Protein AF-A0A939W3R8-F1 (afdb_monomer_lite)

Radius of gyration: 39.59 Å; chains: 1; bounding box: 103×104×81 Å

Sequence (719 aa):
MDDFQKIEFQKSLQKIKDRTQLEYFKRELIKVLEAGEDKVSKAIEDYDKSVAKTFREEFGIEKSRGYGIGTIREWKGRKYKKIAPNKWRLVYESNSRGAKQSIAYLKKAVMDAKSTDELLEIVMQNINRFQDANGKTLDIVSELQQAVKESKAKLNAGKPSTQEQIDEMKKQNDKKYNPVKAAIGDYVFIHDKYKGFASHEFKDDEQKLKEAEKFMNEMVDLKQKINLLQNGYTYEGNPLGISDEEYDALTDTAGKLNSNIYSFETVIDGLKHKIQNGKTKELIDAVDIENLTEEDKEQINQFNKEISDFIESKIENYTWDLQKQIYDLLKNSKVDLEHGRMWLKQHGLFTPDDTVQYIRNKINEGLEARRKAKLEEKKKQVNEKIDAINSQVKTYSDEEIQKAFEGLDSVQKEIESLKAKVVTHNGITRQNEIAYNTRSAELMQQGFSRWSKEYDEDPMMVQIKKTKDKMWEESKEIRAKRDELEKQLDPLMDAIGYYYLNKFEYEKDSSIDSCKTQAEVMDLIKSKDWYDDNGKTRLDLKNVDVEAAKDMFRCMERIFAIFPEQKGSKVSMQTNYSNSRTWAFGGSGNGITFNSKYWKNYDDLKADYEKTEGGFHPKGTSAIDIIYHEYYHVMTTGGDLAATIKNKVTKNLKMKGKKGGPKQGELIRFGVSEYATKNADEFGAECFCQAMGSKNPTQFAIEVFKETLKAKKYMRGLI

pLDDT: mean 70.79, std 16.88, range [25.83, 97.19]

Structure (mmCIF, N/CA/C/O backbone):
data_AF-A0A939W3R8-F1
#
_entry.id   AF-A0A939W3R8-F1
#
loop_
_atom_site.group_PDB
_atom_site.id
_atom_site.type_symbol
_atom_site.label_atom_id
_atom_site.label_alt_id
_atom_site.label_comp_id
_atom_site.label_asym_id
_atom_site.label_entity_id
_atom_site.label_seq_id
_atom_site.pdbx_PDB_ins_code
_atom_site.Cartn_x
_atom_site.Cartn_y
_atom_site.Cartn_z
_atom_site.occupancy
_atom_site.B_iso_or_equiv
_atom_site.auth_seq_id
_atom_site.auth_comp_id
_atom_site.auth_asym_id
_atom_site.auth_atom_id
_atom_site.pdbx_PDB_model_num
ATOM 1 N N . MET A 1 1 ? -19.823 -72.659 -8.463 1.00 51.94 1 MET A N 1
ATOM 2 C CA . MET A 1 1 ? -20.338 -71.306 -8.729 1.00 51.94 1 MET A CA 1
ATOM 3 C C . MET A 1 1 ? -21.836 -71.448 -8.896 1.00 51.94 1 MET A C 1
ATOM 5 O O . MET A 1 1 ? -22.244 -72.121 -9.842 1.00 51.94 1 MET A O 1
ATOM 9 N N . ASP A 1 2 ? -22.612 -70.971 -7.922 1.00 54.88 2 ASP A N 1
ATOM 10 C CA . ASP A 1 2 ? -24.077 -70.984 -8.020 1.00 54.88 2 ASP A CA 1
ATOM 11 C C . ASP A 1 2 ? -24.551 -70.027 -9.133 1.00 54.88 2 ASP A C 1
ATOM 13 O O . ASP A 1 2 ? -23.766 -69.242 -9.681 1.00 54.88 2 ASP A O 1
ATOM 17 N N . ASP A 1 3 ? -25.817 -70.132 -9.529 1.00 50.16 3 ASP A N 1
ATOM 18 C CA . ASP A 1 3 ? -26.345 -69.372 -10.666 1.00 50.16 3 ASP A CA 1
ATOM 19 C C . ASP A 1 3 ? -26.335 -67.855 -10.423 1.00 50.16 3 ASP A C 1
ATOM 21 O O . ASP A 1 3 ? -26.204 -67.080 -11.371 1.00 50.16 3 ASP A O 1
ATOM 25 N N . PHE A 1 4 ? -26.355 -67.417 -9.162 1.00 49.34 4 PHE A N 1
ATOM 26 C CA . PHE A 1 4 ? -26.237 -66.008 -8.799 1.00 49.34 4 PHE A CA 1
ATOM 27 C C . PHE A 1 4 ? -24.817 -65.491 -9.057 1.00 49.34 4 PHE A C 1
ATOM 29 O O . PHE A 1 4 ? -24.635 -64.471 -9.724 1.00 49.34 4 PHE A O 1
ATOM 36 N N . GLN A 1 5 ? -23.804 -66.252 -8.642 1.00 49.56 5 GLN A N 1
ATOM 37 C CA . GLN A 1 5 ? -22.398 -65.944 -8.898 1.00 49.56 5 GLN A CA 1
ATOM 38 C C . GLN A 1 5 ? -22.065 -65.960 -10.399 1.00 49.56 5 GLN A C 1
ATOM 40 O O . GLN A 1 5 ? -21.295 -65.122 -10.867 1.00 49.56 5 GLN A O 1
ATOM 45 N N . LYS A 1 6 ? -22.665 -66.863 -11.190 1.00 50.28 6 LYS A N 1
ATOM 46 C CA . LYS A 1 6 ? -22.501 -66.863 -12.658 1.00 50.28 6 LYS A CA 1
ATOM 47 C C . LYS A 1 6 ? -23.109 -65.620 -13.311 1.00 50.28 6 LYS A C 1
ATOM 49 O O . LYS A 1 6 ? -22.490 -65.056 -14.212 1.00 50.28 6 LYS A O 1
ATOM 54 N N . ILE A 1 7 ? -24.281 -65.174 -12.858 1.00 56.03 7 ILE A N 1
ATOM 55 C CA . ILE A 1 7 ? -24.936 -63.958 -13.363 1.00 56.03 7 ILE A CA 1
ATOM 56 C C . ILE A 1 7 ? -24.126 -62.710 -12.988 1.00 56.03 7 ILE A C 1
ATOM 58 O O . ILE A 1 7 ? -23.934 -61.827 -13.825 1.00 56.03 7 ILE A O 1
ATOM 62 N N . GLU A 1 8 ? -23.600 -62.634 -11.765 1.00 53.16 8 GLU A N 1
ATOM 63 C CA . GLU A 1 8 ? -22.731 -61.533 -11.333 1.00 53.16 8 GLU A CA 1
ATOM 64 C C . GLU A 1 8 ? -21.410 -61.494 -12.116 1.00 53.16 8 GLU A C 1
ATOM 66 O O . GLU A 1 8 ? -20.955 -60.425 -12.540 1.00 53.16 8 GLU A O 1
ATOM 71 N N . PHE A 1 9 ? -20.831 -62.665 -12.392 1.00 50.66 9 PHE A N 1
ATOM 72 C CA . PHE A 1 9 ? -19.629 -62.808 -13.211 1.00 50.66 9 PHE A CA 1
ATOM 73 C C . PHE A 1 9 ? -19.871 -62.421 -14.681 1.00 50.66 9 PHE A C 1
ATOM 75 O O . PHE A 1 9 ? -19.066 -61.720 -15.290 1.00 50.66 9 PHE A O 1
ATOM 82 N N . GLN A 1 10 ? -21.018 -62.791 -15.258 1.00 52.47 10 GLN A N 1
ATOM 83 C CA . GLN A 1 10 ? -21.385 -62.375 -16.616 1.00 52.47 10 GLN A CA 1
ATOM 84 C C . GLN A 1 10 ? -21.664 -60.867 -16.714 1.00 52.47 10 GLN A C 1
ATOM 86 O O . GLN A 1 10 ? -21.229 -60.229 -17.674 1.00 52.47 10 GLN A O 1
ATOM 91 N N . LYS A 1 11 ? -22.314 -60.268 -15.707 1.00 54.94 11 LYS A N 1
ATOM 92 C CA . LYS A 1 11 ? -22.536 -58.811 -15.636 1.00 54.94 11 LYS A CA 1
ATOM 93 C C . LYS A 1 11 ? -21.225 -58.034 -15.518 1.00 54.94 11 LYS A C 1
ATOM 95 O O . LYS A 1 11 ? -21.061 -57.002 -16.166 1.00 54.94 11 LYS A O 1
ATOM 100 N N . SER A 1 12 ? -20.276 -58.529 -14.726 1.00 49.84 12 SER A N 1
ATOM 101 C CA . SER A 1 12 ? -18.951 -57.913 -14.591 1.00 49.84 12 SER A CA 1
ATOM 102 C C . SER A 1 12 ? -18.105 -58.072 -15.861 1.00 49.84 12 SER A C 1
ATOM 104 O O . SER A 1 12 ? -17.487 -57.097 -16.287 1.00 49.84 12 SER A O 1
ATOM 106 N N . LEU A 1 13 ? -18.160 -59.221 -16.546 1.00 50.91 13 LEU A N 1
ATOM 107 C CA . LEU A 1 13 ? -17.532 -59.408 -17.862 1.00 50.91 13 LEU A CA 1
ATOM 108 C C . LEU A 1 13 ? -18.110 -58.481 -18.940 1.00 50.91 13 LEU A C 1
ATOM 110 O O . LEU A 1 13 ? -17.350 -57.924 -19.734 1.00 50.91 13 LEU A O 1
ATOM 114 N N . GLN A 1 14 ? -19.429 -58.280 -18.963 1.00 57.66 14 GLN A N 1
ATOM 115 C CA . GLN A 1 14 ? -20.063 -57.352 -19.901 1.00 57.66 14 GLN A CA 1
ATOM 116 C C . GLN A 1 14 ? -19.649 -55.902 -19.610 1.00 57.66 14 GLN A C 1
ATOM 118 O O . GLN A 1 14 ? -19.220 -55.194 -20.515 1.00 57.66 14 GLN A O 1
ATOM 123 N N . LYS A 1 15 ? -19.622 -55.506 -18.331 1.00 57.91 15 LYS A N 1
ATOM 124 C CA . LYS A 1 15 ? -19.158 -54.179 -17.895 1.00 57.91 15 LYS A CA 1
ATOM 125 C C . LYS A 1 15 ? -17.694 -53.905 -18.270 1.00 57.91 15 LYS A C 1
ATOM 127 O O . LYS A 1 15 ? -17.336 -52.771 -18.582 1.00 57.91 15 LYS A O 1
ATOM 132 N N . ILE A 1 16 ? -16.842 -54.934 -18.263 1.00 53.44 16 ILE A N 1
ATOM 133 C CA . ILE A 1 16 ? -15.443 -54.838 -18.712 1.00 53.44 16 ILE A CA 1
ATOM 134 C C . ILE A 1 16 ? -15.364 -54.668 -20.238 1.00 53.44 16 ILE A C 1
ATOM 136 O O . ILE A 1 16 ? -14.583 -53.842 -20.716 1.00 53.44 16 ILE A O 1
ATOM 140 N N . LYS A 1 17 ? -16.187 -55.393 -21.010 1.00 62.41 17 LYS A N 1
ATOM 141 C CA . LYS A 1 17 ? -16.261 -55.241 -22.475 1.00 62.41 17 LYS A CA 1
ATOM 142 C C . LYS A 1 17 ? -16.727 -53.842 -22.879 1.00 62.41 17 LYS A C 1
ATOM 144 O O . LYS A 1 17 ? -16.066 -53.212 -23.702 1.00 62.41 17 LYS A O 1
ATOM 149 N N . ASP A 1 18 ? -17.771 -53.328 -22.236 1.00 63.44 18 ASP A N 1
ATOM 150 C CA . ASP A 1 18 ? -18.326 -52.000 -22.526 1.00 63.44 18 ASP A CA 1
ATOM 151 C C . ASP A 1 18 ? -17.316 -50.886 -22.192 1.00 63.44 18 ASP A C 1
ATOM 153 O O . ASP A 1 18 ? -17.135 -49.941 -22.962 1.00 63.44 18 ASP A O 1
ATOM 157 N N . ARG A 1 19 ? -16.563 -51.038 -21.090 1.00 68.25 19 ARG A N 1
ATOM 158 C CA . ARG A 1 19 ? -15.480 -50.111 -20.722 1.00 68.25 19 ARG A CA 1
ATOM 159 C C . ARG A 1 19 ? -14.325 -50.138 -21.725 1.00 68.25 19 ARG A C 1
ATOM 161 O O . ARG A 1 19 ? -13.752 -49.098 -22.026 1.00 68.25 19 ARG A O 1
ATOM 168 N N . THR A 1 20 ? -13.998 -51.308 -22.265 1.00 75.25 20 THR A N 1
ATOM 169 C CA . THR A 1 20 ? -12.920 -51.459 -23.257 1.00 75.25 20 THR A CA 1
ATOM 170 C C . THR A 1 20 ? -13.316 -50.851 -24.605 1.00 75.25 20 THR A C 1
ATOM 172 O O . THR A 1 20 ? -12.497 -50.211 -25.262 1.00 75.25 20 THR A O 1
ATOM 175 N N . GLN A 1 21 ? -14.586 -50.996 -24.993 1.00 79.88 21 GLN A N 1
ATOM 176 C CA . GLN A 1 21 ? -15.133 -50.409 -26.214 1.00 79.88 21 GLN A CA 1
ATOM 177 C C . GLN A 1 21 ? -15.205 -48.874 -26.139 1.00 79.88 21 GLN A C 1
ATOM 179 O O . GLN A 1 21 ? -14.860 -48.199 -27.106 1.00 79.88 21 GLN A O 1
ATOM 184 N N . LEU A 1 22 ? -15.581 -48.311 -24.986 1.00 82.81 22 LEU A N 1
ATOM 185 C CA . LEU A 1 22 ? -15.562 -46.863 -24.764 1.00 82.81 22 LEU A CA 1
ATOM 186 C C . LEU A 1 22 ? -14.153 -46.274 -24.921 1.00 82.81 22 LEU A C 1
ATOM 188 O O . LEU A 1 22 ? -13.966 -45.295 -25.642 1.00 82.81 22 LEU A O 1
ATOM 192 N N . GLU A 1 23 ? -13.155 -46.884 -24.281 1.00 84.50 23 GLU A N 1
ATOM 193 C CA . GLU A 1 23 ? -11.770 -46.402 -24.347 1.00 84.50 23 GLU A CA 1
ATOM 194 C C . GLU A 1 23 ? -11.167 -46.531 -25.758 1.00 84.50 23 GLU A C 1
ATOM 196 O O . GLU A 1 23 ? -10.376 -45.681 -26.172 1.00 84.50 23 GLU A O 1
ATOM 201 N N . TYR A 1 24 ? -11.590 -47.533 -26.540 1.00 87.81 24 TYR A N 1
ATOM 202 C CA . TYR A 1 24 ? -11.247 -47.628 -27.962 1.00 87.81 24 TYR A CA 1
ATOM 203 C C . TYR A 1 24 ? -11.737 -46.401 -28.746 1.00 87.81 24 TYR A C 1
ATOM 205 O O . TYR A 1 24 ? -10.931 -45.727 -29.392 1.00 87.81 24 TYR A O 1
ATOM 213 N N . PHE A 1 25 ? -13.025 -46.060 -28.639 1.00 87.12 25 PHE A N 1
ATOM 214 C CA . PHE A 1 25 ? -13.588 -44.927 -29.376 1.00 87.12 25 PHE A CA 1
ATOM 215 C C . PHE A 1 25 ? -13.000 -43.585 -28.933 1.00 87.12 25 PHE A C 1
ATOM 217 O O . PHE A 1 25 ? -12.702 -42.746 -29.783 1.00 87.12 25 PHE A O 1
ATOM 224 N N . LYS A 1 26 ? -12.750 -43.391 -27.630 1.00 89.38 26 LYS A N 1
ATOM 225 C CA . LYS A 1 26 ? -12.062 -42.189 -27.130 1.00 89.38 26 LYS A CA 1
ATOM 226 C C . LYS A 1 26 ? -10.704 -42.002 -27.792 1.00 89.38 26 LYS A C 1
ATOM 228 O O . LYS A 1 26 ? -10.402 -40.918 -28.288 1.00 89.38 26 LYS A O 1
ATOM 233 N N . ARG A 1 27 ? -9.897 -43.065 -27.834 1.00 88.00 27 ARG A N 1
ATOM 234 C CA . ARG A 1 27 ? -8.554 -43.019 -28.415 1.00 88.00 27 ARG A CA 1
ATOM 235 C C . ARG A 1 27 ? -8.589 -42.668 -29.900 1.00 88.00 27 ARG A C 1
ATOM 237 O O . ARG A 1 27 ? -7.829 -41.806 -30.332 1.00 88.00 27 ARG A O 1
ATOM 244 N N . GLU A 1 28 ? -9.450 -43.313 -30.683 1.00 85.94 28 GLU A N 1
ATOM 245 C CA . GLU A 1 28 ? -9.502 -43.065 -32.128 1.00 85.94 28 GLU A CA 1
ATOM 246 C C . GLU A 1 28 ? -10.073 -41.674 -32.464 1.00 85.94 28 GLU A C 1
ATOM 248 O O . GLU A 1 28 ? -9.566 -41.006 -33.365 1.00 85.94 28 GLU A O 1
ATOM 253 N N . LEU A 1 29 ? -11.043 -41.166 -31.695 1.00 86.75 29 LEU A N 1
ATOM 254 C CA . LEU A 1 29 ? -11.552 -39.799 -31.868 1.00 86.75 29 LEU A CA 1
ATOM 255 C C . LEU A 1 29 ? -10.510 -38.733 -31.495 1.00 86.75 29 LEU A C 1
ATOM 257 O O . LEU A 1 29 ? -10.411 -37.711 -32.176 1.00 86.75 29 LEU A O 1
ATOM 261 N N . ILE A 1 30 ? -9.692 -38.968 -30.463 1.00 87.75 30 ILE A N 1
ATOM 262 C CA . ILE A 1 30 ? -8.590 -38.062 -30.099 1.00 87.75 30 ILE A CA 1
ATOM 263 C C . ILE A 1 30 ? -7.558 -37.969 -31.228 1.00 87.75 30 ILE A C 1
ATOM 265 O O . ILE A 1 30 ? -7.142 -36.858 -31.556 1.00 87.75 30 ILE A O 1
ATOM 269 N N . LYS A 1 31 ? -7.220 -39.085 -31.891 1.00 85.81 31 LYS A N 1
ATOM 270 C CA . LYS A 1 31 ? -6.308 -39.074 -33.050 1.00 85.81 31 LYS A CA 1
ATOM 271 C C . LYS A 1 31 ? -6.830 -38.204 -34.195 1.00 85.81 31 LYS A C 1
ATOM 273 O O . LYS A 1 31 ? -6.061 -37.467 -34.811 1.00 85.81 31 LYS A O 1
ATOM 278 N N . VAL A 1 32 ? -8.137 -38.248 -34.470 1.00 84.31 32 VAL A N 1
ATOM 279 C CA . VAL A 1 32 ? -8.766 -37.380 -35.484 1.00 84.31 32 VAL A CA 1
ATOM 280 C C . VAL A 1 32 ? -8.601 -35.901 -35.111 1.00 84.31 32 VAL A C 1
ATOM 282 O O . VAL A 1 32 ? -8.257 -35.076 -35.960 1.00 84.31 32 VAL A O 1
ATOM 285 N N . LEU A 1 33 ? -8.793 -35.560 -33.834 1.00 83.94 33 LEU A N 1
ATOM 286 C CA . LEU A 1 33 ? -8.652 -34.190 -33.335 1.00 83.94 33 LEU A CA 1
ATOM 287 C C . LEU A 1 33 ? -7.194 -33.705 -33.321 1.00 83.94 33 LEU A C 1
ATOM 289 O O . LEU A 1 33 ? -6.946 -32.538 -33.617 1.00 83.94 33 LEU A O 1
ATOM 293 N N . GLU A 1 34 ? -6.235 -34.580 -33.016 1.00 81.88 34 GLU A N 1
ATOM 294 C CA . GLU A 1 34 ? -4.791 -34.309 -33.102 1.00 81.88 34 GLU A CA 1
ATOM 295 C C . GLU A 1 34 ? -4.358 -33.999 -34.534 1.00 81.88 34 GLU A C 1
ATOM 297 O O . GLU A 1 34 ? -3.766 -32.949 -34.781 1.00 81.88 34 GLU A O 1
ATOM 302 N N . ALA A 1 35 ? -4.774 -34.821 -35.499 1.00 78.31 35 ALA A N 1
ATOM 303 C CA . ALA A 1 35 ? -4.493 -34.568 -36.910 1.00 78.31 35 ALA A CA 1
ATOM 304 C C . ALA A 1 35 ? -5.103 -33.239 -37.408 1.00 78.31 35 ALA A C 1
ATOM 306 O O . ALA A 1 35 ? -4.549 -32.579 -38.293 1.00 78.31 35 ALA A O 1
ATOM 307 N N . GLY A 1 36 ? -6.244 -32.821 -36.846 1.00 70.06 36 GLY A N 1
ATOM 308 C CA . GLY A 1 36 ? -6.838 -31.506 -37.095 1.00 70.06 36 GLY A CA 1
ATOM 309 C C . GLY A 1 36 ? -6.041 -30.352 -36.475 1.00 70.06 36 GLY A C 1
ATOM 310 O O . GLY A 1 36 ? -5.884 -29.303 -37.102 1.00 70.06 36 GLY A O 1
ATOM 311 N N . GLU A 1 37 ? -5.506 -30.539 -35.268 1.00 69.94 37 GLU A N 1
ATOM 312 C CA . GLU A 1 37 ? -4.691 -29.544 -34.562 1.00 69.94 37 GLU A CA 1
ATOM 313 C C . GLU A 1 37 ? -3.356 -29.273 -35.265 1.00 69.94 37 GLU A C 1
ATOM 315 O O . GLU A 1 37 ? -2.938 -28.115 -35.368 1.00 69.94 37 GLU A O 1
ATOM 320 N N . ASP A 1 38 ? -2.727 -30.306 -35.823 1.00 69.38 38 ASP A N 1
ATOM 321 C CA . ASP A 1 38 ? -1.473 -30.180 -36.571 1.00 69.38 38 ASP A CA 1
ATOM 322 C C . ASP A 1 38 ? -1.651 -29.367 -37.859 1.00 69.38 38 ASP A C 1
ATOM 324 O O . ASP A 1 38 ? -0.829 -28.502 -38.181 1.00 69.38 38 ASP A O 1
ATOM 328 N N . LYS A 1 39 ? -2.780 -29.549 -38.559 1.00 67.25 39 LYS A N 1
ATOM 329 C CA . LYS A 1 39 ? -3.138 -28.732 -39.733 1.00 67.25 39 LYS A CA 1
ATOM 330 C C . LYS A 1 39 ? -3.330 -27.259 -39.364 1.00 67.25 39 LYS A C 1
ATOM 332 O O . LYS A 1 39 ? -2.851 -26.380 -40.080 1.00 67.25 39 LYS A O 1
ATOM 337 N N . VAL A 1 40 ? -3.984 -26.982 -38.232 1.00 59.22 40 VAL A N 1
ATOM 338 C CA . VAL A 1 40 ? -4.177 -25.612 -37.721 1.00 59.22 40 VAL A CA 1
ATOM 339 C C . VAL A 1 40 ? -2.847 -24.998 -37.273 1.00 59.22 40 VAL A C 1
ATOM 341 O O . VAL A 1 40 ? -2.605 -23.815 -37.501 1.00 59.22 40 VAL A O 1
ATOM 344 N N . SER A 1 41 ? -1.961 -25.784 -36.658 1.00 63.06 41 SER A N 1
ATOM 345 C CA . SER A 1 41 ? -0.629 -25.335 -36.239 1.00 63.06 41 SER A CA 1
ATOM 346 C C . SER A 1 41 ? 0.238 -24.912 -37.416 1.00 63.06 41 SER A C 1
ATOM 348 O O . SER A 1 41 ? 0.809 -23.824 -37.376 1.00 63.06 41 SER A O 1
ATOM 350 N N . LYS A 1 42 ? 0.264 -25.719 -38.479 1.00 62.59 42 LYS A N 1
ATOM 351 C CA . LYS A 1 42 ? 1.043 -25.436 -39.687 1.00 62.59 42 LYS A CA 1
ATOM 352 C C . LYS A 1 42 ? 0.553 -24.175 -40.412 1.00 62.59 42 LYS A C 1
ATOM 354 O O . LYS A 1 42 ? 1.356 -23.339 -40.809 1.00 62.59 42 LYS A O 1
ATOM 359 N N . ALA A 1 43 ? -0.766 -23.973 -40.477 1.00 56.78 43 ALA A N 1
ATOM 360 C CA . ALA A 1 43 ? -1.362 -22.767 -41.059 1.00 56.78 43 ALA A CA 1
ATOM 361 C C . ALA A 1 43 ? -1.040 -21.478 -40.270 1.00 56.78 43 ALA A C 1
ATOM 363 O O . ALA A 1 43 ? -0.906 -20.409 -40.865 1.00 56.78 43 ALA A O 1
ATOM 364 N N . ILE A 1 44 ? -0.904 -21.563 -38.940 1.00 56.66 44 ILE A N 1
ATOM 365 C CA . ILE A 1 44 ? -0.515 -20.422 -38.090 1.00 56.66 44 ILE A CA 1
ATOM 366 C C . ILE A 1 44 ? 0.9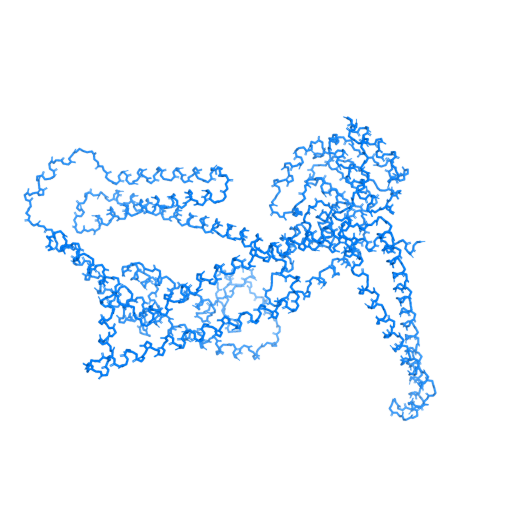66 -20.068 -38.285 1.00 56.66 44 ILE A C 1
ATOM 368 O O . ILE A 1 44 ? 1.304 -18.889 -38.355 1.00 56.66 44 ILE A O 1
ATOM 372 N N . GLU A 1 45 ? 1.843 -21.063 -38.420 1.00 56.12 45 GLU A N 1
ATOM 373 C CA . GLU A 1 45 ? 3.267 -20.831 -38.697 1.00 56.12 45 GLU A CA 1
ATOM 374 C C . GLU A 1 45 ? 3.500 -20.150 -40.053 1.00 56.12 45 GLU A C 1
ATOM 376 O O . GLU A 1 45 ? 4.321 -19.234 -40.161 1.00 56.12 45 GLU A O 1
ATOM 381 N N . ASP A 1 46 ? 2.749 -20.551 -41.080 1.00 56.34 46 ASP A N 1
ATOM 382 C CA . ASP A 1 46 ? 2.800 -19.916 -42.400 1.00 56.34 46 ASP A CA 1
ATOM 383 C C . ASP A 1 46 ? 2.239 -18.478 -42.363 1.00 56.34 46 ASP A C 1
ATOM 385 O O . ASP A 1 46 ? 2.758 -17.580 -43.035 1.00 56.34 46 ASP A O 1
ATOM 389 N N . TYR A 1 47 ? 1.237 -18.221 -41.511 1.00 51.16 47 TYR A N 1
ATOM 390 C CA . TYR A 1 47 ? 0.682 -16.888 -41.262 1.00 51.16 47 TYR A CA 1
ATOM 391 C C . TYR A 1 47 ? 1.684 -15.954 -40.561 1.00 51.16 47 TYR A C 1
ATOM 393 O O . TYR A 1 47 ? 1.897 -14.834 -41.033 1.00 51.16 47 TYR A O 1
ATOM 401 N N . ASP A 1 48 ? 2.358 -16.400 -39.498 1.00 51.81 48 ASP A N 1
ATOM 402 C CA . ASP A 1 48 ? 3.307 -15.569 -38.737 1.00 51.81 48 ASP A CA 1
ATOM 403 C C . ASP A 1 48 ? 4.535 -15.164 -39.574 1.00 51.81 48 ASP A C 1
ATOM 405 O O . ASP A 1 48 ? 5.009 -14.026 -39.478 1.00 51.81 48 ASP A O 1
ATOM 409 N N . LYS A 1 49 ? 4.989 -16.033 -40.490 1.00 50.12 49 LYS A N 1
ATOM 410 C CA . LYS A 1 49 ? 6.042 -15.699 -41.469 1.00 50.12 49 LYS A CA 1
ATOM 411 C C . LYS A 1 49 ? 5.621 -14.597 -42.449 1.00 50.12 49 LYS A C 1
ATOM 413 O O . LYS A 1 49 ? 6.471 -13.836 -42.909 1.00 50.12 49 LYS A O 1
ATOM 418 N N . SER A 1 50 ? 4.326 -14.471 -42.751 1.00 48.25 50 SER A N 1
ATOM 419 C CA . SER A 1 50 ? 3.804 -13.439 -43.661 1.00 48.25 50 SER A CA 1
ATOM 420 C C . SER A 1 50 ? 3.634 -12.065 -42.991 1.00 48.25 50 SER A C 1
ATOM 422 O O . SER A 1 50 ? 3.861 -11.031 -43.624 1.00 48.25 50 SER A O 1
ATOM 424 N N . VAL A 1 51 ? 3.308 -12.036 -41.692 1.00 42.66 51 VAL A N 1
ATOM 425 C CA . VAL A 1 51 ? 2.992 -10.810 -40.932 1.00 42.66 51 VAL A CA 1
ATOM 426 C C . VAL A 1 51 ? 4.237 -9.972 -40.613 1.00 42.66 51 VAL A C 1
ATOM 428 O O . VAL A 1 51 ? 4.149 -8.740 -40.565 1.00 42.66 51 VAL A O 1
ATOM 431 N N . ALA A 1 52 ? 5.411 -10.597 -40.487 1.00 43.06 52 ALA A N 1
ATOM 432 C CA . ALA A 1 52 ? 6.679 -9.904 -40.234 1.00 43.06 52 ALA A CA 1
ATOM 433 C C . ALA A 1 52 ? 7.098 -8.929 -41.361 1.00 43.06 52 ALA A C 1
ATOM 435 O O . ALA A 1 52 ? 7.920 -8.042 -41.134 1.00 43.06 52 ALA A O 1
ATOM 436 N N . LYS A 1 53 ? 6.510 -9.039 -42.564 1.00 39.34 53 LYS A N 1
ATOM 437 C CA . LYS A 1 53 ? 6.864 -8.220 -43.738 1.00 39.34 53 LYS A CA 1
ATOM 438 C C . LYS A 1 53 ? 6.119 -6.875 -43.827 1.00 39.34 53 LYS A C 1
ATOM 440 O O . LYS A 1 53 ? 6.530 -6.008 -44.589 1.00 39.34 53 LYS A O 1
ATOM 445 N N . THR A 1 54 ? 5.050 -6.669 -43.057 1.00 38.81 54 THR A N 1
ATOM 446 C CA . THR A 1 54 ? 4.076 -5.573 -43.289 1.00 38.81 54 THR A CA 1
ATOM 447 C C . THR A 1 54 ? 3.942 -4.546 -42.157 1.00 38.81 54 THR A C 1
ATOM 449 O O . THR A 1 54 ? 3.041 -3.717 -42.189 1.00 38.81 54 THR A O 1
ATOM 452 N N . PHE A 1 55 ? 4.828 -4.553 -41.157 1.00 31.09 55 PHE A N 1
ATOM 453 C CA . PHE A 1 55 ? 4.724 -3.678 -39.974 1.00 31.09 55 PHE A CA 1
ATOM 454 C C . PHE A 1 55 ? 5.387 -2.288 -40.116 1.00 31.09 55 PHE A C 1
ATOM 456 O O . PHE A 1 55 ? 5.891 -1.732 -39.142 1.00 31.09 55 PHE A O 1
ATOM 463 N N . ARG A 1 56 ? 5.364 -1.690 -41.314 1.00 34.03 56 ARG A N 1
ATOM 464 C CA . ARG A 1 56 ? 5.569 -0.241 -41.486 1.00 34.03 56 ARG A CA 1
ATOM 465 C C . ARG A 1 56 ? 4.340 0.353 -42.173 1.00 34.03 56 ARG A C 1
ATOM 467 O O . ARG A 1 56 ? 3.928 -0.171 -43.198 1.00 34.03 56 ARG A O 1
ATOM 474 N N . GLU A 1 57 ? 3.840 1.446 -41.593 1.00 32.72 57 GLU A N 1
ATOM 475 C CA . GLU A 1 57 ? 2.834 2.409 -42.087 1.00 32.72 57 GLU A CA 1
ATOM 476 C C . GLU A 1 57 ? 1.436 2.390 -41.426 1.00 32.72 57 GLU A C 1
ATOM 478 O O . GLU A 1 57 ? 0.739 1.380 -41.309 1.00 32.72 57 GLU A O 1
ATOM 483 N N . GLU A 1 58 ? 1.072 3.591 -40.970 1.00 35.44 58 GLU A N 1
ATOM 484 C CA . GLU A 1 58 ? -0.004 4.003 -40.067 1.00 35.44 58 GLU A CA 1
ATOM 485 C C . GLU A 1 58 ? -1.393 4.213 -40.730 1.00 35.44 58 GLU A C 1
ATOM 487 O O . GLU A 1 58 ? -1.505 4.428 -41.931 1.00 35.44 58 GLU A O 1
ATOM 492 N N . PHE A 1 59 ? -2.437 4.136 -39.882 1.00 32.88 59 PHE A N 1
ATOM 493 C CA . PHE A 1 59 ? -3.799 4.733 -39.877 1.00 32.88 59 PHE A CA 1
ATOM 494 C C . PHE A 1 59 ? -4.694 4.901 -41.142 1.00 32.88 59 PHE A C 1
ATOM 496 O O . PHE A 1 59 ? -4.286 5.391 -42.186 1.00 32.88 59 PHE A O 1
ATOM 503 N N . GLY A 1 60 ? -6.009 4.622 -40.964 1.00 38.41 60 GLY A N 1
ATOM 504 C CA . GLY A 1 60 ? -7.109 5.313 -41.678 1.00 38.41 60 GLY A CA 1
ATOM 505 C C . GLY A 1 60 ? -8.300 4.482 -42.217 1.00 38.41 60 GLY A C 1
ATOM 506 O O . GLY A 1 60 ? -8.370 4.263 -43.420 1.00 38.41 60 GLY A O 1
ATOM 507 N N . ILE A 1 61 ? -9.302 4.108 -41.396 1.00 46.09 61 ILE A N 1
ATOM 508 C CA . ILE A 1 61 ? -10.712 4.073 -41.873 1.00 46.09 61 ILE A CA 1
ATOM 509 C C . ILE A 1 61 ? -11.429 5.228 -41.193 1.00 46.09 61 ILE A C 1
ATOM 511 O O . ILE A 1 61 ? -12.018 5.074 -40.125 1.00 46.09 61 ILE A O 1
ATOM 515 N N . GLU A 1 62 ? -11.419 6.382 -41.837 1.00 47.03 62 GLU A N 1
ATOM 516 C CA . GLU A 1 62 ? -12.469 7.367 -41.646 1.00 47.03 62 GLU A CA 1
ATOM 517 C C . GLU A 1 62 ? -13.303 7.435 -42.924 1.00 47.03 62 GLU A C 1
ATOM 519 O O . GLU A 1 62 ? -12.774 7.347 -44.028 1.00 47.03 62 GLU A O 1
ATOM 524 N N . LYS A 1 63 ? -14.611 7.650 -42.732 1.00 48.19 63 LYS A N 1
ATOM 525 C CA . LYS A 1 63 ? -15.680 7.882 -43.727 1.00 48.19 63 LYS A CA 1
ATOM 526 C C . LYS A 1 63 ? -16.433 6.638 -44.220 1.00 48.19 63 LYS A C 1
ATOM 528 O O . LYS A 1 63 ? -16.192 6.105 -45.295 1.00 48.19 63 LYS A O 1
ATOM 533 N N . SER A 1 64 ? -17.491 6.259 -43.492 1.00 46.94 64 SER A N 1
ATOM 534 C CA . SER A 1 64 ? -18.662 5.623 -44.124 1.00 46.94 64 SER A CA 1
ATOM 535 C C . SER A 1 64 ? -19.980 5.865 -43.368 1.00 46.94 64 SER A C 1
ATOM 537 O O . SER A 1 64 ? -20.503 5.018 -42.634 1.00 46.94 64 SER A O 1
ATOM 539 N N . ARG A 1 65 ? -20.568 7.046 -43.596 1.00 50.22 65 ARG A N 1
ATOM 540 C CA . ARG A 1 65 ? -21.903 7.430 -43.099 1.00 50.22 65 ARG A CA 1
ATOM 541 C C . ARG A 1 65 ? -23.078 6.693 -43.785 1.00 50.22 65 ARG A C 1
ATOM 543 O O . ARG A 1 65 ? -24.205 6.905 -43.371 1.00 50.22 65 ARG A O 1
ATOM 550 N N . GLY A 1 66 ? -22.840 5.800 -44.759 1.00 59.00 66 GLY A N 1
ATOM 551 C CA . GLY A 1 66 ? -23.903 5.170 -45.572 1.00 59.00 66 GLY A CA 1
ATOM 552 C C . GLY A 1 66 ? -24.204 3.676 -45.355 1.00 59.00 66 GLY A C 1
ATOM 553 O O . GLY A 1 66 ? -25.136 3.168 -45.960 1.00 59.00 66 GLY A O 1
ATOM 554 N N . TYR A 1 67 ? -23.445 2.940 -44.530 1.00 65.19 67 TYR A N 1
ATOM 555 C CA . TYR A 1 67 ? -23.677 1.490 -44.345 1.00 65.19 67 TYR A CA 1
ATOM 556 C C . TYR A 1 67 ? -24.512 1.176 -43.102 1.00 65.19 67 TYR A C 1
ATOM 558 O O . TYR A 1 67 ? -24.225 1.713 -42.027 1.00 65.19 67 TYR A O 1
ATOM 566 N N . GLY A 1 68 ? -25.477 0.263 -43.232 1.00 69.88 68 GLY A N 1
ATOM 567 C CA . GLY A 1 68 ? -26.274 -0.249 -42.115 1.00 69.88 68 GLY A CA 1
ATOM 568 C C . GLY A 1 68 ? -25.440 -1.054 -41.112 1.00 69.88 68 GLY A C 1
ATOM 569 O O . GLY A 1 68 ? -24.412 -1.649 -41.462 1.00 69.88 68 GLY A O 1
ATOM 570 N N . ILE A 1 69 ? -25.869 -1.065 -39.848 1.00 66.88 69 ILE A N 1
ATOM 571 C CA . ILE A 1 69 ? -25.302 -1.936 -38.808 1.00 66.88 69 ILE A CA 1
ATOM 572 C C . ILE A 1 69 ? -25.488 -3.395 -39.254 1.00 66.88 69 ILE A C 1
ATOM 574 O O . ILE A 1 69 ? -26.551 -3.767 -39.732 1.00 66.88 69 ILE A O 1
ATOM 578 N N . GLY A 1 70 ? -24.436 -4.206 -39.146 1.00 62.84 70 GLY A N 1
ATOM 579 C CA . GLY A 1 70 ? -24.398 -5.591 -39.621 1.00 62.84 70 GLY A CA 1
ATOM 580 C C . GLY A 1 70 ? -23.641 -5.800 -40.936 1.00 62.84 70 GLY A C 1
ATOM 581 O O . GLY A 1 70 ? -23.225 -6.926 -41.197 1.00 62.84 70 GLY A O 1
ATOM 582 N N . THR A 1 71 ? -23.383 -4.740 -41.712 1.00 76.62 71 THR A N 1
ATOM 583 C CA . THR A 1 71 ? -22.636 -4.823 -42.983 1.00 76.62 71 THR A CA 1
ATOM 584 C C . THR A 1 71 ? -21.216 -5.349 -42.756 1.00 76.62 71 THR A C 1
ATOM 586 O O . THR A 1 71 ? -20.505 -4.823 -41.895 1.00 76.62 71 THR A O 1
ATOM 589 N N . ILE A 1 72 ? -20.789 -6.347 -43.539 1.00 74.06 72 ILE A N 1
ATOM 590 C CA . ILE A 1 72 ? -19.421 -6.889 -43.524 1.00 74.06 72 ILE A CA 1
ATOM 591 C C . ILE A 1 72 ? -18.645 -6.329 -44.721 1.00 74.06 72 ILE A C 1
ATOM 593 O O . ILE A 1 72 ? -19.131 -6.351 -45.849 1.00 74.06 72 ILE A O 1
ATOM 597 N N . ARG A 1 73 ? -17.444 -5.803 -44.474 1.00 72.00 73 ARG A N 1
ATOM 598 C CA . ARG A 1 73 ? -16.528 -5.264 -45.488 1.00 72.00 73 ARG A CA 1
ATOM 599 C C . ARG A 1 73 ? -15.154 -5.881 -45.316 1.00 72.00 73 ARG A C 1
ATOM 601 O O . ARG A 1 73 ? -14.717 -6.102 -44.191 1.00 72.00 73 ARG A O 1
ATOM 608 N N . GLU A 1 74 ? -14.468 -6.096 -46.424 1.00 71.12 74 GLU A N 1
ATOM 609 C CA . GLU A 1 74 ? -13.068 -6.490 -46.416 1.00 71.12 74 GLU A CA 1
ATOM 610 C C . GLU A 1 74 ? -12.185 -5.262 -46.647 1.00 71.12 74 GLU A C 1
ATOM 612 O O . GLU A 1 74 ? -12.418 -4.485 -47.574 1.00 71.12 74 GLU A O 1
ATOM 617 N N . TRP A 1 75 ? -11.204 -5.047 -45.774 1.00 58.56 75 TRP A N 1
ATOM 618 C CA . TRP A 1 75 ? -10.251 -3.949 -45.878 1.00 58.56 75 TRP A CA 1
ATOM 619 C C . TRP A 1 75 ? -8.854 -4.428 -45.499 1.00 58.56 75 TRP A C 1
ATOM 621 O O . TRP A 1 75 ? -8.681 -5.058 -44.457 1.00 58.56 75 TRP A O 1
ATOM 631 N N . LYS A 1 76 ? -7.865 -4.155 -46.362 1.00 50.06 76 LYS A N 1
ATOM 632 C CA . LYS A 1 76 ? -6.482 -4.654 -46.235 1.00 50.06 76 LYS A CA 1
ATOM 633 C C . LYS A 1 76 ? -6.425 -6.171 -45.929 1.00 50.06 76 LYS A C 1
ATOM 635 O O . LYS A 1 76 ? -5.701 -6.597 -45.033 1.00 50.06 76 LYS A O 1
ATOM 640 N N . GLY A 1 77 ? -7.235 -6.968 -46.641 1.00 56.53 77 GLY A N 1
ATOM 641 C CA . GLY A 1 77 ? -7.299 -8.436 -46.514 1.00 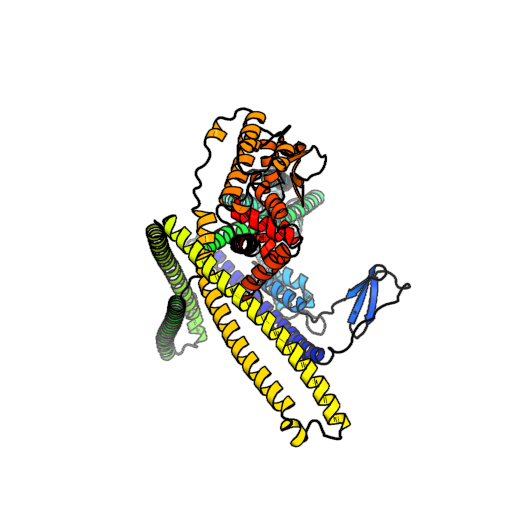56.53 77 GLY A CA 1
ATOM 642 C C . GLY A 1 77 ? -7.971 -8.954 -45.237 1.00 56.53 77 GLY A C 1
ATOM 643 O O . GLY A 1 77 ? -7.760 -10.094 -44.838 1.00 56.53 77 GLY A O 1
ATOM 644 N N . ARG A 1 78 ? -8.731 -8.106 -44.535 1.00 53.12 78 ARG A N 1
ATOM 645 C CA . ARG A 1 78 ? -9.380 -8.438 -43.262 1.00 53.12 78 ARG A CA 1
ATOM 646 C C . ARG A 1 78 ? -10.861 -8.092 -43.301 1.00 53.12 78 ARG A C 1
ATOM 648 O O . ARG A 1 78 ? -11.222 -7.002 -43.739 1.00 53.12 78 ARG A O 1
ATOM 655 N N . LYS A 1 79 ? -11.721 -8.980 -42.797 1.00 73.06 79 LYS A N 1
ATOM 656 C CA . LYS A 1 79 ? -13.171 -8.748 -42.729 1.00 73.06 79 LYS A CA 1
ATOM 657 C C . LYS A 1 79 ? -13.545 -7.988 -41.456 1.00 73.06 79 LYS A C 1
ATOM 659 O O . LYS A 1 79 ? -13.093 -8.317 -40.365 1.00 73.06 79 LYS A O 1
ATOM 664 N N . TYR A 1 80 ? -14.402 -6.982 -41.583 1.00 72.75 80 TYR A N 1
ATOM 665 C CA . TYR A 1 80 ? -14.924 -6.165 -40.490 1.00 72.75 80 TYR A CA 1
ATOM 666 C C . TYR A 1 80 ? -16.447 -6.059 -40.596 1.00 72.75 80 TYR A C 1
ATOM 668 O O . TYR A 1 80 ? -16.973 -5.753 -41.661 1.00 72.75 80 TYR A O 1
ATOM 676 N N . LYS A 1 81 ? -17.160 -6.254 -39.486 1.00 75.00 81 LYS A N 1
ATOM 677 C CA . LYS A 1 81 ? -18.606 -6.070 -39.336 1.00 75.00 81 LYS A CA 1
ATOM 678 C C . LYS A 1 81 ? -18.905 -4.736 -38.659 1.00 75.00 81 LYS A C 1
ATOM 680 O O . LYS A 1 81 ? -18.366 -4.439 -37.591 1.00 75.00 81 LYS A O 1
ATOM 685 N N . LYS A 1 82 ? -19.795 -3.936 -39.242 1.00 75.12 82 LYS A N 1
ATOM 686 C CA . LYS A 1 82 ? -20.254 -2.681 -38.636 1.00 75.12 82 LYS A CA 1
ATOM 687 C C . LYS A 1 82 ? -21.167 -2.982 -37.450 1.00 75.12 82 LYS A C 1
ATOM 689 O O . LYS A 1 82 ? -22.163 -3.678 -37.613 1.00 75.12 82 LYS A O 1
ATOM 694 N N . ILE A 1 83 ? -20.842 -2.461 -36.271 1.00 70.12 83 ILE A N 1
ATOM 695 C CA . ILE A 1 83 ? -21.606 -2.706 -35.032 1.00 70.12 83 ILE A CA 1
ATOM 696 C C . ILE A 1 83 ? -22.341 -1.460 -34.530 1.00 70.12 83 ILE A C 1
ATOM 698 O O . ILE A 1 83 ? -23.329 -1.584 -33.821 1.00 70.12 83 ILE A O 1
ATOM 702 N N . ALA A 1 84 ? -21.889 -0.267 -34.918 1.00 65.94 84 ALA A N 1
ATOM 703 C CA . ALA A 1 84 ? -22.576 0.995 -34.658 1.00 65.94 84 ALA A CA 1
ATOM 704 C C . ALA A 1 84 ? -22.156 2.038 -35.713 1.00 65.94 84 ALA A C 1
ATOM 706 O O . ALA A 1 84 ? -21.202 1.797 -36.468 1.00 65.94 84 ALA A O 1
ATOM 707 N N . PRO A 1 85 ? -22.812 3.210 -35.791 1.00 65.31 85 PRO A N 1
ATOM 708 C CA . PRO A 1 85 ? -22.300 4.334 -36.567 1.00 65.31 85 PRO A CA 1
ATOM 709 C C . PRO A 1 85 ? -20.843 4.615 -36.164 1.00 65.31 85 PRO A C 1
ATOM 711 O O . PRO A 1 85 ? -20.533 4.758 -34.986 1.00 65.31 85 PRO A O 1
ATOM 714 N N . ASN A 1 86 ? -19.935 4.604 -37.142 1.00 60.38 86 ASN A N 1
ATOM 715 C CA . ASN A 1 86 ? -18.480 4.754 -36.975 1.00 60.38 86 ASN A CA 1
ATOM 716 C C . ASN A 1 86 ? -17.745 3.662 -36.165 1.00 60.38 86 ASN A C 1
ATOM 718 O O . ASN A 1 86 ? -16.546 3.800 -35.945 1.00 60.38 86 ASN A O 1
ATOM 722 N N . LYS A 1 87 ? -18.395 2.556 -35.771 1.00 57.56 87 LYS A N 1
ATOM 723 C CA . LYS A 1 87 ? -17.721 1.426 -35.099 1.00 57.56 87 LYS A CA 1
ATOM 724 C C . LYS A 1 87 ? -17.759 0.157 -35.944 1.00 57.56 87 LYS A C 1
ATOM 726 O O . LYS A 1 87 ? -18.830 -0.368 -36.259 1.00 57.56 87 LYS A O 1
ATOM 731 N N . TRP A 1 88 ? -16.573 -0.366 -36.236 1.00 72.88 88 TRP A N 1
ATOM 732 C CA . TRP A 1 88 ? -16.348 -1.613 -36.962 1.00 72.88 88 TRP A CA 1
ATOM 733 C C . TRP A 1 88 ? -15.623 -2.614 -36.063 1.00 72.88 88 TRP A C 1
ATOM 735 O O . TRP A 1 88 ? -14.704 -2.249 -35.334 1.00 72.88 88 TRP A O 1
ATOM 745 N N . ARG A 1 89 ? -16.043 -3.878 -36.105 1.00 58.06 89 ARG A N 1
ATOM 746 C CA . ARG A 1 89 ? -15.436 -4.988 -35.365 1.00 58.06 89 ARG A CA 1
ATOM 747 C C . ARG A 1 89 ? -14.876 -6.000 -36.356 1.00 58.06 89 ARG A C 1
ATOM 749 O O . ARG A 1 89 ? -15.570 -6.361 -37.295 1.00 58.06 89 ARG A O 1
ATOM 756 N N . LEU A 1 90 ? -13.647 -6.461 -36.151 1.00 54.22 90 LEU A N 1
ATOM 757 C CA . LEU A 1 90 ? -13.030 -7.497 -36.983 1.00 54.22 90 LEU A CA 1
ATOM 758 C C . LEU A 1 90 ? -13.828 -8.817 -36.894 1.00 54.22 90 LEU A C 1
ATOM 760 O O . LEU A 1 90 ? -14.267 -9.198 -35.809 1.00 54.22 90 LEU A O 1
ATOM 764 N N . VAL A 1 91 ? -14.013 -9.499 -38.023 1.00 55.75 91 VAL A N 1
ATOM 765 C CA . VAL A 1 91 ? -14.601 -10.842 -38.122 1.00 55.75 91 VAL A CA 1
ATOM 766 C C . VAL A 1 91 ? -13.463 -11.809 -38.433 1.00 55.75 91 VAL A C 1
ATOM 768 O O . VAL A 1 91 ? -12.836 -11.702 -39.484 1.00 55.75 91 VAL A O 1
ATOM 771 N N . TYR A 1 92 ? -13.165 -12.715 -37.503 1.00 50.81 92 TYR A N 1
ATOM 772 C CA . TYR A 1 92 ? -12.115 -13.718 -37.677 1.00 50.81 92 TYR A CA 1
ATOM 773 C C . TYR A 1 92 ? -12.650 -14.906 -38.486 1.00 50.81 92 TYR A C 1
ATOM 775 O O . TYR A 1 92 ? -13.687 -15.463 -38.130 1.00 50.81 92 TYR A O 1
ATOM 783 N N . GLU A 1 93 ? -11.934 -15.311 -39.535 1.00 46.19 93 GLU A N 1
ATOM 784 C CA . GLU A 1 93 ? -12.142 -16.607 -40.191 1.00 46.19 93 GLU A CA 1
ATOM 785 C C . GLU A 1 93 ? -11.277 -17.701 -39.541 1.00 46.19 93 GLU A C 1
ATOM 787 O O . GLU A 1 93 ? -10.324 -17.434 -38.806 1.00 46.19 93 GLU A O 1
ATOM 792 N N . SER A 1 94 ? -11.674 -18.946 -39.776 1.00 47.91 94 SER A N 1
ATOM 793 C CA . SER A 1 94 ? -11.445 -20.187 -39.024 1.00 47.91 94 SER A CA 1
ATOM 794 C C . SER A 1 94 ? -10.007 -20.726 -38.891 1.00 47.91 94 SER A C 1
ATOM 796 O O . SER A 1 94 ? -9.845 -21.903 -38.598 1.00 47.91 94 SER A O 1
ATOM 798 N N . ASN A 1 95 ? -8.963 -19.898 -38.986 1.00 51.44 95 ASN A N 1
ATOM 799 C CA . ASN A 1 95 ? -7.558 -20.308 -38.811 1.00 51.44 95 ASN A CA 1
ATOM 800 C C . ASN A 1 95 ? -6.829 -19.437 -37.770 1.00 51.44 95 ASN A C 1
ATOM 802 O O . ASN A 1 95 ? -5.836 -18.780 -38.068 1.00 51.44 95 ASN A O 1
ATOM 806 N N . SER A 1 96 ? -7.337 -19.389 -36.534 1.00 55.06 96 SER A N 1
ATOM 807 C CA . SER A 1 96 ? -6.744 -18.588 -35.450 1.00 55.06 96 SER A CA 1
ATOM 808 C C . SER A 1 96 ? -6.466 -19.408 -34.188 1.00 55.06 96 SER A C 1
ATOM 810 O O . SER A 1 96 ? -6.930 -20.537 -34.038 1.00 55.06 96 SER A O 1
ATOM 812 N N . ARG A 1 97 ? -5.755 -18.803 -33.227 1.00 55.16 97 ARG A N 1
ATOM 813 C CA . ARG A 1 97 ? -5.497 -19.331 -31.872 1.00 55.16 97 ARG A CA 1
ATOM 814 C C . ARG A 1 97 ? -6.769 -19.831 -31.155 1.00 55.16 97 ARG A C 1
ATOM 816 O O . ARG A 1 97 ? -6.681 -20.756 -30.353 1.00 55.16 97 ARG A O 1
ATOM 823 N N . GLY A 1 98 ? -7.945 -19.290 -31.494 1.00 58.06 98 GLY A N 1
ATOM 824 C CA . GLY A 1 98 ? -9.240 -19.773 -30.997 1.00 58.06 98 GLY A CA 1
ATOM 825 C C . GLY A 1 98 ? -9.645 -21.153 -31.535 1.00 58.06 98 GLY A C 1
ATOM 826 O O . GLY A 1 98 ? -10.270 -21.928 -30.817 1.00 58.06 98 GLY A O 1
ATOM 827 N N . ALA A 1 99 ? -9.229 -21.517 -32.753 1.00 61.81 99 ALA A N 1
ATOM 828 C CA . ALA A 1 99 ? -9.469 -22.846 -33.314 1.00 61.81 99 ALA A CA 1
ATOM 829 C C . ALA A 1 99 ? -8.684 -23.926 -32.548 1.00 61.81 99 ALA A C 1
ATOM 831 O O . ALA A 1 99 ? -9.260 -24.956 -32.202 1.00 61.81 99 ALA A O 1
ATOM 832 N N . LYS A 1 100 ? -7.424 -23.653 -32.175 1.00 68.38 100 LYS A N 1
ATOM 833 C CA . LYS A 1 100 ? -6.634 -24.538 -31.296 1.00 68.38 100 LYS A CA 1
ATOM 834 C C . LYS A 1 100 ? -7.306 -24.743 -29.942 1.00 68.38 100 LYS A C 1
ATOM 836 O O . LYS A 1 100 ? -7.480 -25.871 -29.496 1.00 68.38 100 LYS A O 1
ATOM 841 N N . GLN A 1 101 ? -7.765 -23.654 -29.329 1.00 71.44 101 GLN A N 1
ATOM 842 C CA . GLN A 1 101 ? -8.441 -23.722 -28.037 1.00 71.44 101 GLN A CA 1
ATOM 843 C C . GLN A 1 101 ? -9.753 -24.525 -28.115 1.00 71.44 101 GLN A C 1
ATOM 845 O O . GLN A 1 101 ? -10.033 -25.327 -27.230 1.00 71.44 101 GLN A O 1
ATOM 850 N N . SER A 1 102 ? -10.519 -24.389 -29.206 1.00 74.62 102 SER A N 1
ATOM 851 C CA . SER A 1 102 ? -11.729 -25.195 -29.427 1.00 74.62 102 SER A CA 1
ATOM 852 C C . SER A 1 102 ? -11.446 -26.695 -29.595 1.00 74.62 102 SER A C 1
ATOM 854 O O . SER A 1 102 ? -12.226 -27.511 -29.115 1.00 74.62 102 SER A O 1
ATOM 856 N N . ILE A 1 103 ? -10.318 -27.070 -30.218 1.00 78.38 103 ILE A N 1
ATOM 857 C CA . ILE A 1 103 ? -9.903 -28.477 -30.343 1.00 78.38 103 ILE A CA 1
ATOM 858 C C . ILE A 1 103 ? -9.475 -29.030 -28.978 1.00 78.38 103 ILE A C 1
ATOM 860 O O . ILE A 1 103 ? -9.869 -30.139 -28.624 1.00 78.38 103 ILE A O 1
ATOM 864 N N . ALA A 1 104 ? -8.746 -28.247 -28.178 1.00 78.25 104 ALA A N 1
ATOM 865 C CA . ALA A 1 104 ? -8.340 -28.645 -26.831 1.00 78.25 104 ALA A CA 1
ATOM 866 C C . ALA A 1 104 ? -9.543 -28.898 -25.901 1.00 78.25 104 ALA A C 1
ATOM 868 O O . ALA A 1 104 ? -9.567 -29.900 -25.185 1.00 78.25 104 ALA A O 1
ATOM 869 N N . TYR A 1 105 ? -10.571 -28.041 -25.947 1.00 79.88 105 TYR A N 1
ATOM 870 C CA . TYR A 1 105 ? -11.806 -28.268 -25.187 1.00 79.88 105 TYR A CA 1
ATOM 871 C C . TYR A 1 105 ? -12.554 -29.522 -25.648 1.00 79.88 105 TYR A C 1
ATOM 873 O O . TYR A 1 105 ? -13.034 -30.285 -24.813 1.00 79.88 105 TYR A O 1
ATOM 881 N N . LEU A 1 106 ? -12.603 -29.775 -26.959 1.00 84.25 106 LEU A N 1
ATOM 882 C CA . LEU A 1 106 ? -13.265 -30.958 -27.502 1.00 84.25 106 LEU A CA 1
ATOM 883 C C . LEU A 1 106 ? -12.531 -32.258 -27.134 1.00 84.25 106 LEU A C 1
ATOM 885 O O . LEU A 1 106 ? -13.179 -33.236 -26.772 1.00 84.25 106 LEU A O 1
ATOM 889 N N . LYS A 1 107 ? -11.190 -32.263 -27.136 1.00 86.81 107 LYS A N 1
ATOM 890 C CA . LYS A 1 107 ? -10.386 -33.397 -26.643 1.00 86.81 107 LYS A CA 1
ATOM 891 C C . LYS A 1 107 ? -10.699 -33.717 -25.184 1.00 86.81 107 LYS A C 1
ATOM 893 O O . LYS A 1 107 ? -10.846 -34.884 -24.831 1.00 86.81 107 LYS A O 1
ATOM 898 N N . LYS A 1 108 ? -10.831 -32.684 -24.347 1.00 87.25 108 LYS A N 1
ATOM 899 C CA . LYS A 1 108 ? -11.204 -32.851 -22.941 1.00 87.25 108 LYS A CA 1
ATOM 900 C C . LYS A 1 108 ? -12.601 -33.465 -22.800 1.00 87.25 108 LYS A C 1
ATOM 902 O O . LYS A 1 108 ? -12.741 -34.460 -22.102 1.00 87.25 108 LYS A O 1
ATOM 907 N N . ALA A 1 109 ? -13.590 -32.953 -23.535 1.00 83.00 109 ALA A N 1
ATOM 908 C CA . ALA A 1 109 ? -14.944 -33.510 -23.531 1.00 83.00 109 ALA A CA 1
ATOM 909 C C . ALA A 1 109 ? -14.973 -34.994 -23.950 1.00 83.00 109 ALA A C 1
ATOM 911 O O . ALA A 1 109 ? -15.631 -35.805 -23.307 1.00 83.00 109 ALA A O 1
ATOM 912 N N . VAL A 1 110 ? -14.204 -35.375 -24.979 1.00 89.75 110 VAL A N 1
ATOM 913 C CA . VAL A 1 110 ? -14.069 -36.777 -25.417 1.00 89.75 110 VAL A CA 1
ATOM 914 C C . VAL A 1 110 ? -13.456 -37.666 -24.325 1.00 89.75 110 VAL A C 1
ATOM 916 O O . VAL A 1 110 ? -13.931 -38.781 -24.111 1.00 89.75 110 VAL A O 1
ATOM 919 N N . MET A 1 111 ? -12.429 -37.194 -23.610 1.00 84.06 111 MET A N 1
ATOM 920 C CA . MET A 1 111 ? -11.818 -37.951 -22.506 1.00 84.06 111 MET A CA 1
ATOM 921 C C . MET A 1 111 ? -12.771 -38.133 -21.319 1.00 84.06 111 MET A C 1
ATOM 923 O O . MET A 1 111 ? -12.817 -39.221 -20.735 1.00 84.06 111 MET A O 1
ATOM 927 N N . ASP A 1 112 ? -13.547 -37.095 -21.005 1.00 87.31 112 ASP A N 1
ATOM 928 C CA . ASP A 1 112 ? -14.445 -37.051 -19.848 1.00 87.31 112 ASP A CA 1
ATOM 929 C C . ASP A 1 112 ? -15.745 -37.856 -20.058 1.00 87.31 112 ASP A C 1
ATOM 931 O O . ASP A 1 112 ? -16.414 -38.197 -19.080 1.00 87.31 112 ASP A O 1
ATOM 935 N N . ALA A 1 113 ? -16.075 -38.226 -21.303 1.00 85.31 113 ALA A N 1
ATOM 936 C CA . ALA A 1 113 ? -17.262 -39.015 -21.633 1.00 85.31 113 ALA A CA 1
ATOM 937 C C . ALA A 1 113 ? -17.286 -40.368 -20.892 1.00 85.31 113 ALA A C 1
ATOM 939 O O . ALA A 1 113 ? -16.312 -41.127 -20.890 1.00 85.31 113 ALA A O 1
ATOM 940 N N . LYS A 1 114 ? -18.415 -40.715 -20.271 1.00 84.56 114 LYS A N 1
ATOM 941 C CA . LYS A 1 114 ? -18.567 -41.911 -19.421 1.00 84.56 114 LYS A CA 1
ATOM 942 C C . LYS A 1 114 ? -19.242 -43.081 -20.131 1.00 84.56 114 LYS A C 1
ATOM 944 O O . LYS A 1 114 ? -19.231 -44.193 -19.606 1.00 84.56 114 LYS A O 1
ATOM 949 N N . SER A 1 115 ? -19.822 -42.847 -21.307 1.00 83.62 115 SER A N 1
ATOM 950 C CA . SER A 1 115 ? -20.506 -43.863 -22.110 1.00 83.62 115 SER A CA 1
ATOM 951 C C . SER A 1 115 ? -20.321 -43.627 -23.609 1.00 83.62 115 SER A C 1
ATOM 953 O O . SER A 1 115 ? -19.971 -42.528 -24.039 1.00 83.62 115 SER A O 1
ATOM 955 N N . THR A 1 116 ? -20.556 -44.665 -24.414 1.00 82.56 116 THR A N 1
ATOM 956 C CA . THR A 1 116 ? -20.515 -44.567 -25.882 1.00 82.56 116 THR A CA 1
ATOM 957 C C . THR A 1 116 ? -21.654 -43.703 -26.434 1.00 82.56 116 THR A C 1
ATOM 959 O O . THR A 1 116 ? -21.469 -43.059 -27.461 1.00 82.56 116 THR A O 1
ATOM 962 N N . ASP A 1 117 ? -22.789 -43.623 -25.730 1.00 79.62 117 ASP A N 1
ATOM 963 C CA . ASP A 1 117 ? -23.902 -42.715 -26.043 1.00 79.62 117 ASP A CA 1
ATOM 964 C C . ASP A 1 117 ? -23.506 -41.240 -25.866 1.00 79.62 117 ASP A C 1
ATOM 966 O O . ASP A 1 117 ? -23.669 -40.440 -26.785 1.00 79.62 117 ASP A O 1
ATOM 970 N N . GLU A 1 118 ? -22.924 -40.892 -24.714 1.00 81.81 118 GLU A N 1
ATOM 971 C CA . GLU A 1 118 ? -22.422 -39.538 -24.427 1.00 81.81 118 GLU A CA 1
ATOM 972 C C . GLU A 1 118 ? -21.312 -39.140 -25.408 1.00 81.81 118 GLU A C 1
ATOM 974 O O . GLU A 1 118 ? -21.269 -38.017 -25.911 1.00 81.81 118 GLU A O 1
ATOM 979 N N . LEU A 1 119 ? -20.442 -40.093 -25.748 1.00 86.44 119 LEU A N 1
ATOM 980 C CA . LEU A 1 119 ? -19.392 -39.883 -26.734 1.00 86.44 119 LEU A CA 1
ATOM 981 C C . LEU A 1 119 ? -19.962 -39.611 -28.136 1.00 86.44 119 LEU A C 1
ATOM 983 O O . LEU A 1 119 ? -19.464 -38.729 -28.837 1.00 86.44 119 LEU A O 1
ATOM 987 N N . LEU A 1 120 ? -21.017 -40.327 -28.540 1.00 86.25 120 LEU A N 1
ATOM 988 C CA . LEU A 1 120 ? -21.697 -40.091 -29.812 1.00 86.25 120 LEU A CA 1
ATOM 989 C C . LEU A 1 120 ? -22.362 -38.710 -29.839 1.00 86.25 120 LEU A C 1
ATOM 991 O O . LEU A 1 120 ? -22.265 -38.014 -30.846 1.00 86.25 120 LEU A O 1
ATOM 995 N N . GLU A 1 121 ? -22.980 -38.277 -28.742 1.00 83.19 121 GLU A N 1
ATOM 996 C CA . GLU A 1 121 ? -23.585 -36.946 -28.643 1.00 83.19 121 GLU A CA 1
ATOM 997 C C . GLU A 1 121 ? -22.546 -35.828 -28.836 1.00 83.19 121 GLU A C 1
ATOM 999 O O . GLU A 1 121 ? -22.746 -34.929 -29.659 1.00 83.19 121 GLU A O 1
ATOM 1004 N N . ILE A 1 122 ? -21.393 -35.933 -28.166 1.00 81.50 122 ILE A N 1
ATOM 1005 C CA . ILE A 1 122 ? -20.273 -34.985 -28.302 1.00 81.50 122 ILE A CA 1
ATOM 1006 C C . ILE A 1 122 ? -19.785 -34.905 -29.757 1.00 81.50 122 ILE A C 1
ATOM 1008 O O . ILE A 1 122 ? -19.519 -33.810 -30.270 1.00 81.50 122 ILE A O 1
ATOM 1012 N N . VAL A 1 123 ? -19.689 -36.053 -30.439 1.00 82.75 123 VAL A N 1
ATOM 1013 C CA . VAL A 1 123 ? -19.286 -36.138 -31.853 1.00 82.75 123 VAL A CA 1
ATOM 1014 C C . VAL A 1 123 ? -20.329 -35.498 -32.767 1.00 82.75 123 VAL A C 1
ATOM 1016 O O . VAL A 1 123 ? -19.965 -34.718 -33.646 1.00 82.75 123 VAL A O 1
ATOM 1019 N N . MET A 1 124 ? -21.619 -35.760 -32.547 1.00 78.81 124 MET A N 1
ATOM 1020 C CA . MET A 1 124 ? -22.699 -35.211 -33.375 1.00 78.81 124 MET A CA 1
ATOM 1021 C C . MET A 1 124 ? -22.833 -33.689 -33.229 1.00 78.81 124 MET A C 1
ATOM 1023 O O . MET A 1 124 ? -23.058 -32.997 -34.221 1.00 78.81 124 MET A O 1
ATOM 1027 N N . GLN A 1 125 ? -22.609 -33.141 -32.031 1.00 75.25 125 GLN A N 1
ATOM 1028 C CA . GLN A 1 125 ? -22.580 -31.689 -31.800 1.00 75.25 125 GLN A CA 1
ATOM 1029 C C . GLN A 1 125 ? -21.391 -30.991 -32.487 1.00 75.25 125 GLN A C 1
ATOM 1031 O O . GLN A 1 125 ? -21.423 -29.781 -32.710 1.00 75.25 125 GLN A O 1
ATOM 1036 N N . ASN A 1 126 ? -20.349 -31.745 -32.853 1.00 83.25 126 ASN A N 1
ATOM 1037 C CA . ASN A 1 126 ? -19.126 -31.245 -33.487 1.00 83.25 126 ASN A CA 1
ATOM 1038 C C . ASN A 1 126 ? -18.851 -31.941 -34.831 1.00 83.25 126 ASN A C 1
ATOM 1040 O O . ASN A 1 126 ? -17.694 -32.101 -35.230 1.00 83.25 126 ASN A O 1
ATOM 1044 N N . ILE A 1 127 ? -19.911 -32.359 -35.534 1.00 79.38 127 ILE A N 1
ATOM 1045 C CA . ILE A 1 127 ? -19.822 -33.265 -36.688 1.00 79.38 127 ILE A CA 1
ATOM 1046 C C . ILE A 1 127 ? -18.935 -32.734 -37.818 1.00 79.38 127 ILE A C 1
ATOM 1048 O O . ILE A 1 127 ? -18.231 -33.501 -38.466 1.00 79.38 127 ILE A O 1
ATOM 1052 N N . ASN A 1 128 ? -18.880 -31.412 -37.993 1.00 76.44 128 ASN A N 1
ATOM 1053 C CA . ASN A 1 128 ? -18.039 -30.740 -38.983 1.00 76.44 128 ASN A CA 1
ATOM 1054 C C . ASN A 1 128 ? -16.532 -31.007 -38.803 1.00 76.44 128 ASN A C 1
ATOM 1056 O O . ASN A 1 128 ? -15.752 -30.753 -39.716 1.00 76.44 128 ASN A O 1
ATOM 1060 N N . ARG A 1 129 ? -16.106 -31.491 -37.630 1.00 79.69 129 ARG A N 1
ATOM 1061 C CA . ARG A 1 129 ? -14.714 -31.868 -37.329 1.00 79.69 129 ARG A CA 1
ATOM 1062 C C . ARG A 1 129 ? -14.437 -33.357 -37.520 1.00 79.69 129 ARG A C 1
ATOM 1064 O O . ARG A 1 129 ? -13.278 -33.757 -37.497 1.00 79.69 129 ARG A O 1
ATOM 1071 N N . PHE A 1 130 ? -15.485 -34.152 -37.717 1.00 84.56 130 PHE A N 1
ATOM 1072 C CA . PHE A 1 130 ? -15.432 -35.598 -37.920 1.00 84.56 130 PHE A CA 1
ATOM 1073 C C . PHE A 1 130 ? -16.018 -35.993 -39.283 1.00 84.56 130 PHE A C 1
ATOM 1075 O O . PHE A 1 130 ? -16.577 -37.080 -39.450 1.00 84.56 130 PHE A O 1
ATOM 1082 N N . GLN A 1 131 ? -15.888 -35.091 -40.255 1.00 81.69 131 GLN A N 1
ATOM 1083 C CA . GLN A 1 131 ? -16.235 -35.295 -41.655 1.00 81.69 131 GLN A CA 1
ATOM 1084 C C . GLN A 1 131 ? -14.979 -35.224 -42.530 1.00 81.69 131 GLN A C 1
ATOM 1086 O O . GLN A 1 131 ? -14.007 -34.539 -42.200 1.00 81.69 131 GLN A O 1
ATOM 1091 N N . ASP A 1 132 ? -14.997 -35.944 -43.645 1.00 79.12 132 ASP A N 1
ATOM 1092 C CA . ASP A 1 132 ? -13.981 -35.865 -44.684 1.00 79.12 132 ASP A CA 1
ATOM 1093 C C . ASP A 1 132 ? -14.144 -34.601 -45.554 1.00 79.12 132 ASP A C 1
ATOM 1095 O O . ASP A 1 132 ? -15.051 -33.786 -45.368 1.00 79.12 132 ASP A O 1
ATOM 1099 N N . ALA A 1 133 ? -13.253 -34.428 -46.534 1.00 70.38 133 ALA A N 1
ATOM 1100 C CA . ALA A 1 133 ? -13.276 -33.279 -47.444 1.00 70.38 133 ALA A CA 1
ATOM 1101 C C . ALA A 1 133 ? -14.553 -33.187 -48.308 1.00 70.38 133 ALA A C 1
ATOM 1103 O O . ALA A 1 133 ? -14.825 -32.128 -48.869 1.00 70.38 133 ALA A O 1
ATOM 1104 N N . ASN A 1 134 ? -15.333 -34.268 -48.399 1.00 73.88 134 ASN A N 1
ATOM 1105 C CA . ASN A 1 134 ? -16.582 -34.344 -49.150 1.00 73.88 134 ASN A CA 1
ATOM 1106 C C . ASN A 1 134 ? -17.819 -34.194 -48.240 1.00 73.88 134 ASN A C 1
ATOM 1108 O O . ASN A 1 134 ? -18.946 -34.328 -48.715 1.00 73.88 134 ASN A O 1
ATOM 1112 N N . GLY A 1 135 ? -17.628 -33.924 -46.941 1.00 71.62 135 GLY A N 1
ATOM 1113 C CA . GLY A 1 135 ? -18.704 -33.779 -45.958 1.00 71.62 135 GLY A CA 1
ATOM 1114 C C . GLY A 1 135 ? -19.275 -35.105 -45.443 1.00 71.62 135 GLY A C 1
ATOM 1115 O O . GLY A 1 135 ? -20.285 -35.097 -44.736 1.00 71.62 135 GLY A O 1
ATOM 1116 N N . LYS A 1 136 ? -18.655 -36.247 -45.767 1.00 80.06 136 LYS A N 1
ATOM 1117 C CA . LYS A 1 136 ? -19.071 -37.570 -45.283 1.00 80.06 136 LYS A CA 1
ATOM 1118 C C . LYS A 1 136 ? -18.458 -37.840 -43.910 1.00 80.06 136 LYS A C 1
ATOM 1120 O O . LYS A 1 136 ? -17.303 -37.506 -43.671 1.00 80.06 136 LYS A O 1
ATOM 1125 N N . THR A 1 137 ? -19.213 -38.445 -42.997 1.00 84.75 137 THR A N 1
ATOM 1126 C CA . THR A 1 137 ? -18.710 -38.813 -41.664 1.00 84.75 137 THR A CA 1
ATOM 1127 C C . THR A 1 137 ? -17.575 -39.827 -41.755 1.00 84.75 137 THR A C 1
ATOM 1129 O O . THR A 1 137 ? -17.627 -40.745 -42.572 1.00 84.75 137 THR A O 1
ATOM 1132 N N . LEU A 1 138 ? -16.565 -39.673 -40.898 1.00 84.38 138 LEU A N 1
ATOM 1133 C CA . LEU A 1 138 ? -15.438 -40.603 -40.820 1.00 84.38 138 LEU A CA 1
ATOM 1134 C C . LEU A 1 138 ? -15.895 -42.002 -40.375 1.00 84.38 138 LEU A C 1
ATOM 1136 O O . LEU A 1 138 ? -16.867 -42.141 -39.629 1.00 84.38 138 LEU A O 1
ATOM 1140 N N . ASP A 1 139 ? -15.159 -43.035 -40.786 1.00 85.56 139 ASP A N 1
ATOM 1141 C CA . ASP A 1 139 ? -15.510 -44.438 -40.517 1.00 85.56 139 ASP A CA 1
ATOM 1142 C C . ASP A 1 139 ? -15.663 -44.721 -39.014 1.00 85.56 139 ASP A C 1
ATOM 1144 O O . ASP A 1 139 ? -16.651 -45.322 -38.600 1.00 85.56 139 ASP A O 1
ATOM 1148 N N . ILE A 1 140 ? -14.795 -44.139 -38.178 1.00 85.56 140 ILE A N 1
ATOM 1149 C CA . ILE A 1 140 ? -14.867 -44.267 -36.713 1.00 85.56 140 ILE A CA 1
ATOM 1150 C C . ILE A 1 140 ? -16.182 -43.740 -36.112 1.00 85.56 140 ILE A C 1
ATOM 1152 O O . ILE A 1 140 ? -16.656 -44.246 -35.096 1.00 85.56 140 ILE A O 1
ATOM 1156 N N . VAL A 1 141 ? -16.806 -42.737 -36.742 1.00 84.50 141 VAL A N 1
ATOM 1157 C CA . VAL A 1 141 ? -18.112 -42.207 -36.315 1.00 84.50 141 VAL A CA 1
ATOM 1158 C C . VAL A 1 141 ? -19.226 -43.182 -36.685 1.00 84.50 141 VAL A C 1
ATOM 1160 O O . VAL A 1 141 ? -20.151 -43.387 -35.900 1.00 84.50 141 VAL A O 1
ATOM 1163 N N . SER A 1 142 ? -19.118 -43.819 -37.850 1.00 83.12 142 SER A N 1
ATOM 1164 C CA . SER A 1 142 ? -20.077 -44.830 -38.309 1.00 83.12 142 SER A CA 1
ATOM 1165 C C . SER A 1 142 ? -20.005 -46.092 -37.440 1.00 83.12 142 SER A C 1
ATOM 1167 O O . SER A 1 142 ? -21.034 -46.631 -37.033 1.00 83.12 142 SER A O 1
ATOM 1169 N N . GLU A 1 143 ? -18.794 -46.514 -37.071 1.00 85.75 143 GLU A N 1
ATOM 1170 C CA . GLU A 1 143 ? -18.560 -47.614 -36.131 1.00 85.75 143 GLU A CA 1
ATOM 1171 C C . GLU A 1 143 ? -19.128 -47.310 -34.736 1.00 85.75 143 GLU A C 1
ATOM 1173 O O . GLU A 1 143 ? -19.772 -48.169 -34.128 1.00 85.75 143 GLU A O 1
ATOM 1178 N N . LEU A 1 144 ? -18.964 -46.076 -34.243 1.00 85.44 144 LEU A N 1
ATOM 1179 C CA . LEU A 1 144 ? -19.542 -45.639 -32.969 1.00 85.44 144 LEU A CA 1
ATOM 1180 C C . LEU A 1 144 ? -21.078 -45.667 -33.002 1.00 85.44 144 LEU A C 1
ATOM 1182 O O . LEU A 1 144 ? -21.709 -46.168 -32.069 1.00 85.44 144 LEU A O 1
ATOM 1186 N N . GLN A 1 145 ? -21.690 -45.183 -34.086 1.00 85.81 145 GLN A N 1
ATOM 1187 C CA . GLN A 1 145 ? -23.143 -45.241 -34.281 1.00 85.81 145 GLN A CA 1
ATOM 1188 C C . GLN A 1 145 ? -23.665 -46.683 -34.280 1.00 85.81 145 GLN A C 1
ATOM 1190 O O . GLN A 1 145 ? -24.690 -46.974 -33.655 1.00 85.81 145 GLN A O 1
ATOM 1195 N N . GLN A 1 146 ? -22.953 -47.599 -34.940 1.00 83.50 146 GLN A N 1
ATOM 1196 C CA . GLN A 1 146 ? -23.314 -49.013 -34.963 1.00 83.50 146 GLN A CA 1
ATOM 1197 C C . GLN A 1 146 ? -23.178 -49.661 -33.577 1.00 83.50 146 GLN A C 1
ATOM 1199 O O . GLN A 1 146 ? -24.104 -50.341 -33.132 1.00 83.50 146 GLN A O 1
ATOM 1204 N N . ALA A 1 147 ? -22.086 -49.397 -32.855 1.00 81.00 147 ALA A N 1
ATOM 1205 C CA . ALA A 1 147 ? -21.865 -49.926 -31.508 1.00 81.00 147 ALA A CA 1
ATOM 1206 C C . ALA A 1 147 ? -22.958 -49.486 -30.518 1.00 81.00 147 ALA A C 1
ATOM 1208 O O . ALA A 1 147 ? -23.461 -50.294 -29.732 1.00 81.00 147 ALA A O 1
ATOM 1209 N N . VAL A 1 148 ? -23.380 -48.221 -30.591 1.00 83.06 148 VAL A N 1
ATOM 1210 C CA . VAL A 1 148 ? -24.494 -47.694 -29.790 1.00 83.06 148 VAL A CA 1
ATOM 1211 C C . VAL A 1 148 ? -25.813 -48.396 -30.141 1.00 83.06 148 VAL A C 1
ATOM 1213 O O . VAL A 1 148 ? -26.570 -48.785 -29.248 1.00 83.06 148 VAL A O 1
ATOM 1216 N N . LYS A 1 149 ? -26.082 -48.617 -31.434 1.00 82.81 149 LYS A N 1
ATOM 1217 C CA . LYS A 1 149 ? -27.294 -49.308 -31.900 1.00 82.81 149 LYS A CA 1
ATOM 1218 C C . LYS A 1 149 ? -27.351 -50.763 -31.421 1.00 82.81 149 LYS A C 1
ATOM 1220 O O . LYS A 1 149 ? -28.396 -51.219 -30.958 1.00 82.81 149 LYS A O 1
ATOM 1225 N N . GLU A 1 150 ? -26.234 -51.481 -31.488 1.00 78.44 150 GLU A N 1
ATOM 1226 C CA . GLU A 1 150 ? -26.132 -52.871 -31.029 1.00 78.44 150 GLU A CA 1
ATOM 1227 C C . GLU A 1 150 ? -26.263 -53.001 -29.504 1.00 78.44 150 GLU A C 1
ATOM 1229 O O . GLU A 1 150 ? -26.892 -53.945 -29.019 1.00 78.44 150 GLU A O 1
ATOM 1234 N N . SER A 1 151 ? -25.718 -52.045 -28.745 1.00 73.56 151 SER A N 1
ATOM 1235 C CA . SER A 1 151 ? -25.867 -51.991 -27.284 1.00 73.56 151 SER A CA 1
ATOM 1236 C C . SER A 1 151 ? -27.336 -51.814 -26.875 1.00 73.56 151 SER A C 1
ATOM 1238 O O . SER A 1 151 ? -27.854 -52.559 -26.039 1.00 73.56 151 SER A O 1
ATOM 1240 N N . LYS A 1 152 ? -28.060 -50.915 -27.559 1.00 72.94 152 LYS A N 1
ATOM 1241 C CA . LYS A 1 152 ? -29.498 -50.689 -27.336 1.00 72.94 152 LYS A CA 1
ATOM 1242 C C . LYS A 1 152 ? -30.358 -51.899 -27.710 1.00 72.94 152 LYS A C 1
ATOM 1244 O O . LYS A 1 152 ? -31.312 -52.202 -27.002 1.00 72.94 152 LYS A O 1
ATOM 1249 N N . ALA A 1 153 ? -30.001 -52.641 -28.760 1.00 72.94 153 ALA A N 1
ATOM 1250 C CA . ALA A 1 153 ? -30.726 -53.852 -29.155 1.00 72.94 153 ALA A CA 1
ATOM 1251 C C . ALA A 1 153 ? -30.593 -54.997 -28.128 1.00 72.94 153 ALA A C 1
ATOM 1253 O O . ALA A 1 153 ? -31.566 -55.699 -27.857 1.00 72.94 153 ALA A O 1
ATOM 1254 N N . LYS A 1 154 ? -29.412 -55.171 -27.515 1.00 67.25 154 LYS A N 1
ATOM 1255 C CA . LYS A 1 154 ? -29.162 -56.225 -26.509 1.00 67.25 154 LYS A CA 1
ATOM 1256 C C . LYS A 1 154 ? -29.889 -55.980 -25.183 1.00 67.25 154 LYS A C 1
ATOM 1258 O O . LYS A 1 154 ? -30.282 -56.941 -24.528 1.00 67.25 154 LYS A O 1
ATOM 1263 N N . LEU A 1 155 ? -30.116 -54.718 -24.815 1.00 58.88 155 LEU A N 1
ATOM 1264 C CA . LEU A 1 155 ? -30.891 -54.336 -23.626 1.00 58.88 155 LEU A CA 1
ATOM 1265 C C . LEU A 1 155 ? -32.384 -54.708 -23.723 1.00 58.88 155 LEU A C 1
ATOM 1267 O O . LEU A 1 155 ? -33.036 -54.863 -22.693 1.00 58.88 155 LEU A O 1
ATOM 1271 N N . ASN A 1 156 ? -32.910 -54.927 -24.934 1.00 54.31 156 ASN A N 1
ATOM 1272 C CA . ASN A 1 156 ? -34.328 -55.226 -25.167 1.00 54.31 156 ASN A CA 1
ATOM 1273 C C . ASN A 1 156 ? -34.675 -56.722 -25.256 1.00 54.31 156 ASN A C 1
ATOM 1275 O O . ASN A 1 156 ? -35.851 -57.069 -25.343 1.00 54.31 156 ASN A O 1
ATOM 1279 N N . ALA A 1 157 ? -33.694 -57.627 -25.227 1.00 45.69 157 ALA A N 1
ATOM 1280 C CA . ALA A 1 157 ? -33.883 -59.040 -25.579 1.00 45.69 157 ALA A CA 1
ATOM 1281 C C . ALA A 1 157 ? -34.389 -59.959 -24.435 1.00 45.69 157 ALA A C 1
ATOM 1283 O O . ALA A 1 157 ? -34.081 -61.147 -24.431 1.00 45.69 157 ALA A O 1
ATOM 1284 N N . GLY A 1 158 ? -35.147 -59.450 -23.451 1.00 53.44 158 GLY A N 1
ATOM 1285 C CA . GLY A 1 158 ? -35.427 -60.191 -22.205 1.00 53.44 158 GLY A CA 1
ATOM 1286 C C . GLY A 1 158 ? -36.817 -60.058 -21.569 1.00 53.44 158 GLY A C 1
ATOM 1287 O O . GLY A 1 158 ? -36.931 -60.301 -20.370 1.00 53.44 158 GLY A O 1
ATOM 1288 N N . LYS A 1 159 ? -37.876 -59.684 -22.300 1.00 41.12 159 LYS A N 1
ATOM 1289 C CA . LYS A 1 159 ? -39.250 -59.691 -21.747 1.00 41.12 159 LYS A CA 1
ATOM 1290 C C . LYS A 1 159 ? -40.001 -60.984 -22.132 1.00 41.12 159 LYS A C 1
ATOM 1292 O O . LYS A 1 159 ? -40.092 -61.261 -23.327 1.00 41.12 159 LYS A O 1
ATOM 1297 N N . PRO A 1 160 ? -40.539 -61.772 -21.173 1.00 37.81 160 PRO A N 1
ATOM 1298 C CA . PRO A 1 160 ? -41.358 -62.947 -21.472 1.00 37.81 160 PRO A CA 1
ATOM 1299 C C . PRO A 1 160 ? -42.733 -62.556 -22.033 1.00 37.81 160 PRO A C 1
ATOM 1301 O O . PRO A 1 160 ? -43.343 -61.570 -21.618 1.00 37.81 160 PRO A O 1
ATOM 1304 N N . SER A 1 161 ? -43.208 -63.356 -22.988 1.00 55.91 161 SER A N 1
ATOM 1305 C CA . SER A 1 161 ? -44.515 -63.244 -23.627 1.00 55.91 161 SER A CA 1
ATOM 1306 C C . SER A 1 161 ? -45.586 -63.980 -22.821 1.00 55.91 161 SER A C 1
ATOM 1308 O O . SER A 1 161 ? -45.499 -65.197 -22.709 1.00 55.91 161 SER A O 1
ATOM 1310 N N . THR A 1 162 ? -46.609 -63.270 -22.343 1.00 52.59 162 THR A N 1
ATOM 1311 C CA . THR A 1 162 ? -48.028 -63.673 -22.444 1.00 52.59 162 THR A CA 1
ATOM 1312 C C . THR A 1 162 ? -48.908 -62.521 -21.956 1.00 52.59 162 THR A C 1
ATOM 1314 O O . THR A 1 162 ? -48.757 -62.041 -20.835 1.00 52.59 162 THR A O 1
ATOM 1317 N N . GLN A 1 163 ? -49.832 -62.087 -22.815 1.00 52.38 163 GLN A N 1
ATOM 1318 C CA . GLN A 1 163 ? -50.746 -60.954 -22.618 1.00 52.38 163 GLN A CA 1
ATOM 1319 C C . GLN A 1 163 ? -51.651 -61.098 -21.374 1.00 52.38 163 GLN A C 1
ATOM 1321 O O . GLN A 1 163 ? -52.103 -60.101 -20.823 1.00 52.38 163 GLN A O 1
ATOM 1326 N N . GLU A 1 164 ? -51.853 -62.318 -20.872 1.00 52.97 164 GLU A N 1
ATOM 1327 C CA . GLU A 1 164 ? -52.750 -62.603 -19.743 1.00 52.97 164 GLU A CA 1
ATOM 1328 C C . GLU A 1 164 ? -52.187 -62.166 -18.379 1.00 52.97 164 GLU A C 1
ATOM 1330 O O . GLU A 1 164 ? -52.943 -61.706 -17.527 1.00 52.97 164 GLU A O 1
ATOM 1335 N N . GLN A 1 165 ? -50.862 -62.182 -18.182 1.00 51.75 165 GLN A N 1
ATOM 1336 C CA . GLN A 1 165 ? -50.246 -61.660 -16.947 1.00 51.75 165 GLN A CA 1
ATOM 1337 C C . GLN A 1 165 ? -50.214 -60.121 -16.914 1.00 51.75 165 GLN A C 1
ATOM 1339 O O . GLN A 1 165 ? -50.207 -59.511 -15.844 1.00 51.75 165 GLN A O 1
ATOM 1344 N N . ILE A 1 166 ? -50.242 -59.480 -18.089 1.00 51.94 166 ILE A N 1
ATOM 1345 C CA . ILE A 1 166 ? -50.291 -58.017 -18.226 1.00 51.94 166 ILE A CA 1
ATOM 1346 C C . ILE A 1 166 ? -51.658 -57.480 -17.776 1.00 51.94 166 ILE A C 1
ATOM 1348 O O . ILE A 1 166 ? -51.730 -56.413 -17.163 1.00 51.94 166 ILE A O 1
ATOM 1352 N N . ASP A 1 167 ? -52.733 -58.225 -18.023 1.00 58.66 167 ASP A N 1
ATOM 1353 C CA . ASP A 1 167 ? -54.090 -57.785 -17.695 1.00 58.66 167 ASP A CA 1
ATOM 1354 C C . ASP A 1 167 ? -54.465 -58.040 -16.219 1.00 58.66 167 ASP A C 1
ATOM 1356 O O . ASP A 1 167 ? -55.260 -57.287 -15.648 1.00 58.66 167 ASP A O 1
ATOM 1360 N N . GLU A 1 168 ? -53.819 -59.003 -15.548 1.00 47.53 168 GLU A N 1
ATOM 1361 C CA . GLU A 1 168 ? -53.925 -59.189 -14.091 1.00 47.53 168 GLU A CA 1
ATOM 1362 C C . GLU A 1 168 ? -53.185 -58.096 -13.299 1.00 47.53 168 GLU A C 1
ATOM 1364 O O . GLU A 1 168 ? -53.724 -57.568 -12.322 1.00 47.53 168 GLU A O 1
ATOM 1369 N N . MET A 1 169 ? -52.002 -57.666 -13.759 1.00 44.75 169 MET A N 1
ATOM 1370 C CA . MET A 1 169 ? -51.255 -56.566 -13.128 1.00 44.75 169 MET A CA 1
ATOM 1371 C C . MET A 1 169 ? -51.951 -55.203 -13.283 1.00 44.75 169 MET A C 1
ATOM 1373 O O . MET A 1 169 ? -51.858 -54.355 -12.392 1.00 44.75 169 MET A O 1
ATOM 1377 N N . LYS A 1 170 ? -52.703 -54.988 -14.371 1.00 52.09 170 LYS A N 1
ATOM 1378 C CA . LYS A 1 170 ? -53.469 -53.747 -14.589 1.00 52.09 170 LYS A CA 1
ATOM 1379 C C . LYS A 1 170 ? -54.639 -53.572 -13.617 1.00 52.09 170 LYS A C 1
ATOM 1381 O O . LYS A 1 170 ? -54.986 -52.439 -13.304 1.00 52.09 170 LYS A O 1
ATOM 1386 N N . LYS A 1 171 ? -55.212 -54.655 -13.078 1.00 47.50 171 LYS A N 1
ATOM 1387 C CA . LYS A 1 171 ? -56.339 -54.580 -12.125 1.00 47.50 171 LYS A CA 1
ATOM 1388 C C . LYS A 1 171 ? -55.938 -54.264 -10.678 1.00 47.50 171 LYS A C 1
ATOM 1390 O O . LYS A 1 171 ? -56.812 -53.916 -9.890 1.00 47.50 171 LYS A O 1
ATOM 1395 N N . GLN A 1 172 ? -54.654 -54.350 -10.313 1.00 43.97 172 GLN A N 1
ATOM 1396 C CA . GLN A 1 172 ? -54.190 -54.085 -8.939 1.00 43.97 172 GLN A CA 1
ATOM 1397 C C . GLN A 1 172 ? -53.563 -52.693 -8.726 1.00 43.97 172 GLN A C 1
ATOM 1399 O O . GLN A 1 172 ? -53.401 -52.285 -7.579 1.00 43.97 172 GLN A O 1
ATOM 1404 N N . ASN A 1 173 ? -53.267 -51.930 -9.786 1.00 42.84 173 ASN A N 1
ATOM 1405 C CA . ASN A 1 173 ? -52.518 -50.665 -9.684 1.00 42.84 173 ASN A CA 1
ATOM 1406 C C . ASN A 1 173 ? -53.368 -49.381 -9.613 1.00 42.84 173 ASN A C 1
ATOM 1408 O O . ASN A 1 173 ? -52.819 -48.283 -9.535 1.00 42.84 173 ASN A O 1
ATOM 1412 N N . ASP A 1 174 ? -54.695 -49.488 -9.551 1.00 43.06 174 ASP A N 1
ATOM 1413 C CA . ASP A 1 174 ? -55.606 -48.331 -9.595 1.00 43.06 174 ASP A CA 1
ATOM 1414 C C . ASP A 1 174 ? -55.723 -47.528 -8.278 1.00 43.06 174 ASP A C 1
ATOM 1416 O O . ASP A 1 174 ? -56.650 -46.737 -8.088 1.00 43.06 174 ASP A O 1
ATOM 1420 N N . LYS A 1 175 ? -54.769 -47.666 -7.341 1.00 44.25 175 LYS A N 1
ATOM 1421 C CA . LYS A 1 175 ? -54.678 -46.791 -6.156 1.00 44.25 175 LYS A CA 1
ATOM 1422 C C . LYS A 1 175 ? -53.236 -46.394 -5.794 1.00 44.25 175 LYS A C 1
ATOM 1424 O O . LYS A 1 175 ? -52.567 -47.053 -5.010 1.00 44.25 175 LYS A O 1
ATOM 1429 N N . LYS A 1 176 ? -52.893 -45.166 -6.214 1.00 53.66 176 LYS A N 1
ATOM 1430 C CA . LYS A 1 176 ? -52.171 -44.133 -5.432 1.00 53.66 176 LYS A CA 1
ATOM 1431 C C . LYS A 1 176 ? -50.630 -44.208 -5.330 1.00 53.66 176 LYS A C 1
ATOM 1433 O O . LYS A 1 176 ? -50.086 -44.099 -4.238 1.00 53.66 176 LYS A O 1
ATOM 1438 N N . TYR A 1 177 ? -49.923 -44.212 -6.462 1.00 51.50 177 TYR A N 1
ATOM 1439 C CA . TYR A 1 177 ? -48.572 -43.628 -6.572 1.00 51.50 177 TYR A CA 1
ATOM 1440 C C . TYR A 1 177 ? -48.327 -43.165 -8.015 1.00 51.50 177 TYR A C 1
ATOM 1442 O O . TYR A 1 177 ? -48.286 -43.987 -8.923 1.00 51.50 177 TYR A O 1
ATOM 1450 N N . ASN A 1 178 ? -48.208 -41.851 -8.240 1.00 75.25 178 ASN A N 1
ATOM 1451 C CA . ASN A 1 178 ? -47.832 -41.297 -9.544 1.00 75.25 178 ASN A CA 1
ATOM 1452 C C . ASN A 1 178 ? -46.346 -40.884 -9.472 1.00 75.25 178 ASN A C 1
ATOM 1454 O O . ASN A 1 178 ? -46.032 -39.889 -8.807 1.00 75.25 178 ASN A O 1
ATOM 1458 N N . PRO A 1 179 ? -45.433 -41.635 -10.114 1.00 74.19 179 PRO A N 1
ATOM 1459 C CA . PRO A 1 179 ? -43.995 -41.389 -10.034 1.00 74.19 179 PRO A CA 1
ATOM 1460 C C . PRO A 1 179 ? -43.579 -40.060 -10.683 1.00 74.19 179 PRO A C 1
ATOM 1462 O O . PRO A 1 179 ? -42.593 -39.462 -10.255 1.00 74.19 179 PRO A O 1
ATOM 1465 N N . VAL A 1 180 ? -44.351 -39.556 -11.653 1.00 77.62 180 VAL A N 1
ATOM 1466 C CA . VAL A 1 180 ? -44.119 -38.250 -12.286 1.00 77.62 180 VAL A CA 1
ATOM 1467 C C . VAL A 1 180 ? -44.402 -37.119 -11.303 1.00 77.62 180 VAL A C 1
ATOM 1469 O O . VAL A 1 180 ? -43.549 -36.263 -11.074 1.00 77.62 180 VAL A O 1
ATOM 1472 N N . LYS A 1 181 ? -45.559 -37.156 -10.630 1.00 80.75 181 LYS A N 1
ATOM 1473 C CA . LYS A 1 181 ? -45.897 -36.174 -9.586 1.00 80.75 181 LYS A CA 1
ATOM 1474 C C . LYS A 1 181 ? -44.920 -36.218 -8.411 1.00 80.75 181 LYS A C 1
ATOM 1476 O O . LYS A 1 181 ? -44.613 -35.169 -7.853 1.00 80.75 181 LYS A O 1
ATOM 1481 N N . ALA A 1 182 ? -44.416 -37.401 -8.055 1.00 80.94 182 ALA A N 1
ATOM 1482 C CA . ALA A 1 182 ? -43.393 -37.548 -7.022 1.00 80.94 182 ALA A CA 1
ATOM 1483 C C . ALA A 1 182 ? -42.064 -36.887 -7.430 1.00 80.94 182 ALA A C 1
ATOM 1485 O O . ALA A 1 182 ? -41.529 -36.096 -6.662 1.00 80.94 182 ALA A O 1
ATOM 1486 N N . ALA A 1 183 ? -41.573 -37.128 -8.652 1.00 80.19 183 ALA A N 1
ATOM 1487 C CA . ALA A 1 183 ? -40.336 -36.516 -9.147 1.00 80.19 183 ALA A CA 1
ATOM 1488 C C . ALA A 1 183 ? -40.435 -34.982 -9.272 1.00 80.19 183 ALA A C 1
ATOM 1490 O O . ALA A 1 183 ? -39.488 -34.266 -8.946 1.00 80.19 183 ALA A O 1
ATOM 1491 N N . ILE A 1 184 ? -41.595 -34.466 -9.693 1.00 81.06 184 ILE A N 1
ATOM 1492 C CA . ILE A 1 184 ? -41.862 -33.019 -9.730 1.00 81.06 184 ILE A CA 1
ATOM 1493 C C . ILE A 1 184 ? -41.911 -32.441 -8.305 1.00 81.06 184 ILE A C 1
ATOM 1495 O O . ILE A 1 184 ? -41.359 -31.371 -8.054 1.00 81.06 184 ILE A O 1
ATOM 1499 N N . GLY A 1 185 ? -42.520 -33.153 -7.352 1.00 80.19 185 GLY A N 1
ATOM 1500 C CA . GLY A 1 185 ? -42.526 -32.768 -5.937 1.00 80.19 185 GLY A CA 1
ATOM 1501 C C . GLY A 1 185 ? -41.123 -32.726 -5.320 1.00 80.19 185 GLY A C 1
ATOM 1502 O O . GLY A 1 185 ? -40.779 -31.746 -4.658 1.00 80.19 185 GLY A O 1
ATOM 1503 N N . ASP A 1 186 ? -40.293 -33.734 -5.601 1.00 85.00 186 ASP A N 1
ATOM 1504 C CA . ASP A 1 186 ? -38.886 -33.782 -5.184 1.00 85.00 186 ASP A CA 1
ATOM 1505 C C . ASP A 1 186 ? -38.103 -32.582 -5.746 1.00 85.00 186 ASP A C 1
ATOM 1507 O O . ASP A 1 186 ? -37.315 -31.965 -5.027 1.00 85.00 186 ASP A O 1
ATOM 1511 N N . TYR A 1 187 ? -38.355 -32.190 -7.004 1.00 86.38 187 TYR A N 1
ATOM 1512 C CA . TYR A 1 187 ? -37.749 -30.992 -7.592 1.00 86.38 187 TYR A CA 1
ATOM 1513 C C . TYR A 1 187 ? -38.141 -29.717 -6.844 1.00 86.38 187 TYR A C 1
ATOM 1515 O O . TYR A 1 187 ? -37.265 -28.914 -6.531 1.00 86.38 187 TYR A O 1
ATOM 1523 N N . VAL A 1 188 ? -39.429 -29.523 -6.544 1.00 83.00 188 VAL A N 1
ATOM 1524 C CA . VAL A 1 188 ? -39.904 -28.334 -5.816 1.00 83.00 188 VAL A CA 1
ATOM 1525 C C . VAL A 1 188 ? -39.240 -28.249 -4.441 1.00 83.00 188 VAL A C 1
ATOM 1527 O O . VAL A 1 188 ? -38.720 -27.196 -4.076 1.00 83.00 188 VAL A O 1
ATOM 1530 N N . PHE A 1 189 ? -39.164 -29.371 -3.721 1.00 85.50 189 PHE A N 1
ATOM 1531 C CA . PHE A 1 189 ? -38.501 -29.440 -2.420 1.00 85.50 189 PHE A CA 1
ATOM 1532 C C . PHE A 1 189 ? -37.006 -29.090 -2.502 1.00 85.50 189 PHE A C 1
ATOM 1534 O O . PHE A 1 189 ? -36.506 -28.269 -1.729 1.00 85.50 189 PHE A O 1
ATOM 1541 N N . ILE A 1 190 ? -36.287 -29.672 -3.467 1.00 83.12 190 ILE A N 1
ATOM 1542 C CA . ILE A 1 190 ? -34.870 -29.371 -3.702 1.00 83.12 190 ILE A CA 1
ATOM 1543 C C . ILE A 1 190 ? -34.693 -27.902 -4.102 1.00 83.12 190 ILE A C 1
ATOM 1545 O O . ILE A 1 190 ? -33.802 -27.227 -3.596 1.00 83.12 190 ILE A O 1
ATOM 1549 N N . HIS A 1 191 ? -35.554 -27.362 -4.958 1.00 79.06 191 HIS A N 1
ATOM 1550 C CA . HIS A 1 191 ? -35.486 -25.974 -5.400 1.00 79.06 191 HIS A CA 1
ATOM 1551 C C . HIS A 1 191 ? -35.726 -24.964 -4.261 1.00 79.06 191 HIS A C 1
ATOM 1553 O O . HIS A 1 191 ? -35.066 -23.924 -4.204 1.00 79.06 191 HIS A O 1
ATOM 1559 N N . ASP A 1 192 ? -36.608 -25.268 -3.311 1.00 81.62 192 ASP A N 1
ATOM 1560 C CA . ASP A 1 192 ? -36.800 -24.422 -2.128 1.00 81.62 192 ASP A CA 1
ATOM 1561 C C . ASP A 1 192 ? -35.596 -24.492 -1.179 1.00 81.62 192 ASP A C 1
ATOM 1563 O O . ASP A 1 192 ? -35.135 -23.462 -0.675 1.00 81.62 192 ASP A O 1
ATOM 1567 N N . LYS A 1 193 ? -34.996 -25.678 -1.019 1.00 82.75 193 LYS A N 1
ATOM 1568 C CA . LYS A 1 193 ? -33.721 -25.842 -0.304 1.00 82.75 193 LYS A CA 1
ATOM 1569 C C . LYS A 1 193 ? -32.581 -25.073 -0.990 1.00 82.75 193 LYS A C 1
ATOM 1571 O O . LYS A 1 193 ? -31.775 -24.455 -0.297 1.00 82.75 193 LYS A O 1
ATOM 1576 N N . TYR A 1 194 ? -32.553 -25.023 -2.326 1.00 77.88 194 TYR A N 1
ATOM 1577 C CA . TYR A 1 194 ? -31.604 -24.214 -3.106 1.00 77.88 194 TYR A CA 1
ATOM 1578 C C . TYR A 1 194 ? -31.739 -22.717 -2.802 1.00 77.88 194 TYR A C 1
ATOM 1580 O O . TYR A 1 194 ? -30.739 -22.051 -2.529 1.00 77.88 194 TYR A O 1
ATOM 1588 N N . LYS A 1 195 ? -32.968 -22.184 -2.778 1.00 78.44 195 LYS A N 1
ATOM 1589 C CA . LYS A 1 195 ? -33.205 -20.781 -2.398 1.00 78.44 195 LYS A CA 1
ATOM 1590 C C . LYS A 1 195 ? -32.726 -20.490 -0.976 1.00 78.44 195 LYS A C 1
ATOM 1592 O O . LYS A 1 195 ? -32.105 -19.455 -0.749 1.00 78.44 195 LYS A O 1
ATOM 1597 N N . GLY A 1 196 ? -32.961 -21.420 -0.048 1.00 78.88 196 GLY A N 1
ATOM 1598 C CA . GLY A 1 196 ? -32.491 -21.318 1.334 1.00 78.88 196 GLY A CA 1
ATOM 1599 C C . GLY A 1 196 ? -30.966 -21.361 1.469 1.00 78.88 196 GLY A C 1
ATOM 1600 O O . GLY A 1 196 ? -30.408 -20.625 2.282 1.00 78.88 196 GLY A O 1
ATOM 1601 N N . PHE A 1 197 ? -30.282 -22.161 0.643 1.00 82.38 197 PHE A N 1
ATOM 1602 C CA . PHE A 1 197 ? -28.822 -22.305 0.658 1.00 82.38 197 PHE A CA 1
ATOM 1603 C C . PHE A 1 197 ? -28.096 -20.977 0.398 1.00 82.38 197 PHE A C 1
ATOM 1605 O O . PHE A 1 197 ? -27.097 -20.682 1.051 1.00 82.38 197 PHE A O 1
ATOM 1612 N N . ALA A 1 198 ? -28.608 -20.150 -0.519 1.00 72.25 198 ALA A N 1
ATOM 1613 C CA . ALA A 1 198 ? -28.016 -18.848 -0.835 1.00 72.25 198 ALA A CA 1
ATOM 1614 C C . ALA A 1 198 ? -28.106 -17.846 0.332 1.00 72.25 198 ALA A C 1
ATOM 1616 O O . ALA A 1 198 ? -27.225 -17.002 0.483 1.00 72.25 198 ALA A O 1
ATOM 1617 N N . SER A 1 199 ? -29.150 -17.956 1.157 1.00 74.25 199 SER A N 1
ATOM 1618 C CA . SER A 1 199 ? -29.392 -17.107 2.331 1.00 74.25 199 SER A CA 1
ATOM 1619 C C . SER A 1 199 ? -28.842 -17.671 3.646 1.00 74.25 199 SER A C 1
ATOM 1621 O O . SER A 1 199 ? -28.965 -17.018 4.678 1.00 74.25 199 SER A O 1
ATOM 1623 N N . HIS A 1 200 ? -28.288 -18.885 3.644 1.00 79.62 200 HIS A N 1
ATOM 1624 C CA . HIS A 1 200 ? -27.813 -19.534 4.863 1.00 79.62 200 HIS A CA 1
ATOM 1625 C C . HIS A 1 200 ? -26.403 -19.059 5.236 1.00 79.62 200 HIS A C 1
ATOM 1627 O O . HIS A 1 200 ? -25.493 -19.055 4.401 1.00 79.62 200 HIS A O 1
ATOM 1633 N N . GLU A 1 201 ? -26.211 -18.691 6.503 1.00 79.94 201 GLU A N 1
ATOM 1634 C CA . GLU A 1 201 ? -24.890 -18.392 7.055 1.00 79.94 201 GLU A CA 1
ATOM 1635 C C . GLU A 1 201 ? -24.178 -19.689 7.456 1.00 79.94 201 GLU A C 1
ATOM 1637 O O . GLU A 1 201 ? -24.682 -20.482 8.251 1.00 79.94 201 GLU A O 1
ATOM 1642 N N . PHE A 1 202 ? -22.987 -19.905 6.899 1.00 87.25 202 PHE A N 1
ATOM 1643 C CA . PHE A 1 202 ? -22.120 -21.040 7.219 1.00 87.25 202 PHE A CA 1
ATOM 1644 C C . PHE A 1 202 ? -20.967 -20.569 8.105 1.00 87.25 202 PHE A C 1
ATOM 1646 O O . PHE A 1 202 ? -20.530 -19.426 7.979 1.00 87.25 202 PHE A O 1
ATOM 1653 N N . LYS A 1 203 ? -20.441 -21.446 8.971 1.00 80.19 203 LYS A N 1
ATOM 1654 C CA . LYS A 1 203 ? -19.340 -21.080 9.881 1.00 80.19 203 LYS A CA 1
ATOM 1655 C C . LYS A 1 203 ? -18.040 -20.774 9.137 1.00 80.19 203 LYS A C 1
ATOM 1657 O O . LYS A 1 203 ? -17.303 -19.886 9.548 1.00 80.19 203 LYS A O 1
ATOM 1662 N N . ASP A 1 204 ? -17.769 -21.509 8.062 1.00 86.19 204 ASP A N 1
ATOM 1663 C CA . ASP A 1 204 ? -16.593 -21.340 7.213 1.00 86.19 204 ASP A CA 1
ATOM 1664 C C . ASP A 1 204 ? -16.847 -21.860 5.782 1.00 86.19 204 ASP A C 1
ATOM 1666 O O . ASP A 1 204 ? -17.870 -22.492 5.483 1.00 86.19 204 ASP A O 1
ATOM 1670 N N . ASP A 1 205 ? -15.907 -21.567 4.876 1.00 84.12 205 ASP A N 1
ATOM 1671 C CA . ASP A 1 205 ? -15.987 -21.970 3.468 1.00 84.12 205 ASP A CA 1
ATOM 1672 C C . ASP A 1 205 ? -15.886 -23.501 3.278 1.00 84.12 205 ASP A C 1
ATOM 1674 O O . ASP A 1 205 ? -16.409 -24.019 2.290 1.00 84.12 205 ASP A O 1
ATOM 1678 N N . GLU A 1 206 ? -15.262 -24.248 4.203 1.00 84.38 206 GLU A N 1
ATOM 1679 C CA . GLU A 1 206 ? -15.149 -25.714 4.119 1.00 84.38 206 GLU A CA 1
ATOM 1680 C C . GLU A 1 206 ? -16.474 -26.405 4.475 1.00 84.38 206 GLU A C 1
ATOM 1682 O O . GLU A 1 206 ? -16.884 -27.353 3.799 1.00 84.38 206 GLU A O 1
ATOM 1687 N N . GLN A 1 207 ? -17.187 -25.915 5.491 1.00 88.25 207 GLN A N 1
ATOM 1688 C CA . GLN A 1 207 ? -18.536 -26.356 5.831 1.00 88.25 207 GLN A CA 1
ATOM 1689 C C . GLN A 1 207 ? -19.504 -26.029 4.692 1.00 88.25 207 GLN A C 1
ATOM 1691 O O . GLN A 1 207 ? -20.300 -26.883 4.294 1.00 88.25 207 GLN A O 1
ATOM 1696 N N . LYS A 1 208 ? -19.398 -24.821 4.125 1.00 89.06 208 LYS A N 1
ATOM 1697 C CA . LYS A 1 208 ? -20.197 -24.410 2.967 1.00 89.06 208 LYS A CA 1
ATOM 1698 C C . LYS A 1 208 ? -19.947 -25.308 1.754 1.00 89.06 208 LYS A C 1
ATOM 1700 O O . LYS A 1 208 ? -20.903 -25.694 1.088 1.00 89.06 208 LYS A O 1
ATOM 1705 N N . LEU A 1 209 ? -18.691 -25.684 1.494 1.00 87.81 209 LEU A N 1
ATOM 1706 C CA . LEU A 1 209 ? -18.330 -26.604 0.413 1.00 87.81 209 LEU A CA 1
ATOM 1707 C C . LEU A 1 209 ? -18.920 -28.006 0.627 1.00 87.81 209 LEU A C 1
ATOM 1709 O O . LEU A 1 209 ? -19.508 -28.557 -0.299 1.00 87.81 209 LEU A O 1
ATOM 1713 N N . LYS A 1 210 ? -18.822 -28.568 1.838 1.00 88.19 210 LYS A N 1
ATOM 1714 C CA . LYS A 1 210 ? -19.375 -29.902 2.146 1.00 88.19 210 LYS A CA 1
ATOM 1715 C C . LYS A 1 210 ? -20.890 -29.964 1.960 1.00 88.19 210 LYS A C 1
ATOM 1717 O O . LYS A 1 210 ? -21.397 -30.905 1.351 1.00 88.19 210 LYS A O 1
ATOM 1722 N N . GLU A 1 211 ? -21.613 -28.965 2.464 1.00 86.25 211 GLU A N 1
ATOM 1723 C CA . GLU A 1 211 ? -23.066 -28.882 2.276 1.00 86.25 211 GLU A CA 1
ATOM 1724 C C . GLU A 1 211 ? -23.426 -28.632 0.804 1.00 86.25 211 GLU A C 1
ATOM 1726 O O . GLU A 1 211 ? -24.405 -29.194 0.310 1.00 86.25 211 GLU A O 1
ATOM 1731 N N . ALA A 1 212 ? -22.603 -27.869 0.070 1.00 85.31 212 ALA A N 1
ATOM 1732 C CA . ALA A 1 212 ? -22.805 -27.664 -1.358 1.00 85.31 212 ALA A CA 1
ATOM 1733 C C . ALA A 1 212 ? -22.654 -28.968 -2.164 1.00 85.31 212 ALA A C 1
ATOM 1735 O O . ALA A 1 212 ? -23.498 -29.288 -2.999 1.00 85.31 212 ALA A O 1
ATOM 1736 N N . GLU A 1 213 ? -21.602 -29.747 -1.899 1.00 86.88 213 GLU A N 1
ATOM 1737 C CA . GLU A 1 213 ? -21.349 -31.030 -2.569 1.00 86.88 213 GLU A CA 1
ATOM 1738 C C . GLU A 1 213 ? -22.438 -32.064 -2.251 1.00 86.88 213 GLU A C 1
ATOM 1740 O O . GLU A 1 213 ? -22.894 -32.783 -3.141 1.00 86.88 213 GLU A O 1
ATOM 1745 N N . LYS A 1 214 ? -22.921 -32.101 -1.002 1.00 88.75 214 LYS A N 1
ATOM 1746 C CA . LYS A 1 214 ? -24.056 -32.947 -0.610 1.00 88.75 214 LYS A CA 1
ATOM 1747 C C . LYS A 1 214 ? -25.319 -32.593 -1.396 1.00 88.75 214 LYS A C 1
ATOM 1749 O O . LYS A 1 214 ? -25.974 -33.481 -1.935 1.00 88.75 214 LYS A O 1
ATOM 1754 N N . PHE A 1 215 ? -25.637 -31.305 -1.487 1.00 86.38 215 PHE A N 1
ATOM 1755 C CA . PHE A 1 215 ? -26.807 -30.826 -2.219 1.00 86.38 215 PHE A CA 1
ATOM 1756 C C . PHE A 1 215 ? -26.699 -31.077 -3.732 1.00 86.38 215 PHE A C 1
ATOM 1758 O O . PHE A 1 215 ? -27.679 -31.438 -4.383 1.00 86.38 215 PHE A O 1
ATOM 1765 N N . MET A 1 216 ? -25.492 -30.967 -4.289 1.00 86.62 216 MET A N 1
ATOM 1766 C CA . MET A 1 216 ? -25.209 -31.307 -5.682 1.00 86.62 216 MET A CA 1
ATOM 1767 C C . MET A 1 216 ? -25.496 -32.791 -5.967 1.00 86.62 216 MET A C 1
ATOM 1769 O O . MET A 1 216 ? -26.180 -33.120 -6.935 1.00 86.62 216 MET A O 1
ATOM 1773 N N . ASN A 1 217 ? -25.088 -33.699 -5.081 1.00 85.00 217 ASN A N 1
ATOM 1774 C CA . ASN A 1 217 ? -25.405 -35.121 -5.242 1.00 85.00 217 ASN A CA 1
ATOM 1775 C C . ASN A 1 217 ? -26.923 -35.392 -5.225 1.00 85.00 217 ASN A C 1
ATOM 1777 O O . ASN A 1 217 ? -27.413 -36.123 -6.082 1.00 85.00 217 ASN A O 1
ATOM 1781 N N . GLU A 1 218 ? -27.684 -34.737 -4.336 1.00 88.50 218 GLU A N 1
ATOM 1782 C CA . GLU A 1 218 ? -29.157 -34.844 -4.299 1.00 88.50 218 GLU A CA 1
ATOM 1783 C C . GLU A 1 218 ? -29.804 -34.410 -5.636 1.00 88.50 218 GLU A C 1
ATOM 1785 O O . GLU A 1 218 ? -30.729 -35.060 -6.130 1.00 88.50 218 GLU A O 1
ATOM 1790 N N . MET A 1 219 ? -29.293 -33.343 -6.264 1.00 86.12 219 MET A N 1
ATOM 1791 C CA . MET A 1 219 ? -29.767 -32.866 -7.572 1.00 86.12 219 MET A CA 1
ATOM 1792 C C . MET A 1 219 ? -29.422 -33.824 -8.724 1.00 86.12 219 MET A C 1
ATOM 1794 O O . MET A 1 219 ? -30.250 -34.028 -9.616 1.00 86.12 219 MET A O 1
ATOM 1798 N N . VAL A 1 220 ? -28.225 -34.423 -8.724 1.00 85.19 220 VAL A N 1
ATOM 1799 C CA . VAL A 1 220 ? -27.829 -35.425 -9.736 1.00 85.19 220 VAL A CA 1
ATOM 1800 C C . VAL A 1 220 ? -28.702 -36.668 -9.642 1.00 85.19 220 VAL A C 1
ATOM 1802 O O . VAL A 1 220 ? -29.166 -37.157 -10.675 1.00 85.19 220 VAL A O 1
ATOM 1805 N N . ASP A 1 221 ? -28.973 -37.146 -8.431 1.00 86.62 221 ASP A N 1
ATOM 1806 C CA . ASP A 1 221 ? -29.831 -38.311 -8.215 1.00 86.62 221 ASP A CA 1
ATOM 1807 C C . ASP A 1 221 ? -31.257 -38.051 -8.717 1.00 86.62 221 ASP A C 1
ATOM 1809 O O . ASP A 1 221 ? -31.843 -38.893 -9.404 1.00 86.62 221 ASP A O 1
ATOM 1813 N N . LEU A 1 222 ? -31.814 -36.861 -8.456 1.00 87.19 222 LEU A N 1
ATOM 1814 C CA . LEU A 1 222 ? -33.127 -36.486 -8.986 1.00 87.19 222 LEU A CA 1
ATOM 1815 C C . LEU A 1 222 ? -33.129 -36.408 -10.520 1.00 87.19 222 LEU A C 1
ATOM 1817 O O . LEU A 1 222 ? -34.062 -36.895 -11.160 1.00 87.19 222 LEU A O 1
ATOM 1821 N N . LYS A 1 223 ? -32.075 -35.853 -11.127 1.00 88.00 223 LYS A N 1
ATOM 1822 C CA . LYS A 1 223 ? -31.937 -35.801 -12.589 1.00 88.00 223 LYS A CA 1
ATOM 1823 C C . LYS A 1 223 ? -31.935 -37.203 -13.195 1.00 88.00 223 LYS A C 1
ATOM 1825 O O . LYS A 1 223 ? -32.598 -37.436 -14.203 1.00 88.00 223 LYS A O 1
ATOM 1830 N N . GLN A 1 224 ? -31.234 -38.149 -12.572 1.00 84.81 224 GLN A N 1
ATOM 1831 C CA . GLN A 1 224 ? -31.236 -39.543 -13.016 1.00 84.81 224 GLN A CA 1
ATOM 1832 C C . GLN A 1 224 ? -32.638 -40.159 -12.937 1.00 84.81 224 GLN A C 1
ATOM 1834 O O . GLN A 1 224 ? -33.062 -40.813 -13.890 1.00 84.81 224 GLN A O 1
ATOM 1839 N N . LYS A 1 225 ? -33.391 -39.901 -11.858 1.00 85.44 225 LYS A N 1
ATOM 1840 C CA . LYS A 1 225 ? -34.789 -40.350 -11.732 1.00 85.44 225 LYS A CA 1
ATOM 1841 C C . LYS A 1 225 ? -35.687 -39.775 -12.833 1.00 85.44 225 LYS A C 1
ATOM 1843 O O . LYS A 1 225 ? -36.444 -40.528 -13.439 1.00 85.44 225 LYS A O 1
ATOM 1848 N N . ILE A 1 226 ? -35.587 -38.475 -13.123 1.00 84.31 226 ILE A N 1
ATOM 1849 C CA . ILE A 1 226 ? -36.378 -37.818 -14.179 1.00 84.31 226 ILE A CA 1
ATOM 1850 C C . ILE A 1 226 ? -36.041 -38.400 -15.557 1.00 84.31 226 ILE A C 1
ATOM 1852 O O . ILE A 1 226 ? -36.948 -38.760 -16.306 1.00 84.31 226 ILE A O 1
ATOM 1856 N N . ASN A 1 227 ? -34.754 -38.593 -15.856 1.00 81.94 227 ASN A N 1
ATOM 1857 C CA . ASN A 1 227 ? -34.316 -39.190 -17.118 1.00 81.94 227 ASN A CA 1
ATOM 1858 C C . ASN A 1 227 ? -34.857 -40.619 -17.302 1.00 81.94 227 ASN A C 1
ATOM 1860 O O . ASN A 1 227 ? -35.235 -40.997 -18.408 1.00 81.94 227 ASN A O 1
ATOM 1864 N N . LEU A 1 228 ? -34.924 -41.420 -16.231 1.00 79.25 228 LEU A N 1
ATOM 1865 C CA . LEU A 1 228 ? -35.515 -42.762 -16.285 1.00 79.25 228 LEU A CA 1
ATOM 1866 C C . LEU A 1 228 ? -37.010 -42.719 -16.635 1.00 79.25 228 LEU A C 1
ATOM 1868 O O . LEU A 1 228 ? -37.469 -43.551 -17.417 1.00 79.25 228 LEU A O 1
ATOM 1872 N N . LEU A 1 229 ? -37.754 -41.742 -16.106 1.00 79.62 229 LEU A N 1
ATOM 1873 C CA . LEU A 1 229 ? -39.174 -41.556 -16.422 1.00 79.62 229 LEU A CA 1
ATOM 1874 C C . LEU A 1 229 ? -39.380 -41.100 -17.874 1.00 79.62 229 LEU A C 1
ATOM 1876 O O . LEU A 1 229 ? -40.214 -41.667 -18.575 1.00 79.62 229 LEU A O 1
ATOM 1880 N N . GLN A 1 230 ? -38.576 -40.147 -18.356 1.00 78.12 230 GLN A N 1
ATOM 1881 C CA . GLN A 1 230 ? -38.635 -39.673 -19.746 1.00 78.12 230 GLN A CA 1
ATOM 1882 C C . GLN A 1 230 ? -38.271 -40.774 -20.755 1.00 78.12 230 GLN A C 1
ATOM 1884 O O . GLN A 1 230 ? -38.940 -40.935 -21.774 1.00 78.12 230 GLN A O 1
ATOM 1889 N N . ASN A 1 231 ? -37.254 -41.585 -20.455 1.00 75.75 231 ASN A N 1
ATOM 1890 C CA . ASN A 1 231 ? -36.868 -42.722 -21.297 1.00 75.75 231 ASN A CA 1
ATOM 1891 C C . ASN A 1 231 ? -37.942 -43.821 -21.332 1.00 75.75 231 ASN A C 1
ATOM 1893 O O . ASN A 1 231 ? -38.049 -44.552 -22.315 1.00 75.75 231 ASN A O 1
ATOM 1897 N N . GLY A 1 232 ? -38.750 -43.937 -20.274 1.00 72.38 232 GLY A N 1
ATOM 1898 C CA . GLY A 1 232 ? -39.899 -44.838 -20.243 1.00 72.38 232 GLY A CA 1
ATOM 1899 C C . GLY A 1 232 ? -41.071 -44.386 -21.123 1.00 72.38 232 GLY A C 1
ATOM 1900 O O . GLY A 1 232 ? -41.868 -45.232 -21.515 1.00 72.38 232 GLY A O 1
ATOM 1901 N N . TYR A 1 233 ? -41.160 -43.096 -21.467 1.00 67.12 233 TYR A N 1
ATOM 1902 C CA . TYR A 1 233 ? -42.168 -42.550 -22.386 1.00 67.12 233 TYR A CA 1
ATOM 1903 C C . TYR A 1 233 ? -41.773 -42.732 -23.864 1.00 67.12 233 TYR A C 1
ATOM 1905 O O . TYR A 1 233 ? -42.622 -43.029 -24.700 1.00 67.12 233 TYR A O 1
ATOM 1913 N N . THR A 1 234 ? -40.481 -42.619 -24.195 1.00 54.72 234 THR A N 1
ATOM 1914 C CA . THR A 1 234 ? -39.978 -42.663 -25.586 1.00 54.72 234 THR A CA 1
ATOM 1915 C C . THR A 1 234 ? -39.776 -44.074 -26.160 1.00 54.72 234 THR A C 1
ATOM 1917 O O . THR A 1 234 ? -39.487 -44.211 -27.349 1.00 54.72 234 THR A O 1
ATOM 1920 N N . TYR A 1 235 ? -39.951 -45.131 -25.357 1.00 44.22 235 TYR A N 1
ATOM 1921 C CA . TYR A 1 235 ? -39.917 -46.526 -25.816 1.00 44.22 235 TYR A CA 1
ATOM 1922 C C . TYR A 1 235 ? -41.283 -46.981 -26.351 1.00 44.22 235 TYR A C 1
ATOM 1924 O O . TYR A 1 235 ? -42.308 -46.701 -25.731 1.00 44.22 235 TYR A O 1
ATOM 1932 N N . GLU A 1 236 ? -41.282 -47.707 -27.478 1.00 47.28 236 GLU A N 1
ATOM 1933 C CA . GLU A 1 236 ? -42.461 -48.217 -28.203 1.00 47.28 236 GLU A CA 1
ATOM 1934 C C . GLU A 1 236 ? -43.617 -48.628 -27.265 1.00 47.28 236 GLU A C 1
ATOM 1936 O O . GLU A 1 236 ? -43.583 -49.678 -26.622 1.00 47.28 236 GLU A O 1
ATOM 1941 N N . GLY A 1 237 ? -44.643 -47.770 -27.190 1.00 51.53 237 GLY A N 1
ATOM 1942 C CA . GLY A 1 237 ? -45.910 -48.048 -26.509 1.00 51.53 237 GLY A CA 1
ATOM 1943 C C . GLY A 1 237 ? -46.164 -47.355 -25.165 1.00 51.53 237 GLY A C 1
ATOM 1944 O O . GLY A 1 237 ? -47.161 -47.708 -24.542 1.00 51.53 237 GLY A O 1
ATOM 1945 N N . ASN A 1 238 ? -45.328 -46.405 -24.710 1.00 63.88 238 ASN A N 1
ATOM 1946 C CA . ASN A 1 238 ? -45.510 -45.683 -23.432 1.00 63.88 238 ASN A CA 1
ATOM 1947 C C . ASN A 1 238 ? -45.906 -46.627 -22.267 1.00 63.88 238 ASN A C 1
ATOM 1949 O O . ASN A 1 238 ? -46.987 -46.512 -21.681 1.00 63.88 238 ASN A O 1
ATOM 1953 N N . PRO A 1 239 ? -45.056 -47.614 -21.933 1.00 55.94 239 PRO A N 1
ATOM 1954 C CA . PRO A 1 239 ? -45.376 -48.663 -20.962 1.00 55.94 239 PRO A CA 1
ATOM 1955 C C . PRO A 1 239 ? -45.659 -48.146 -19.543 1.00 55.94 239 PRO A C 1
ATOM 1957 O O . PRO A 1 239 ? -46.207 -48.888 -18.731 1.00 55.94 239 PRO A O 1
ATOM 1960 N N . LEU A 1 240 ? -45.271 -46.905 -19.234 1.00 63.69 240 LEU A N 1
ATOM 1961 C CA . LEU A 1 240 ? -45.507 -46.257 -17.943 1.00 63.69 240 LEU A CA 1
ATOM 1962 C C . LEU A 1 240 ? -46.825 -45.468 -17.888 1.00 63.69 240 LEU A C 1
ATOM 1964 O O . LEU A 1 240 ? -47.182 -44.991 -16.814 1.00 63.69 240 LEU A O 1
ATOM 1968 N N . GLY A 1 241 ? -47.542 -45.336 -19.011 1.00 75.25 241 GLY A N 1
ATOM 1969 C CA . GLY A 1 241 ? -48.810 -44.608 -19.080 1.00 75.25 241 GLY A CA 1
ATOM 1970 C C . GLY A 1 241 ? -48.682 -43.109 -18.792 1.00 75.25 241 GLY A C 1
ATOM 1971 O O . GLY A 1 241 ? -49.636 -42.511 -18.307 1.00 75.25 241 GLY A O 1
ATOM 1972 N N . ILE A 1 242 ? -47.513 -42.520 -19.056 1.00 78.25 242 ILE A N 1
ATOM 1973 C CA . ILE A 1 242 ? -47.227 -41.098 -18.814 1.00 78.25 242 ILE A CA 1
ATOM 1974 C C . ILE A 1 242 ? -47.965 -40.269 -19.869 1.00 78.25 242 ILE A C 1
ATOM 1976 O O . ILE A 1 242 ? -47.789 -40.523 -21.059 1.00 78.25 242 ILE A O 1
ATOM 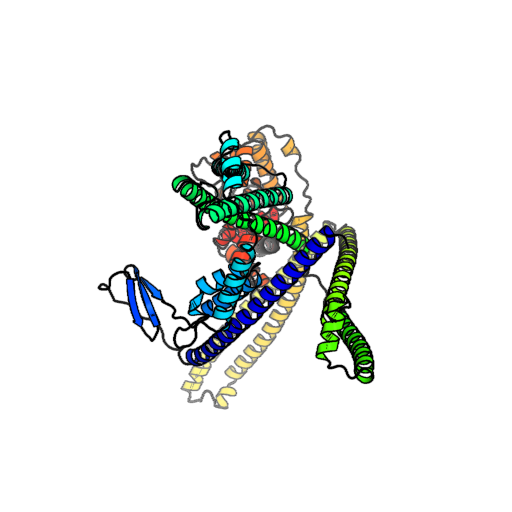1980 N N . SER A 1 243 ? -48.791 -39.297 -19.482 1.00 81.69 243 SER A N 1
ATOM 1981 C CA . SER A 1 243 ? -49.446 -38.433 -20.478 1.00 81.69 243 SER A CA 1
ATOM 1982 C C . SER A 1 243 ? -48.446 -37.483 -21.152 1.00 81.69 243 SER A C 1
ATOM 1984 O O . SER A 1 243 ? -47.385 -37.192 -20.602 1.00 81.69 243 SER A O 1
ATOM 1986 N N . ASP A 1 244 ? -48.788 -36.952 -22.327 1.00 79.31 244 ASP A N 1
ATOM 1987 C CA . ASP A 1 244 ? -47.966 -35.940 -23.015 1.00 79.31 244 ASP A CA 1
ATOM 1988 C C . ASP A 1 244 ? -47.711 -34.721 -22.107 1.00 79.31 244 ASP A C 1
ATOM 1990 O O . ASP A 1 244 ? -46.598 -34.211 -22.023 1.00 79.31 244 ASP A O 1
ATOM 1994 N N . GLU A 1 245 ? -48.720 -34.323 -21.328 1.00 81.12 245 GLU A N 1
ATOM 1995 C CA . GLU A 1 245 ? -48.638 -33.229 -20.351 1.00 81.12 245 GLU A CA 1
ATOM 1996 C C . GLU A 1 245 ? -47.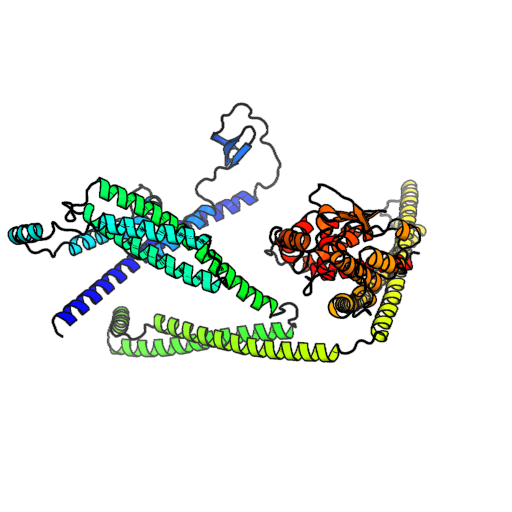665 -33.547 -19.201 1.00 81.12 245 GLU A C 1
ATOM 1998 O O . GLU A 1 245 ? -46.919 -32.681 -18.739 1.00 81.12 245 GLU A O 1
ATOM 2003 N N . GLU A 1 246 ? -47.657 -34.795 -18.727 1.00 82.06 246 GLU A N 1
ATOM 2004 C CA . GLU A 1 246 ? -46.726 -35.271 -17.702 1.00 82.06 246 GLU A CA 1
ATOM 2005 C C . GLU A 1 246 ? -45.291 -35.353 -18.237 1.00 82.06 246 GLU A C 1
ATOM 2007 O O . GLU A 1 246 ? -44.341 -35.019 -17.523 1.00 82.06 246 GLU A O 1
ATOM 2012 N N . TYR A 1 247 ? -45.123 -35.745 -19.500 1.00 84.12 247 TYR A N 1
ATOM 2013 C CA . TYR A 1 247 ? -43.832 -35.761 -20.178 1.00 84.12 247 TYR A CA 1
ATOM 2014 C C . TYR A 1 247 ? -43.271 -34.347 -20.391 1.00 84.12 247 TYR A C 1
ATOM 2016 O O . TYR A 1 247 ? -42.092 -34.096 -20.113 1.00 84.12 247 TYR A O 1
ATOM 2024 N N . ASP A 1 248 ? -44.110 -33.402 -20.812 1.00 83.38 248 ASP A N 1
ATOM 2025 C CA . ASP A 1 248 ? -43.736 -31.994 -20.949 1.00 83.38 248 ASP A CA 1
ATOM 2026 C C . ASP A 1 248 ? -43.334 -31.396 -19.595 1.00 83.38 248 ASP A C 1
ATOM 2028 O O . ASP A 1 248 ? -42.301 -30.727 -19.487 1.00 83.38 248 ASP A O 1
ATOM 2032 N N . ALA A 1 249 ? -44.078 -31.709 -18.528 1.00 83.06 249 ALA A N 1
ATOM 2033 C CA . ALA A 1 249 ? -43.746 -31.279 -17.171 1.00 83.06 249 ALA A CA 1
ATOM 2034 C C . ALA A 1 249 ? -42.407 -31.857 -16.676 1.00 83.06 249 ALA A C 1
ATOM 2036 O O . ALA A 1 249 ? -41.618 -31.141 -16.049 1.00 83.06 249 ALA A O 1
ATOM 2037 N N . LEU A 1 250 ? -42.106 -33.128 -16.973 1.00 84.88 250 LEU A N 1
ATOM 2038 C CA . LEU A 1 250 ? -40.797 -33.730 -16.685 1.00 84.88 250 LEU A CA 1
ATOM 2039 C C . LEU A 1 250 ? -39.675 -33.044 -17.465 1.00 84.88 250 LEU A C 1
ATOM 2041 O O . LEU A 1 250 ? -38.603 -32.805 -16.912 1.00 84.88 250 LEU A O 1
ATOM 2045 N N . THR A 1 251 ? -39.928 -32.696 -18.725 1.00 84.94 251 THR A N 1
ATOM 2046 C CA . THR A 1 251 ? -38.952 -32.044 -19.605 1.00 84.94 251 THR A CA 1
ATOM 2047 C C . THR A 1 251 ? -38.623 -30.628 -19.140 1.00 84.94 251 THR A C 1
ATOM 2049 O O . THR A 1 251 ? -37.445 -30.274 -19.036 1.00 84.94 251 THR A O 1
ATOM 2052 N N . ASP A 1 252 ? -39.633 -29.846 -18.761 1.00 88.19 252 ASP A N 1
ATOM 2053 C CA . ASP A 1 252 ? -39.445 -28.532 -18.138 1.00 88.19 252 ASP A CA 1
ATOM 2054 C C . ASP A 1 252 ? -38.682 -28.644 -16.804 1.00 88.19 252 ASP A C 1
ATOM 2056 O O . ASP A 1 252 ? -37.709 -27.923 -16.560 1.00 88.19 252 ASP A O 1
ATOM 2060 N N . THR A 1 253 ? -39.054 -29.616 -15.965 1.00 86.69 253 THR A N 1
ATOM 2061 C CA . THR A 1 253 ? -38.386 -29.878 -14.681 1.00 86.69 253 THR A CA 1
ATOM 2062 C C . THR A 1 253 ? -36.912 -30.253 -14.873 1.00 86.69 253 THR A C 1
ATOM 2064 O O . THR A 1 253 ? -36.042 -29.711 -14.187 1.00 86.69 253 THR A O 1
ATOM 2067 N N . ALA A 1 254 ? -36.600 -31.120 -15.842 1.00 84.38 254 ALA A N 1
ATOM 2068 C CA . ALA A 1 254 ? -35.232 -31.493 -16.197 1.00 84.38 254 ALA A CA 1
ATOM 2069 C C . ALA A 1 254 ? -34.413 -30.281 -16.669 1.00 84.38 254 ALA A C 1
ATOM 2071 O O . ALA A 1 254 ? -33.264 -30.106 -16.254 1.00 84.38 254 ALA A O 1
ATOM 2072 N N . GLY A 1 255 ? -35.008 -29.415 -17.498 1.00 86.12 255 GLY A N 1
ATOM 2073 C CA . GLY A 1 255 ? -34.381 -28.179 -17.969 1.00 86.12 255 GLY A CA 1
ATOM 2074 C C . GLY A 1 255 ? -34.001 -27.243 -16.820 1.00 86.12 255 GLY A C 1
ATOM 2075 O O . GLY A 1 255 ? -32.857 -26.787 -16.734 1.00 86.12 255 GLY A O 1
ATOM 2076 N N . LYS A 1 256 ? -34.925 -27.016 -15.882 1.00 88.25 256 LYS A N 1
ATOM 2077 C CA . LYS A 1 256 ? -34.666 -26.178 -14.703 1.00 88.25 256 LYS A CA 1
ATOM 2078 C C . LYS A 1 256 ? -33.636 -26.798 -13.760 1.00 88.25 256 LYS A C 1
ATOM 2080 O O . LYS A 1 256 ? -32.764 -26.094 -13.254 1.00 88.25 256 LYS A O 1
ATOM 2085 N N . LEU A 1 257 ? -33.697 -28.113 -13.545 1.00 86.12 257 LEU A N 1
ATOM 2086 C CA . LEU A 1 257 ? -32.726 -28.832 -12.722 1.00 86.12 257 LEU A CA 1
ATOM 2087 C C . LEU A 1 257 ? -31.310 -28.743 -13.313 1.00 86.12 257 LEU A C 1
ATOM 2089 O O . LEU A 1 257 ? -30.363 -28.485 -12.576 1.00 86.12 257 LEU A O 1
ATOM 2093 N N . ASN A 1 258 ? -31.161 -28.852 -14.637 1.00 84.25 258 ASN A N 1
ATOM 2094 C CA . ASN A 1 258 ? -29.875 -28.664 -15.320 1.00 84.25 258 ASN A CA 1
ATOM 2095 C C . ASN A 1 258 ? -29.293 -27.262 -15.110 1.00 84.25 258 ASN A C 1
ATOM 2097 O O . ASN A 1 258 ? -28.099 -27.128 -14.843 1.00 84.25 258 ASN A O 1
ATOM 2101 N N . SER A 1 259 ? -30.132 -26.226 -15.189 1.00 83.00 259 SER A N 1
ATOM 2102 C CA . SER A 1 259 ? -29.705 -24.850 -14.917 1.00 83.00 259 SER A CA 1
ATOM 2103 C C . SER A 1 259 ? -29.196 -24.685 -13.480 1.00 83.00 259 SER A C 1
ATOM 2105 O O . SER A 1 259 ? -28.179 -24.027 -13.254 1.00 83.00 259 SER A O 1
ATOM 2107 N N . ASN A 1 260 ? -29.873 -25.304 -12.508 1.00 82.12 260 ASN A N 1
ATOM 2108 C CA . ASN A 1 260 ? -29.473 -25.243 -11.101 1.00 82.12 260 ASN A CA 1
ATOM 2109 C C . ASN A 1 260 ? -28.158 -25.985 -10.847 1.00 82.12 260 ASN A C 1
ATOM 2111 O O . ASN A 1 260 ? -27.289 -25.446 -10.166 1.00 82.12 260 ASN A O 1
ATOM 2115 N N . ILE A 1 261 ? -27.989 -27.172 -11.439 1.00 83.62 261 ILE A N 1
ATOM 2116 C CA . ILE A 1 261 ? -26.749 -27.958 -11.365 1.00 83.62 261 ILE A CA 1
ATOM 2117 C C . ILE A 1 261 ? -25.563 -27.138 -11.881 1.00 83.62 261 ILE A C 1
ATOM 2119 O O . ILE A 1 261 ? -24.588 -26.956 -11.157 1.00 83.62 261 ILE A O 1
ATOM 2123 N N . TYR A 1 262 ? -25.683 -26.556 -13.076 1.00 80.75 262 TYR A N 1
ATOM 2124 C CA . TYR A 1 262 ? -24.622 -25.742 -13.675 1.00 80.75 262 TYR A CA 1
ATOM 2125 C C . TYR A 1 262 ? -24.251 -24.526 -12.807 1.00 80.75 262 TYR A C 1
ATOM 2127 O O . TYR A 1 262 ? -23.075 -24.206 -12.597 1.00 80.75 262 TYR A O 1
ATOM 2135 N N . SER A 1 263 ? -25.261 -23.853 -12.243 1.00 77.81 263 SER A N 1
ATOM 2136 C CA . SER A 1 263 ? -25.032 -22.753 -11.305 1.00 77.81 263 SER A CA 1
ATOM 2137 C C . SER A 1 263 ? -24.286 -23.215 -10.048 1.00 77.81 263 SER A C 1
ATOM 2139 O O . SER A 1 263 ? -23.483 -22.450 -9.518 1.00 77.81 263 SER A O 1
ATOM 2141 N N . PHE A 1 264 ? -24.547 -24.428 -9.557 1.00 82.00 264 PHE A N 1
ATOM 2142 C CA . PHE A 1 264 ? -23.947 -24.958 -8.332 1.00 82.00 264 PHE A CA 1
ATOM 2143 C C . PHE A 1 264 ? -22.519 -25.462 -8.529 1.00 82.00 264 PHE A C 1
ATOM 2145 O O . PHE A 1 264 ? -21.676 -25.238 -7.663 1.00 82.00 264 PHE A O 1
ATOM 2152 N N . GLU A 1 265 ? -22.219 -26.065 -9.679 1.00 81.94 265 GLU A N 1
ATOM 2153 C CA . GLU A 1 265 ? -20.852 -26.434 -10.070 1.00 81.94 265 GLU A CA 1
ATOM 2154 C C . GLU A 1 265 ? -19.931 -25.208 -10.038 1.00 81.94 265 GLU A C 1
ATOM 2156 O O . GLU A 1 265 ? -18.860 -25.247 -9.436 1.00 81.94 265 GLU A O 1
ATOM 2161 N N . THR A 1 266 ? -20.411 -24.071 -10.551 1.00 78.38 266 THR A N 1
ATOM 2162 C CA . THR A 1 266 ? -19.673 -22.797 -10.508 1.00 78.38 266 THR A CA 1
ATOM 2163 C C . THR A 1 266 ? -19.402 -22.326 -9.068 1.00 78.38 266 THR A C 1
ATOM 2165 O O . THR A 1 266 ? -18.327 -21.800 -8.772 1.00 78.38 266 THR A O 1
ATOM 2168 N N . VAL A 1 267 ? -20.356 -22.523 -8.149 1.00 80.12 267 VAL A N 1
ATOM 2169 C CA . VAL A 1 267 ? -20.199 -22.179 -6.723 1.00 80.12 267 VAL A CA 1
ATOM 2170 C C . VAL A 1 267 ? -19.193 -23.109 -6.040 1.00 80.12 267 VAL A C 1
ATOM 2172 O O . VAL A 1 267 ? -18.329 -22.632 -5.303 1.00 80.12 267 VAL A O 1
ATOM 2175 N N . ILE A 1 268 ? -19.272 -24.416 -6.301 1.00 82.00 268 ILE A N 1
ATOM 2176 C CA . ILE A 1 268 ? -18.346 -25.425 -5.767 1.00 82.00 268 ILE A CA 1
ATOM 2177 C C . ILE A 1 268 ? -16.919 -25.150 -6.247 1.00 82.00 268 ILE A C 1
ATOM 2179 O O . ILE A 1 268 ? -15.997 -25.129 -5.430 1.00 82.00 268 ILE A O 1
ATOM 2183 N N . ASP A 1 269 ? -16.730 -24.876 -7.536 1.00 79.94 269 ASP A N 1
ATOM 2184 C CA . ASP A 1 269 ? -15.421 -24.553 -8.105 1.00 79.94 269 ASP A CA 1
ATOM 2185 C C . ASP A 1 269 ? -14.856 -23.252 -7.521 1.00 79.94 269 ASP A C 1
ATOM 2187 O O . ASP A 1 269 ? -13.678 -23.187 -7.158 1.00 79.94 269 ASP A O 1
ATOM 2191 N N . GLY A 1 270 ? -15.706 -22.236 -7.339 1.00 79.56 270 GLY A N 1
ATOM 2192 C CA . GLY A 1 270 ? -15.339 -20.992 -6.666 1.00 79.56 270 GLY A CA 1
ATOM 2193 C C . GLY A 1 270 ? -14.876 -21.211 -5.221 1.00 79.56 270 GLY A C 1
ATOM 2194 O O . GLY A 1 270 ? -13.852 -20.657 -4.813 1.00 79.56 270 GLY A O 1
ATOM 2195 N N . LEU A 1 271 ? -15.580 -22.055 -4.459 1.00 77.12 271 LEU A N 1
ATOM 2196 C CA . LEU A 1 271 ? -15.214 -22.415 -3.085 1.00 77.12 271 LEU A CA 1
ATOM 2197 C C . LEU A 1 271 ? -13.912 -23.224 -3.033 1.00 77.12 271 LEU A C 1
ATOM 2199 O O . LEU A 1 271 ? -13.031 -22.899 -2.237 1.00 77.12 271 LEU A O 1
ATOM 2203 N N . LYS A 1 272 ? -13.739 -24.219 -3.913 1.00 80.94 272 LYS A N 1
ATOM 2204 C CA . LYS A 1 272 ? -12.499 -25.009 -4.025 1.00 80.94 272 LYS A CA 1
ATOM 2205 C C . LYS A 1 272 ? -11.298 -24.122 -4.326 1.00 80.94 272 LYS A C 1
ATOM 2207 O O . LYS A 1 272 ? -10.277 -24.225 -3.650 1.00 80.94 272 LYS A O 1
ATOM 2212 N N . HIS A 1 273 ? -11.442 -23.201 -5.275 1.00 74.19 273 HIS A N 1
ATOM 2213 C CA . HIS A 1 273 ? -10.401 -22.238 -5.618 1.00 74.19 273 HIS A CA 1
ATOM 2214 C C . HIS A 1 273 ? -10.095 -21.279 -4.456 1.00 74.19 273 HIS A C 1
ATOM 2216 O O . HIS A 1 273 ? -8.930 -21.000 -4.181 1.00 74.19 273 HIS A O 1
ATOM 2222 N N . LYS A 1 274 ? -11.116 -20.806 -3.728 1.00 71.75 274 LYS A N 1
ATOM 2223 C CA . LYS A 1 274 ? -10.944 -19.938 -2.551 1.00 71.75 274 LYS A CA 1
ATOM 2224 C C . LYS A 1 274 ? -10.201 -20.654 -1.416 1.00 71.75 274 LYS A C 1
ATOM 2226 O O . LYS A 1 274 ? -9.248 -20.093 -0.881 1.00 71.75 274 LYS A O 1
ATOM 2231 N N . ILE A 1 275 ? -10.569 -21.901 -1.112 1.00 76.88 275 ILE A N 1
ATOM 2232 C CA . ILE A 1 275 ? -9.900 -22.740 -0.103 1.00 76.88 275 ILE A CA 1
ATOM 2233 C C . ILE A 1 275 ? -8.455 -23.046 -0.519 1.00 76.88 275 ILE A C 1
ATOM 2235 O O . ILE A 1 275 ? -7.535 -22.914 0.288 1.00 76.88 275 ILE A O 1
ATOM 2239 N N . GLN A 1 276 ? -8.234 -23.426 -1.780 1.00 70.50 276 GLN A N 1
ATOM 2240 C CA . GLN A 1 276 ? -6.902 -23.735 -2.297 1.00 70.50 276 GLN A CA 1
ATOM 2241 C C . GLN A 1 276 ? -5.994 -22.503 -2.274 1.00 70.50 276 GLN A C 1
ATOM 2243 O O . GLN A 1 276 ? -4.869 -22.595 -1.796 1.00 70.50 276 GLN A O 1
ATOM 2248 N N . ASN A 1 277 ? -6.490 -21.339 -2.695 1.00 61.28 277 ASN A N 1
ATOM 2249 C CA . ASN A 1 277 ? -5.724 -20.097 -2.642 1.00 61.28 277 ASN A CA 1
ATOM 2250 C C . ASN A 1 277 ? -5.485 -19.609 -1.216 1.00 61.28 277 ASN A C 1
ATOM 2252 O O . ASN A 1 277 ? -4.427 -19.048 -0.968 1.00 61.28 277 ASN A O 1
ATOM 2256 N N . GLY A 1 278 ? -6.411 -19.838 -0.280 1.00 63.34 278 GLY A N 1
ATOM 2257 C CA . GLY A 1 278 ? -6.172 -19.605 1.145 1.00 63.34 278 GLY A CA 1
ATOM 2258 C C . GLY A 1 278 ? -4.981 -20.422 1.650 1.00 63.34 278 GLY A C 1
ATOM 2259 O O . GLY A 1 278 ? -4.040 -19.856 2.194 1.00 63.34 278 GLY A O 1
ATOM 2260 N N . LYS A 1 279 ? -4.954 -21.726 1.343 1.00 50.62 279 LYS A N 1
ATOM 2261 C CA . LYS A 1 279 ? -3.865 -22.642 1.729 1.00 50.62 279 LYS A CA 1
ATOM 2262 C C . LYS A 1 279 ? -2.545 -22.331 1.018 1.00 50.62 279 LYS A C 1
ATOM 2264 O O . LYS A 1 279 ? -1.489 -22.362 1.637 1.00 50.62 279 LYS A O 1
ATOM 2269 N N . THR A 1 280 ? -2.579 -22.004 -0.275 1.00 39.53 280 THR A N 1
ATOM 2270 C CA . THR A 1 280 ? -1.391 -21.602 -1.048 1.00 39.53 280 THR A CA 1
ATOM 2271 C C . THR A 1 280 ? -0.849 -20.252 -0.590 1.00 39.53 280 THR A C 1
ATOM 2273 O O . THR A 1 280 ? 0.362 -20.070 -0.557 1.00 39.53 280 THR A O 1
ATOM 2276 N N . LYS A 1 281 ? -1.717 -19.321 -0.192 1.00 40.31 281 LYS A N 1
ATOM 2277 C CA . LYS A 1 281 ? -1.325 -18.031 0.371 1.00 40.31 281 LYS A CA 1
ATOM 2278 C C . LYS A 1 281 ? -0.734 -18.180 1.769 1.00 40.31 281 LYS A C 1
ATOM 2280 O O . LYS A 1 281 ? 0.320 -17.622 2.000 1.00 40.31 281 LYS A O 1
ATOM 2285 N N . GLU A 1 282 ? -1.305 -19.013 2.637 1.00 44.88 282 GLU A N 1
ATOM 2286 C CA . GLU A 1 282 ? -0.664 -19.393 3.908 1.00 44.88 282 GLU A CA 1
ATOM 2287 C C . GLU A 1 282 ? 0.703 -20.068 3.690 1.00 44.88 282 GLU A C 1
ATOM 2289 O O . GLU A 1 282 ? 1.628 -19.846 4.462 1.00 44.88 282 GLU A O 1
ATOM 2294 N N . LEU A 1 283 ? 0.867 -20.856 2.620 1.00 36.59 283 LEU A N 1
ATOM 2295 C CA . LEU A 1 283 ? 2.137 -21.488 2.230 1.00 36.59 283 LEU A CA 1
ATOM 2296 C C . LEU A 1 283 ? 3.177 -20.502 1.671 1.00 36.59 283 LEU A C 1
ATOM 2298 O O . LEU A 1 283 ? 4.366 -20.688 1.916 1.00 36.59 283 LEU A O 1
ATOM 2302 N N . ILE A 1 284 ? 2.749 -19.493 0.908 1.00 37.50 284 ILE A N 1
ATOM 2303 C CA . ILE A 1 284 ? 3.617 -18.453 0.331 1.00 37.50 284 ILE A CA 1
ATOM 2304 C C . ILE A 1 284 ? 3.971 -17.403 1.388 1.00 37.50 284 ILE A C 1
ATOM 2306 O O . ILE A 1 284 ? 5.126 -17.013 1.480 1.00 37.50 284 ILE A O 1
ATOM 2310 N N . ASP A 1 285 ? 3.017 -17.008 2.229 1.00 38.91 285 ASP A N 1
ATOM 2311 C CA . ASP A 1 285 ? 3.240 -16.080 3.341 1.00 38.91 285 ASP A CA 1
ATOM 2312 C C . ASP A 1 285 ? 4.128 -16.725 4.436 1.00 38.91 285 ASP A C 1
ATOM 2314 O O . ASP A 1 285 ? 4.808 -16.017 5.172 1.00 38.91 285 ASP A O 1
ATOM 2318 N N . ALA A 1 286 ? 4.179 -18.065 4.523 1.00 39.41 286 ALA A N 1
ATOM 2319 C CA . ALA A 1 286 ? 5.050 -18.805 5.448 1.00 39.41 286 ALA A CA 1
ATOM 2320 C C . ALA A 1 286 ? 6.459 -19.117 4.908 1.00 39.41 286 ALA A C 1
ATOM 2322 O O . ALA A 1 286 ? 7.318 -19.560 5.673 1.00 39.41 286 ALA A O 1
ATOM 2323 N N . VAL A 1 287 ? 6.716 -18.937 3.610 1.00 40.69 287 VAL A N 1
ATOM 2324 C CA . VAL A 1 287 ? 8.042 -19.145 3.014 1.00 40.69 287 VAL A CA 1
ATOM 2325 C C . VAL A 1 287 ? 8.459 -17.843 2.358 1.00 40.69 287 VAL A C 1
ATOM 2327 O O . VAL A 1 287 ? 8.048 -17.539 1.243 1.00 40.69 287 VAL A O 1
ATOM 2330 N N . ASP A 1 288 ? 9.311 -17.087 3.042 1.00 44.56 288 ASP A N 1
ATOM 2331 C CA . ASP A 1 288 ? 9.912 -15.877 2.495 1.00 44.56 288 ASP A CA 1
ATOM 2332 C C . ASP A 1 288 ? 10.957 -16.250 1.425 1.00 44.56 288 ASP A C 1
ATOM 2334 O O . ASP A 1 288 ? 12.160 -16.363 1.672 1.00 44.56 288 ASP A O 1
ATOM 2338 N N . ILE A 1 289 ? 10.461 -16.541 0.218 1.00 44.59 289 ILE A N 1
ATOM 2339 C CA . ILE A 1 289 ? 11.239 -16.981 -0.952 1.00 44.59 289 ILE A CA 1
ATOM 2340 C C . ILE A 1 289 ? 12.324 -15.950 -1.314 1.00 44.59 289 ILE A C 1
ATOM 2342 O O . ILE A 1 289 ? 13.325 -16.303 -1.942 1.00 44.59 289 ILE A O 1
ATOM 2346 N N . GLU A 1 290 ? 12.156 -14.687 -0.912 1.00 43.66 290 GLU A N 1
ATOM 2347 C CA . GLU A 1 290 ? 13.075 -13.598 -1.243 1.00 43.66 290 GLU A CA 1
ATOM 2348 C C . GLU A 1 290 ? 14.370 -13.598 -0.413 1.00 43.66 290 GLU A C 1
ATOM 2350 O O . GLU A 1 290 ? 15.344 -12.982 -0.841 1.00 43.66 290 GLU A O 1
ATOM 2355 N N . ASN A 1 291 ? 14.421 -14.352 0.692 1.00 44.94 291 ASN A N 1
ATOM 2356 C CA . ASN A 1 291 ? 15.580 -14.453 1.587 1.00 44.94 291 ASN A CA 1
ATOM 2357 C C . ASN A 1 291 ? 16.405 -15.744 1.414 1.00 44.94 291 ASN A C 1
ATOM 2359 O O . ASN A 1 291 ? 17.273 -16.049 2.233 1.00 44.94 291 ASN A O 1
ATOM 2363 N N . LEU A 1 292 ? 16.168 -16.514 0.346 1.00 45.00 292 LEU A N 1
ATOM 2364 C CA . LEU A 1 292 ? 17.009 -17.667 0.014 1.00 45.00 292 LEU A CA 1
ATOM 2365 C C . LEU A 1 292 ? 18.393 -17.187 -0.440 1.00 45.00 292 LEU A C 1
ATOM 2367 O O . LEU A 1 292 ? 18.520 -16.507 -1.465 1.00 45.00 292 LEU A O 1
ATOM 2371 N N . THR A 1 293 ? 19.425 -17.572 0.308 1.00 63.19 293 THR A N 1
ATOM 2372 C CA . THR A 1 293 ? 20.823 -17.324 -0.064 1.00 63.19 293 THR A CA 1
ATOM 2373 C C . THR A 1 293 ? 21.168 -18.041 -1.376 1.00 63.19 293 THR A C 1
ATOM 2375 O O . THR A 1 293 ? 20.472 -18.969 -1.794 1.00 63.19 293 THR A O 1
ATOM 2378 N N . GLU A 1 294 ? 22.240 -17.635 -2.064 1.00 60.91 294 GLU A N 1
ATOM 2379 C CA . GLU A 1 294 ? 22.705 -18.384 -3.246 1.00 60.91 294 GLU A CA 1
ATOM 2380 C C . GLU A 1 294 ? 23.071 -19.834 -2.887 1.00 60.91 294 GLU A C 1
ATOM 2382 O O . GLU A 1 294 ? 22.792 -20.742 -3.663 1.00 60.91 294 GLU A O 1
ATOM 2387 N N . GLU A 1 295 ? 23.551 -20.068 -1.663 1.00 52.34 295 GLU A N 1
ATOM 2388 C CA . GLU A 1 295 ? 23.809 -21.404 -1.123 1.00 52.34 295 GLU A CA 1
ATOM 2389 C C . GLU A 1 295 ? 22.513 -22.222 -0.948 1.00 52.34 295 GLU A C 1
ATOM 2391 O O . GLU A 1 295 ? 22.458 -23.384 -1.343 1.00 52.34 295 GLU A O 1
ATOM 2396 N N . ASP A 1 296 ? 21.422 -21.617 -0.459 1.00 48.31 296 ASP A N 1
ATOM 2397 C CA . ASP A 1 296 ? 20.104 -22.269 -0.402 1.00 48.31 296 ASP A CA 1
ATOM 2398 C C . ASP A 1 296 ? 19.592 -22.654 -1.799 1.00 48.31 296 ASP A C 1
ATOM 2400 O O . ASP A 1 296 ? 18.998 -23.720 -1.982 1.00 48.31 296 ASP A O 1
ATOM 2404 N N . LYS A 1 297 ? 19.803 -21.785 -2.795 1.00 55.22 297 LYS A N 1
ATOM 2405 C CA . LYS A 1 297 ? 19.405 -22.043 -4.188 1.00 55.22 297 LYS A CA 1
ATOM 2406 C C . LYS A 1 297 ? 20.243 -23.157 -4.802 1.00 55.22 297 LYS A C 1
ATOM 2408 O O . LYS A 1 297 ? 19.699 -24.011 -5.501 1.00 55.22 297 LYS A O 1
ATOM 2413 N N . GLU A 1 298 ? 21.539 -23.176 -4.519 1.00 58.56 298 GLU A N 1
ATOM 2414 C CA . GLU A 1 298 ? 22.462 -24.206 -4.980 1.00 58.56 298 GLU A CA 1
ATOM 2415 C C . GLU A 1 298 ? 22.149 -25.563 -4.340 1.00 58.56 298 GLU A C 1
ATOM 2417 O O . GLU A 1 298 ? 22.035 -26.556 -5.054 1.00 58.56 298 GLU A O 1
ATOM 2422 N N . GLN A 1 299 ? 21.845 -25.604 -3.040 1.00 52.00 299 GLN A N 1
ATOM 2423 C CA . GLN A 1 299 ? 21.378 -26.814 -2.355 1.00 52.00 299 GLN A CA 1
ATOM 2424 C C . GLN A 1 299 ? 20.033 -27.319 -2.898 1.00 52.00 299 GLN A C 1
ATOM 2426 O O . GLN A 1 299 ? 19.828 -28.528 -3.017 1.00 52.00 299 GLN A O 1
ATOM 2431 N N . ILE A 1 300 ? 19.107 -26.422 -3.259 1.00 49.47 300 ILE A N 1
ATOM 2432 C CA . ILE A 1 300 ? 17.839 -26.796 -3.907 1.00 49.47 300 ILE A CA 1
ATOM 2433 C C . ILE A 1 300 ? 18.090 -27.372 -5.306 1.00 49.47 300 ILE A C 1
ATOM 2435 O O . ILE A 1 300 ? 17.498 -28.392 -5.663 1.00 49.47 300 ILE A O 1
ATOM 2439 N N . ASN A 1 301 ? 18.970 -26.754 -6.094 1.00 54.72 301 ASN A N 1
ATOM 2440 C CA . ASN A 1 301 ? 19.311 -27.226 -7.436 1.00 54.72 301 ASN A CA 1
ATOM 2441 C C . ASN A 1 301 ? 20.050 -28.569 -7.399 1.00 54.72 301 ASN A C 1
ATOM 2443 O O . ASN A 1 301 ? 19.708 -29.470 -8.162 1.00 54.72 301 ASN A O 1
ATOM 2447 N N . GLN A 1 302 ? 20.997 -28.727 -6.475 1.00 58.28 302 GLN A N 1
ATOM 2448 C CA . GLN A 1 302 ? 21.723 -29.970 -6.235 1.00 58.28 302 GLN A CA 1
ATOM 2449 C C . GLN A 1 302 ? 20.771 -31.088 -5.791 1.00 58.28 302 GLN A C 1
ATOM 2451 O O . GLN A 1 302 ? 20.808 -32.183 -6.340 1.00 58.28 302 GLN A O 1
ATOM 2456 N N . PHE A 1 303 ? 19.829 -30.794 -4.893 1.00 44.59 303 PHE A N 1
ATOM 2457 C CA . PHE A 1 303 ? 18.799 -31.746 -4.477 1.00 44.59 303 PHE A CA 1
ATOM 2458 C C . PHE A 1 303 ? 17.855 -32.145 -5.624 1.00 44.59 303 PHE A C 1
ATOM 2460 O O . PHE A 1 303 ? 17.497 -33.314 -5.759 1.00 44.59 303 PHE A O 1
ATOM 2467 N N . ASN A 1 304 ? 17.460 -31.197 -6.480 1.00 47.66 304 ASN A N 1
ATOM 2468 C CA . ASN A 1 304 ? 16.650 -31.494 -7.665 1.00 47.66 304 ASN A CA 1
ATOM 2469 C C . ASN A 1 304 ? 17.409 -32.379 -8.663 1.00 47.66 304 ASN A C 1
ATOM 2471 O O . ASN A 1 304 ? 16.814 -33.283 -9.249 1.00 47.66 304 ASN A O 1
ATOM 2475 N N . LYS A 1 305 ? 18.715 -32.143 -8.823 1.00 60.41 305 LYS A N 1
ATOM 2476 C CA . LYS A 1 305 ? 19.597 -32.966 -9.650 1.00 60.41 305 LYS A CA 1
ATOM 2477 C C . LYS A 1 305 ? 19.728 -34.383 -9.088 1.00 60.41 305 LYS A C 1
ATOM 2479 O O . LYS A 1 305 ? 19.477 -35.332 -9.812 1.00 60.41 305 LYS A O 1
ATOM 2484 N N . GLU A 1 306 ? 19.985 -34.531 -7.791 1.00 52.03 306 GLU A N 1
ATOM 2485 C CA . GLU A 1 306 ? 20.059 -35.837 -7.118 1.00 52.03 306 GLU A CA 1
ATOM 2486 C C . GLU A 1 306 ? 18.749 -36.631 -7.213 1.00 52.03 306 GLU A C 1
ATOM 2488 O O . GLU A 1 306 ? 18.769 -37.853 -7.357 1.00 52.03 306 GLU A O 1
ATOM 2493 N N . ILE A 1 307 ? 17.598 -35.952 -7.168 1.00 44.44 307 ILE A N 1
ATOM 2494 C CA . ILE A 1 307 ? 16.294 -36.581 -7.409 1.00 44.44 307 ILE A CA 1
ATOM 2495 C C . ILE A 1 307 ? 16.171 -37.046 -8.861 1.00 44.44 307 ILE A C 1
ATOM 2497 O O . ILE A 1 307 ? 15.696 -38.159 -9.084 1.00 44.44 307 ILE A O 1
ATOM 2501 N N . SER A 1 308 ? 16.579 -36.224 -9.829 1.00 47.81 308 SER A N 1
ATOM 2502 C CA . SER A 1 308 ? 16.554 -36.593 -11.249 1.00 47.81 308 SER A CA 1
ATOM 2503 C C . SER A 1 308 ? 17.442 -37.811 -11.507 1.00 47.81 308 SER A C 1
ATOM 2505 O O . SER A 1 308 ? 16.960 -38.808 -12.037 1.00 47.81 308 SER A O 1
ATOM 2507 N N . ASP A 1 309 ? 18.678 -37.785 -11.007 1.00 59.19 309 ASP A N 1
ATOM 2508 C CA . ASP A 1 309 ? 19.662 -38.864 -11.144 1.00 59.19 309 ASP A CA 1
ATOM 2509 C C . ASP A 1 309 ? 19.189 -40.155 -10.440 1.00 59.19 309 ASP A C 1
ATOM 2511 O O . ASP A 1 309 ? 19.373 -41.267 -10.940 1.00 59.19 309 ASP A O 1
ATOM 2515 N N . PHE A 1 310 ? 18.528 -40.039 -9.281 1.00 53.66 310 PHE A N 1
ATOM 2516 C CA . PHE A 1 310 ? 17.937 -41.183 -8.578 1.00 53.66 310 PHE A CA 1
ATOM 2517 C C . PHE A 1 310 ? 16.749 -41.785 -9.336 1.00 53.66 310 PHE A C 1
ATOM 2519 O O . PHE A 1 310 ? 16.610 -43.009 -9.392 1.00 53.66 310 PHE A O 1
ATOM 2526 N N . ILE A 1 311 ? 15.883 -40.944 -9.907 1.00 46.56 311 ILE A N 1
ATOM 2527 C CA . ILE A 1 311 ? 14.744 -41.383 -10.718 1.00 46.56 311 ILE A CA 1
ATOM 2528 C C . ILE A 1 311 ? 15.251 -42.080 -11.983 1.00 46.56 311 ILE A C 1
ATOM 2530 O O . ILE A 1 311 ? 14.779 -43.173 -12.288 1.00 46.56 311 ILE A O 1
ATOM 2534 N N . GLU A 1 312 ? 16.239 -41.504 -12.667 1.00 51.66 312 GLU A N 1
ATOM 2535 C CA . GLU A 1 312 ? 16.854 -42.092 -13.859 1.00 51.66 312 GLU A CA 1
ATOM 2536 C C . GLU A 1 312 ? 17.528 -43.432 -13.538 1.00 51.66 312 GLU A C 1
ATOM 2538 O O . GLU A 1 312 ? 17.201 -44.434 -14.174 1.00 51.66 312 GLU A O 1
ATOM 2543 N N . SER A 1 313 ? 18.339 -43.522 -12.474 1.00 55.69 313 SER A N 1
ATOM 2544 C CA . SER A 1 313 ? 19.021 -44.783 -12.133 1.00 55.69 313 SER A CA 1
ATOM 2545 C C . SER A 1 313 ? 18.067 -45.879 -11.647 1.00 55.69 313 SER A C 1
ATOM 2547 O O . SER A 1 313 ? 18.309 -47.068 -11.879 1.00 55.69 313 SER A O 1
ATOM 2549 N N . LYS A 1 314 ? 16.959 -45.526 -10.979 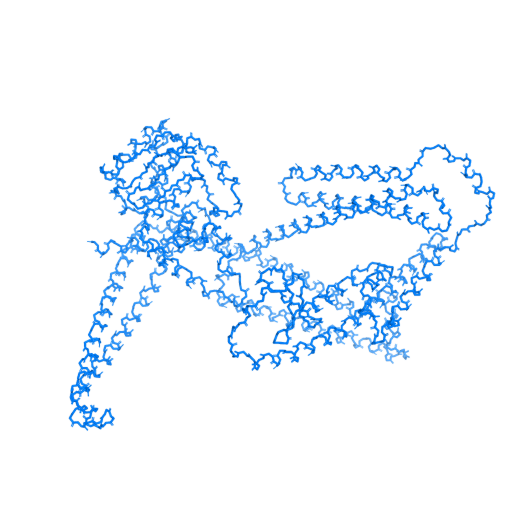1.00 49.88 314 LYS A N 1
ATOM 2550 C CA . LYS A 1 314 ? 15.946 -46.510 -10.570 1.00 49.88 314 LYS A CA 1
ATOM 2551 C C . LYS A 1 314 ? 15.074 -46.953 -11.729 1.00 49.88 314 LYS A C 1
ATOM 2553 O O . LYS A 1 314 ? 14.756 -48.137 -11.776 1.00 49.88 314 LYS A O 1
ATOM 2558 N N . ILE A 1 315 ? 14.732 -46.059 -12.654 1.00 47.47 315 ILE A N 1
ATOM 2559 C CA . ILE A 1 315 ? 14.001 -46.417 -13.870 1.00 47.47 315 ILE A CA 1
ATOM 2560 C C . ILE A 1 315 ? 14.874 -47.313 -14.748 1.00 47.47 315 ILE A C 1
ATOM 2562 O O . ILE A 1 315 ? 14.408 -48.381 -15.128 1.00 47.47 315 ILE A O 1
ATOM 2566 N N . GLU A 1 316 ? 16.137 -46.972 -15.007 1.00 48.03 316 GLU A N 1
ATOM 2567 C CA . GLU A 1 316 ? 17.010 -47.795 -15.856 1.00 48.03 316 GLU A CA 1
ATOM 2568 C C . GLU A 1 316 ? 17.236 -49.198 -15.281 1.00 48.03 316 GLU A C 1
ATOM 2570 O O . GLU A 1 316 ? 17.031 -50.183 -15.990 1.00 48.03 316 GLU A O 1
ATOM 2575 N N . ASN A 1 317 ? 17.544 -49.318 -13.985 1.00 50.31 317 ASN A N 1
ATOM 2576 C CA . ASN A 1 317 ? 17.782 -50.627 -13.366 1.00 50.31 317 ASN A CA 1
ATOM 2577 C C . ASN A 1 317 ? 16.512 -51.494 -13.296 1.00 50.31 317 ASN A C 1
ATOM 2579 O O . ASN A 1 317 ? 16.571 -52.687 -13.588 1.00 50.31 317 ASN A O 1
ATOM 2583 N N . TYR A 1 318 ? 15.346 -50.915 -12.970 1.00 46.41 318 TYR A N 1
ATOM 2584 C CA . TYR A 1 318 ? 14.093 -51.684 -12.957 1.00 46.41 318 TYR A CA 1
ATOM 2585 C C . TYR A 1 318 ? 13.644 -52.081 -14.360 1.00 46.41 318 TYR A C 1
ATOM 2587 O O . TYR A 1 318 ? 13.106 -53.168 -14.544 1.00 46.41 318 TYR A O 1
ATOM 2595 N N . THR A 1 319 ? 13.855 -51.217 -15.353 1.00 49.88 319 THR A N 1
ATOM 2596 C CA . THR A 1 319 ? 13.422 -51.495 -16.723 1.00 49.88 319 THR A CA 1
ATOM 2597 C C . THR A 1 319 ? 14.306 -52.571 -17.351 1.00 49.88 319 THR A C 1
ATOM 2599 O O . THR A 1 319 ? 13.780 -53.456 -18.020 1.00 49.88 319 THR A O 1
ATOM 2602 N N . TRP A 1 320 ? 15.615 -52.565 -17.077 1.00 49.91 320 TRP A N 1
ATOM 2603 C CA . TRP A 1 320 ? 16.555 -53.534 -17.643 1.00 49.91 320 TRP A CA 1
ATOM 2604 C C . TRP A 1 320 ? 16.404 -54.940 -17.044 1.00 49.91 320 TRP A C 1
ATOM 2606 O O . TRP A 1 320 ? 16.326 -55.916 -17.792 1.00 49.91 320 TRP A O 1
ATOM 2616 N N . ASP A 1 321 ? 16.265 -55.063 -15.719 1.00 52.66 321 ASP A N 1
ATOM 2617 C CA . ASP A 1 321 ? 16.069 -56.369 -15.071 1.00 52.66 321 ASP A CA 1
ATOM 2618 C C . ASP A 1 321 ? 14.712 -56.992 -15.426 1.00 52.66 321 ASP A C 1
ATOM 2620 O O . ASP A 1 321 ? 14.629 -58.196 -15.688 1.00 52.66 321 ASP A O 1
ATOM 2624 N N . LEU A 1 322 ? 13.655 -56.177 -15.519 1.00 49.66 322 LEU A N 1
ATOM 2625 C CA . LEU A 1 322 ? 12.327 -56.648 -15.913 1.00 49.66 322 LEU A CA 1
ATOM 2626 C C . LEU A 1 322 ? 12.291 -57.027 -17.403 1.00 49.66 322 LEU A C 1
ATOM 2628 O O . LEU A 1 322 ? 11.729 -58.061 -17.761 1.00 49.66 322 LEU A O 1
ATOM 2632 N N . GLN A 1 323 ? 12.935 -56.242 -18.276 1.00 48.50 323 GLN A N 1
ATOM 2633 C CA . GLN A 1 323 ? 13.058 -56.569 -19.700 1.00 48.50 323 GLN A CA 1
ATOM 2634 C C . GLN A 1 323 ? 13.876 -57.840 -19.926 1.00 48.50 323 GLN A C 1
ATOM 2636 O O . GLN A 1 323 ? 13.488 -58.649 -20.765 1.00 48.50 323 GLN A O 1
ATOM 2641 N N . LYS A 1 324 ? 14.953 -58.062 -19.165 1.00 56.19 324 LYS A N 1
ATOM 2642 C CA . LYS A 1 324 ? 15.778 -59.273 -19.259 1.00 56.19 324 LYS A CA 1
ATOM 2643 C C . LYS A 1 324 ? 15.029 -60.520 -18.788 1.00 56.19 324 LYS A C 1
ATOM 2645 O O . LYS A 1 324 ? 15.032 -61.524 -19.492 1.00 56.19 324 LYS A O 1
ATOM 2650 N N . GLN A 1 325 ? 14.311 -60.443 -17.666 1.00 55.81 325 GLN A N 1
ATOM 2651 C CA . GLN A 1 325 ? 13.491 -61.558 -17.173 1.00 55.81 325 GLN A CA 1
ATOM 2652 C C . GLN A 1 325 ? 12.336 -61.894 -18.128 1.00 55.81 325 GLN A C 1
ATOM 2654 O O . GLN A 1 325 ? 12.073 -63.067 -18.392 1.00 55.81 325 GLN A O 1
ATOM 2659 N N . ILE A 1 326 ? 11.683 -60.878 -18.704 1.00 51.31 326 ILE A N 1
ATOM 2660 C CA . ILE A 1 326 ? 10.627 -61.062 -19.711 1.00 51.31 326 ILE A CA 1
ATOM 2661 C C . ILE A 1 326 ? 11.211 -61.633 -21.013 1.00 51.31 326 ILE A C 1
ATOM 2663 O O . ILE A 1 326 ? 10.622 -62.539 -21.599 1.00 51.31 326 ILE A O 1
ATOM 2667 N N . TYR A 1 327 ? 12.380 -61.161 -21.452 1.00 48.97 327 TYR A N 1
ATOM 2668 C CA . TYR A 1 327 ? 13.059 -61.662 -22.647 1.00 48.97 327 TYR A CA 1
ATOM 2669 C C . TYR A 1 327 ? 13.489 -63.129 -22.497 1.00 48.97 327 TYR A C 1
ATOM 2671 O O . TYR A 1 327 ? 13.245 -63.924 -23.403 1.00 48.97 327 TYR A O 1
ATOM 2679 N N . ASP A 1 328 ? 14.043 -63.524 -21.348 1.00 57.91 328 ASP A N 1
ATOM 2680 C CA . ASP A 1 328 ? 14.446 -64.910 -21.079 1.00 57.91 328 ASP A CA 1
ATOM 2681 C C . ASP A 1 328 ? 13.235 -65.860 -20.962 1.00 57.91 328 ASP A C 1
ATOM 2683 O O . ASP A 1 328 ? 13.287 -67.002 -21.432 1.00 57.91 328 ASP A O 1
ATOM 2687 N N . LEU A 1 329 ? 12.106 -65.383 -20.422 1.00 51.34 329 LEU A N 1
ATOM 2688 C CA . LEU A 1 329 ? 10.838 -66.128 -20.385 1.00 51.34 329 LEU A CA 1
ATOM 2689 C C . LEU A 1 329 ? 10.211 -66.300 -21.781 1.00 51.34 329 LEU A C 1
ATOM 2691 O O . LEU A 1 329 ? 9.691 -67.372 -22.105 1.00 51.34 329 LEU A O 1
ATOM 2695 N N . LEU A 1 330 ? 10.281 -65.275 -22.633 1.00 48.31 330 LEU A N 1
ATOM 2696 C CA . LEU A 1 330 ? 9.745 -65.314 -24.001 1.00 48.31 330 LEU A CA 1
ATOM 2697 C C . LEU A 1 330 ? 10.627 -66.146 -24.945 1.00 48.31 330 LEU A C 1
ATOM 2699 O O . LEU A 1 330 ? 10.118 -66.930 -25.749 1.00 48.31 330 LEU A O 1
ATOM 2703 N N . LYS A 1 331 ? 11.953 -66.057 -24.796 1.00 49.19 331 LYS A N 1
ATOM 2704 C CA . LYS A 1 331 ? 12.931 -66.826 -25.581 1.00 49.19 331 LYS A CA 1
ATOM 2705 C C . LYS A 1 331 ? 12.780 -68.339 -25.392 1.00 49.19 331 LYS A C 1
ATOM 2707 O O . LYS A 1 331 ? 12.967 -69.090 -26.346 1.00 49.19 331 LYS A O 1
ATOM 2712 N N . ASN A 1 332 ? 12.394 -68.783 -24.195 1.00 53.03 332 ASN A N 1
ATOM 2713 C CA . ASN A 1 332 ? 12.215 -70.204 -23.885 1.00 53.03 332 ASN A CA 1
ATOM 2714 C C . ASN A 1 332 ? 10.813 -70.752 -24.213 1.00 53.03 332 ASN A C 1
ATOM 2716 O O . ASN A 1 332 ? 10.633 -71.968 -24.212 1.00 53.03 332 ASN A O 1
ATOM 2720 N N . SER A 1 333 ? 9.826 -69.899 -24.517 1.00 48.62 333 SER A N 1
ATOM 2721 C CA . SER A 1 333 ? 8.423 -70.320 -24.683 1.00 48.62 333 SER A CA 1
ATOM 2722 C C . SER A 1 333 ? 7.901 -70.327 -26.128 1.00 48.62 333 SER A C 1
ATOM 2724 O O . SER A 1 333 ? 6.817 -70.855 -26.359 1.00 48.62 333 SER A O 1
ATOM 2726 N N . LYS A 1 334 ? 8.651 -69.818 -27.122 1.00 51.00 334 LYS A N 1
ATOM 2727 C CA . LYS A 1 334 ? 8.200 -69.676 -28.534 1.00 51.00 334 LYS A CA 1
ATOM 2728 C C . LYS A 1 334 ? 6.861 -68.923 -28.692 1.00 51.00 334 LYS A C 1
ATOM 2730 O O . LYS A 1 334 ? 6.159 -69.120 -29.682 1.00 51.00 334 LYS A O 1
ATOM 2735 N N . VAL A 1 335 ? 6.504 -68.063 -27.738 1.00 53.28 335 VAL A N 1
ATOM 2736 C CA . VAL A 1 335 ? 5.273 -67.263 -27.785 1.00 53.28 335 VAL A CA 1
ATOM 2737 C C . VAL A 1 335 ? 5.587 -65.856 -28.289 1.00 53.28 335 VAL A C 1
ATOM 2739 O O . VAL A 1 335 ? 6.553 -65.226 -27.863 1.00 53.28 335 VAL A O 1
ATOM 2742 N N . ASP A 1 336 ? 4.749 -65.383 -29.207 1.00 55.94 336 ASP A N 1
ATOM 2743 C CA . ASP A 1 336 ? 4.722 -64.012 -29.710 1.00 55.94 336 ASP A CA 1
ATOM 2744 C C . ASP A 1 336 ? 4.602 -62.987 -28.556 1.00 55.94 336 ASP A C 1
ATOM 2746 O O . ASP A 1 336 ? 3.795 -63.137 -27.634 1.00 55.94 336 ASP A O 1
ATOM 2750 N N . LEU A 1 337 ? 5.432 -61.941 -28.611 1.00 50.94 337 LEU A N 1
ATOM 2751 C CA . LEU A 1 337 ? 5.569 -60.870 -27.613 1.00 50.94 337 LEU A CA 1
ATOM 2752 C C . LEU A 1 337 ? 4.227 -60.224 -27.241 1.00 50.94 337 LEU A C 1
ATOM 2754 O O . LEU A 1 337 ? 4.027 -59.817 -26.093 1.00 50.94 337 LEU A O 1
ATOM 2758 N N . GLU A 1 338 ? 3.304 -60.143 -28.195 1.00 53.09 338 GLU A N 1
ATOM 2759 C CA . GLU A 1 338 ? 1.991 -59.525 -28.015 1.00 53.09 338 GLU A CA 1
ATOM 2760 C C . GLU A 1 338 ? 1.054 -60.412 -27.176 1.00 53.09 338 GLU A C 1
ATOM 2762 O O . GLU A 1 338 ? 0.356 -59.935 -26.275 1.00 53.09 338 GLU A O 1
ATOM 2767 N N . HIS A 1 339 ? 1.137 -61.730 -27.366 1.00 56.03 339 HIS A N 1
ATOM 2768 C CA . HIS A 1 339 ? 0.394 -62.716 -26.581 1.00 56.03 339 HIS A CA 1
ATOM 2769 C C . HIS A 1 339 ? 0.893 -62.813 -25.134 1.00 56.03 339 HIS A C 1
ATOM 2771 O O . HIS A 1 339 ? 0.083 -62.905 -24.208 1.00 56.03 339 HIS A O 1
ATOM 2777 N N . GLY A 1 340 ? 2.208 -62.709 -24.913 1.00 51.22 340 GLY A N 1
ATOM 2778 C CA . GLY A 1 340 ? 2.780 -62.658 -23.563 1.00 51.22 340 GLY A CA 1
ATOM 2779 C C . GLY A 1 340 ? 2.285 -61.451 -22.754 1.00 51.22 340 GLY A C 1
ATOM 2780 O O . GLY A 1 340 ? 1.942 -61.582 -21.577 1.00 51.22 340 GLY A O 1
ATOM 2781 N N . ARG A 1 341 ? 2.157 -60.281 -23.400 1.00 50.59 341 ARG A N 1
ATOM 2782 C CA . ARG A 1 341 ? 1.617 -59.056 -22.778 1.00 50.59 341 ARG A CA 1
ATOM 2783 C C . ARG A 1 341 ? 0.143 -59.192 -22.393 1.00 50.59 341 ARG A C 1
ATOM 2785 O O . ARG A 1 341 ? -0.247 -58.737 -21.318 1.00 50.59 341 ARG A O 1
ATOM 2792 N N . MET A 1 342 ? -0.673 -59.830 -23.235 1.00 54.88 342 MET A N 1
ATOM 2793 C CA . MET A 1 342 ? -2.088 -60.071 -22.923 1.00 54.88 342 MET A CA 1
ATOM 2794 C C . MET A 1 342 ? -2.276 -61.067 -21.775 1.00 54.88 342 MET A C 1
ATOM 2796 O O . MET A 1 342 ? -3.152 -60.865 -20.932 1.00 54.88 342 MET A O 1
ATOM 2800 N N . TRP A 1 343 ? -1.444 -62.110 -21.714 1.00 56.84 343 TRP A N 1
ATOM 2801 C CA . TRP A 1 343 ? -1.533 -63.137 -20.677 1.00 56.84 343 TRP A CA 1
ATOM 2802 C C . TRP A 1 343 ? -1.238 -62.580 -19.275 1.00 56.84 343 TRP A C 1
ATOM 2804 O O . TRP A 1 343 ? -2.001 -62.842 -18.344 1.00 56.84 343 TRP A O 1
ATOM 2814 N N . LEU A 1 344 ? -0.201 -61.742 -19.135 1.00 50.16 344 LEU A N 1
ATOM 2815 C CA . LEU A 1 344 ? 0.135 -61.074 -17.867 1.00 50.16 344 LEU A CA 1
ATOM 2816 C C . LEU A 1 344 ? -1.013 -60.179 -17.372 1.00 50.16 344 LEU A C 1
ATOM 2818 O O . LEU A 1 344 ? -1.396 -60.236 -16.203 1.00 50.16 344 LEU A O 1
ATOM 2822 N N . LYS A 1 345 ? -1.632 -59.431 -18.295 1.00 53.28 345 LYS A N 1
ATOM 2823 C CA . LYS A 1 345 ? -2.759 -58.533 -18.011 1.00 53.28 345 LYS A CA 1
ATOM 2824 C C . LYS A 1 345 ? -4.033 -59.284 -17.601 1.00 53.28 345 LYS A C 1
ATOM 2826 O O . LYS A 1 345 ? -4.787 -58.793 -16.766 1.00 53.28 345 LYS A O 1
ATOM 2831 N N . GLN A 1 346 ? -4.267 -60.479 -18.150 1.00 49.12 346 GLN A N 1
ATOM 2832 C CA . GLN A 1 346 ? -5.396 -61.339 -17.771 1.00 49.12 346 GLN A CA 1
ATOM 2833 C C . GLN A 1 346 ? -5.267 -61.945 -16.368 1.00 49.12 346 GLN A C 1
ATOM 2835 O O . GLN A 1 346 ? -6.288 -62.225 -15.746 1.00 49.12 346 GLN A O 1
ATOM 2840 N N . HIS A 1 347 ? -4.045 -62.124 -15.860 1.00 45.78 347 HIS A N 1
ATOM 2841 C CA . HIS A 1 347 ? -3.792 -62.780 -14.571 1.00 45.78 347 HIS A CA 1
ATOM 2842 C C . HIS A 1 347 ? -3.472 -61.796 -13.436 1.00 45.78 347 HIS A C 1
ATOM 2844 O O . HIS A 1 347 ? -3.045 -62.209 -12.361 1.00 45.78 347 HIS A O 1
ATOM 2850 N N . GLY A 1 348 ? -3.696 -60.495 -13.650 1.00 42.41 348 GLY A N 1
ATOM 2851 C CA . GLY A 1 348 ? -3.528 -59.473 -12.613 1.00 42.41 348 GLY A CA 1
ATOM 2852 C C . GLY A 1 348 ? -2.072 -59.182 -12.241 1.00 42.41 348 GLY A C 1
ATOM 2853 O O . GLY A 1 348 ? -1.822 -58.607 -11.184 1.00 42.41 348 GLY A O 1
ATOM 2854 N N . LEU A 1 349 ? -1.115 -59.562 -13.092 1.00 46.09 349 LEU A N 1
ATOM 2855 C CA . LEU A 1 349 ? 0.289 -59.191 -12.940 1.00 46.09 349 LEU A CA 1
ATOM 2856 C C . LEU A 1 349 ? 0.558 -57.919 -13.750 1.00 46.09 349 LEU A C 1
ATOM 2858 O O . LEU A 1 349 ? 0.090 -57.776 -14.881 1.00 46.09 349 LEU A O 1
ATOM 2862 N N . PHE A 1 350 ? 1.276 -56.973 -13.145 1.00 52.06 350 PHE A N 1
ATOM 2863 C CA . PHE A 1 350 ? 1.485 -55.645 -13.715 1.00 52.06 350 PHE A CA 1
ATOM 2864 C C . PHE A 1 350 ? 2.152 -55.722 -15.096 1.00 52.06 350 PHE A C 1
ATOM 2866 O O . PHE A 1 350 ? 3.166 -56.399 -15.279 1.00 52.06 350 PHE A O 1
ATOM 2873 N N . THR A 1 351 ? 1.621 -54.979 -16.071 1.00 54.53 351 THR A N 1
ATOM 2874 C CA . THR A 1 351 ? 2.386 -54.696 -17.292 1.00 54.53 351 THR A CA 1
ATOM 2875 C C . THR A 1 351 ? 3.608 -53.828 -16.932 1.00 54.53 351 THR A C 1
ATOM 2877 O O . THR A 1 351 ? 3.603 -53.180 -15.877 1.00 54.53 351 THR A O 1
ATOM 2880 N N . PRO A 1 352 ? 4.672 -53.781 -17.758 1.00 50.53 352 PRO A N 1
ATOM 2881 C CA . PRO A 1 352 ? 5.793 -52.870 -17.518 1.00 50.53 352 PRO A CA 1
ATOM 2882 C C . PRO A 1 352 ? 5.333 -51.419 -17.316 1.00 50.53 352 PRO A C 1
ATOM 2884 O O . PRO A 1 352 ? 5.818 -50.745 -16.413 1.00 50.53 352 PRO A O 1
ATOM 2887 N N . ASP A 1 353 ? 4.317 -50.979 -18.061 1.00 49.44 353 ASP A N 1
ATOM 2888 C CA . ASP A 1 353 ? 3.765 -49.625 -17.965 1.00 49.44 353 ASP A CA 1
ATOM 2889 C C . ASP A 1 353 ? 2.971 -49.408 -16.666 1.00 49.44 353 ASP A C 1
ATOM 2891 O O . ASP A 1 353 ? 3.105 -48.366 -16.022 1.00 49.44 353 ASP A O 1
ATOM 2895 N N . ASP A 1 354 ? 2.208 -50.412 -16.219 1.00 51.59 354 ASP A N 1
ATOM 2896 C CA . ASP A 1 354 ? 1.470 -50.349 -14.950 1.00 51.59 354 ASP A CA 1
ATOM 2897 C C . ASP A 1 354 ? 2.421 -50.396 -13.741 1.00 51.59 354 ASP A C 1
ATOM 2899 O O . ASP A 1 354 ? 2.207 -49.702 -12.745 1.00 51.59 354 ASP A O 1
ATOM 2903 N N . THR A 1 355 ? 3.511 -51.164 -13.843 1.00 49.69 355 THR A N 1
ATOM 2904 C CA . THR A 1 355 ? 4.591 -51.195 -12.845 1.00 49.69 355 THR A CA 1
ATOM 2905 C C . THR A 1 355 ? 5.285 -49.839 -12.766 1.00 49.69 355 THR A C 1
ATOM 2907 O O . THR A 1 355 ? 5.465 -49.298 -11.676 1.00 49.69 355 THR A O 1
ATOM 2910 N N . VAL A 1 356 ? 5.628 -49.249 -13.916 1.00 47.16 356 VAL A N 1
ATOM 2911 C CA . VAL A 1 356 ? 6.254 -47.923 -13.995 1.00 47.16 356 VAL A CA 1
ATOM 2912 C C . VAL A 1 356 ? 5.334 -46.855 -13.409 1.00 47.16 356 VAL A C 1
ATOM 2914 O O . VAL A 1 356 ? 5.797 -46.016 -12.639 1.00 47.16 356 VAL A O 1
ATOM 2917 N N . GLN A 1 357 ? 4.033 -46.894 -13.702 1.00 53.00 357 GLN A N 1
ATOM 2918 C CA . GLN A 1 357 ? 3.086 -45.917 -13.168 1.00 53.00 357 GLN A CA 1
ATOM 2919 C C . GLN A 1 357 ? 2.860 -46.085 -11.658 1.00 53.00 357 GLN A C 1
ATOM 2921 O O . GLN A 1 357 ? 2.802 -45.090 -10.933 1.00 53.00 357 GLN A O 1
ATOM 2926 N N . TYR A 1 358 ? 2.793 -47.321 -11.157 1.00 54.62 358 TYR A N 1
ATOM 2927 C CA . TYR A 1 358 ? 2.700 -47.601 -9.723 1.00 54.62 358 TYR A CA 1
ATOM 2928 C C . TYR A 1 358 ? 3.954 -47.138 -8.964 1.00 54.62 358 TYR A C 1
ATOM 2930 O O . TYR A 1 358 ? 3.845 -46.459 -7.940 1.00 54.62 358 TYR A O 1
ATOM 2938 N N . ILE A 1 359 ? 5.146 -47.427 -9.496 1.00 46.25 359 ILE A N 1
ATOM 2939 C CA . ILE A 1 359 ? 6.422 -46.958 -8.938 1.00 46.25 359 ILE A CA 1
ATOM 2940 C C . ILE A 1 359 ? 6.482 -45.426 -8.960 1.00 46.25 359 ILE A C 1
ATOM 2942 O O . ILE A 1 359 ? 6.831 -44.818 -7.950 1.00 46.25 359 ILE A O 1
ATOM 2946 N N . ARG A 1 360 ? 6.070 -44.784 -10.061 1.00 48.22 360 ARG A N 1
ATOM 2947 C CA . ARG A 1 360 ? 6.017 -43.318 -10.190 1.00 48.22 360 ARG A CA 1
ATOM 2948 C C . ARG A 1 360 ? 5.098 -42.691 -9.135 1.00 48.22 360 ARG A C 1
ATOM 2950 O O . ARG A 1 360 ? 5.481 -41.709 -8.505 1.00 48.22 360 ARG A O 1
ATOM 2957 N N . ASN A 1 361 ? 3.940 -43.295 -8.870 1.00 53.31 361 ASN A N 1
ATOM 2958 C CA . ASN A 1 361 ? 3.025 -42.838 -7.822 1.00 53.31 361 ASN A CA 1
ATOM 2959 C C . ASN A 1 361 ? 3.623 -43.004 -6.413 1.00 53.31 361 ASN A C 1
ATOM 2961 O O . ASN A 1 361 ? 3.570 -42.068 -5.619 1.00 53.31 361 ASN A O 1
ATOM 2965 N N . LYS A 1 362 ? 4.262 -44.142 -6.107 1.00 56.44 362 LYS A N 1
ATOM 2966 C CA . LYS A 1 362 ? 4.901 -44.372 -4.797 1.00 56.44 362 LYS A CA 1
ATOM 2967 C C . LYS A 1 362 ? 6.118 -43.478 -4.554 1.00 56.44 362 LYS A C 1
ATOM 2969 O O . LYS A 1 362 ? 6.329 -43.024 -3.429 1.00 56.44 362 LYS A O 1
ATOM 2974 N N . ILE A 1 363 ? 6.886 -43.179 -5.601 1.00 47.88 363 ILE A N 1
ATOM 2975 C CA . ILE A 1 363 ? 7.968 -42.190 -5.552 1.00 47.88 363 ILE A CA 1
ATOM 2976 C C . ILE A 1 363 ? 7.391 -40.799 -5.268 1.00 47.88 363 ILE A C 1
ATOM 2978 O O . ILE A 1 363 ? 7.897 -40.112 -4.385 1.00 47.88 363 ILE A O 1
ATOM 2982 N N . ASN A 1 364 ? 6.306 -40.406 -5.942 1.00 49.78 364 ASN A N 1
ATOM 2983 C CA . ASN A 1 364 ? 5.655 -39.114 -5.712 1.00 49.78 364 ASN A CA 1
ATOM 2984 C C . ASN A 1 364 ? 5.106 -38.976 -4.282 1.00 49.78 364 ASN A C 1
ATOM 2986 O O . ASN A 1 364 ? 5.348 -37.953 -3.648 1.00 49.78 364 ASN A O 1
ATOM 2990 N N . GLU A 1 365 ? 4.458 -40.007 -3.735 1.00 57.03 365 GLU A N 1
ATOM 2991 C CA . GLU A 1 365 ? 3.993 -40.023 -2.336 1.00 57.03 365 GLU A CA 1
ATOM 2992 C C . GLU A 1 365 ? 5.160 -39.859 -1.341 1.00 57.03 365 GLU A C 1
ATOM 2994 O O . GLU A 1 365 ? 5.088 -39.063 -0.402 1.00 57.03 365 GLU A O 1
ATOM 2999 N N . GLY A 1 366 ? 6.274 -40.566 -1.566 1.00 54.03 366 GLY A N 1
ATOM 3000 C CA . GLY A 1 366 ? 7.484 -40.430 -0.750 1.00 54.03 366 GLY A CA 1
ATOM 3001 C C . GLY A 1 366 ? 8.149 -39.053 -0.877 1.00 54.03 366 GLY A C 1
ATOM 3002 O O . GLY A 1 366 ? 8.647 -38.512 0.114 1.00 54.03 366 GLY A O 1
ATOM 3003 N N . LEU A 1 367 ? 8.130 -38.460 -2.075 1.00 46.28 367 LEU A N 1
ATOM 3004 C CA . LEU A 1 367 ? 8.623 -37.106 -2.331 1.00 46.28 367 LEU A CA 1
ATOM 3005 C C . LEU A 1 367 ? 7.757 -36.051 -1.641 1.00 46.28 367 LEU A C 1
ATOM 3007 O O . LEU A 1 367 ? 8.309 -35.124 -1.053 1.00 46.28 367 LEU A O 1
ATOM 3011 N N . GLU A 1 368 ? 6.431 -36.190 -1.651 1.00 51.84 368 GLU A N 1
ATOM 3012 C CA . GLU A 1 368 ? 5.540 -35.286 -0.918 1.00 51.84 368 GLU A CA 1
ATOM 3013 C C . GLU A 1 368 ? 5.736 -35.388 0.595 1.00 51.84 368 GLU A C 1
ATOM 3015 O O . GLU A 1 368 ? 5.866 -34.361 1.264 1.00 51.84 368 GLU A O 1
ATOM 3020 N N . ALA A 1 369 ? 5.853 -36.602 1.137 1.00 57.75 369 ALA A N 1
ATOM 3021 C CA . ALA A 1 369 ? 6.122 -36.804 2.558 1.00 57.75 369 ALA A CA 1
ATOM 3022 C C . ALA A 1 369 ? 7.467 -36.185 2.985 1.00 57.75 369 ALA A C 1
ATOM 3024 O O . ALA A 1 369 ? 7.539 -35.501 4.007 1.00 57.75 369 ALA A O 1
ATOM 3025 N N . ARG A 1 370 ? 8.525 -36.351 2.176 1.00 51.09 370 ARG A N 1
ATOM 3026 C CA . ARG A 1 370 ? 9.841 -35.736 2.432 1.00 51.09 370 ARG A CA 1
ATOM 3027 C C . ARG A 1 370 ? 9.828 -34.219 2.254 1.00 51.09 370 ARG A C 1
ATOM 3029 O O . ARG A 1 370 ? 10.440 -33.527 3.060 1.00 51.09 370 ARG A O 1
ATOM 3036 N N . ARG A 1 371 ? 9.111 -33.687 1.256 1.00 51.59 371 ARG A N 1
ATOM 3037 C CA . ARG A 1 371 ? 8.895 -32.237 1.092 1.00 51.59 371 ARG A CA 1
ATOM 3038 C C . ARG A 1 371 ? 8.197 -31.652 2.312 1.00 51.59 371 ARG A C 1
ATOM 3040 O O . ARG A 1 371 ? 8.635 -30.624 2.810 1.00 51.59 371 ARG A O 1
ATOM 3047 N N . LYS A 1 372 ? 7.169 -32.331 2.827 1.00 56.78 372 LYS A N 1
ATOM 3048 C CA . LYS A 1 372 ? 6.444 -31.918 4.033 1.00 56.78 372 LYS A CA 1
ATOM 3049 C C . LYS A 1 372 ? 7.336 -31.963 5.277 1.00 56.78 372 LYS A C 1
ATOM 3051 O O . LYS A 1 372 ? 7.358 -30.997 6.025 1.00 56.78 372 LYS A O 1
ATOM 3056 N N . ALA A 1 373 ? 8.117 -33.028 5.465 1.00 61.72 373 ALA A N 1
ATOM 3057 C CA . ALA A 1 373 ? 9.051 -33.136 6.587 1.00 61.72 373 ALA A CA 1
ATOM 3058 C C . ALA A 1 373 ? 10.150 -32.058 6.542 1.00 61.72 373 ALA A C 1
ATOM 3060 O O . ALA A 1 373 ? 10.389 -31.386 7.540 1.00 61.72 373 ALA A O 1
ATOM 3061 N N . LYS A 1 374 ? 10.757 -31.828 5.370 1.00 51.44 374 LYS A N 1
ATOM 3062 C CA . LYS A 1 374 ? 11.791 -30.799 5.171 1.00 51.44 374 LYS A CA 1
ATOM 3063 C C . LYS A 1 374 ? 11.221 -29.380 5.282 1.00 51.44 374 LYS A C 1
ATOM 3065 O O . LYS A 1 374 ? 11.926 -28.471 5.703 1.00 51.44 374 LYS A O 1
ATOM 3070 N N . LEU A 1 375 ? 9.946 -29.186 4.932 1.00 48.47 375 LEU A N 1
ATOM 3071 C CA . LEU A 1 375 ? 9.221 -27.935 5.156 1.00 48.47 375 LEU A CA 1
ATOM 3072 C C . LEU A 1 375 ? 8.995 -27.682 6.649 1.00 48.47 375 LEU A C 1
ATOM 3074 O O . LEU A 1 375 ? 9.247 -26.575 7.100 1.00 48.47 375 LEU A O 1
ATOM 3078 N N . GLU A 1 376 ? 8.556 -28.681 7.416 1.00 59.25 376 GLU A N 1
ATOM 3079 C CA . GLU A 1 376 ? 8.400 -28.546 8.871 1.00 59.25 376 GLU A CA 1
ATOM 3080 C C . GLU A 1 376 ? 9.750 -28.336 9.575 1.00 59.25 376 GLU A C 1
ATOM 3082 O O . GLU A 1 376 ? 9.854 -27.521 10.487 1.00 59.25 376 GLU A O 1
ATOM 3087 N N . GLU A 1 377 ? 10.816 -28.977 9.093 1.00 62.78 377 GLU A N 1
ATOM 3088 C CA . GLU A 1 377 ? 12.182 -28.727 9.557 1.00 62.78 377 GLU A CA 1
ATOM 3089 C C . GLU A 1 377 ? 12.662 -27.308 9.210 1.00 62.78 377 GLU A C 1
ATOM 3091 O O . GLU A 1 377 ? 13.184 -26.615 10.080 1.00 62.78 377 GLU A O 1
ATOM 3096 N N . LYS A 1 378 ? 12.424 -26.818 7.982 1.00 50.38 378 LYS A N 1
ATOM 3097 C CA . LYS A 1 378 ? 12.731 -25.426 7.612 1.00 50.38 378 LYS A CA 1
ATOM 3098 C C . LYS A 1 378 ? 11.883 -24.422 8.388 1.00 50.38 378 LYS A C 1
ATOM 3100 O O . LYS A 1 378 ? 12.427 -23.410 8.801 1.00 50.38 378 LYS A O 1
ATOM 3105 N N . LYS A 1 379 ? 10.598 -24.687 8.639 1.00 48.78 379 LYS A N 1
ATOM 3106 C CA . LYS A 1 379 ? 9.758 -23.853 9.518 1.00 48.78 379 LYS A CA 1
ATOM 3107 C C . LYS A 1 379 ? 10.328 -23.803 10.925 1.00 48.78 379 LYS A C 1
ATOM 3109 O O . LYS A 1 379 ? 10.405 -22.728 11.499 1.00 48.78 379 LYS A O 1
ATOM 3114 N N . LYS A 1 380 ? 10.769 -24.944 11.463 1.00 62.44 380 LYS A N 1
ATOM 3115 C CA . LYS A 1 380 ? 11.433 -25.006 12.765 1.00 62.44 380 LYS A CA 1
ATOM 3116 C C . LYS A 1 380 ? 12.721 -24.176 12.772 1.00 62.44 380 LYS A C 1
ATOM 3118 O O . LYS A 1 380 ? 12.871 -23.346 13.652 1.00 62.44 380 LYS A O 1
ATOM 3123 N N . GLN A 1 381 ? 13.579 -24.307 11.761 1.00 52.56 381 GLN A N 1
ATOM 3124 C CA . GLN A 1 381 ? 14.811 -23.514 11.633 1.00 52.56 381 GLN A CA 1
ATOM 3125 C C . GLN A 1 381 ? 14.545 -22.016 11.402 1.00 52.56 381 GLN A C 1
ATOM 3127 O O 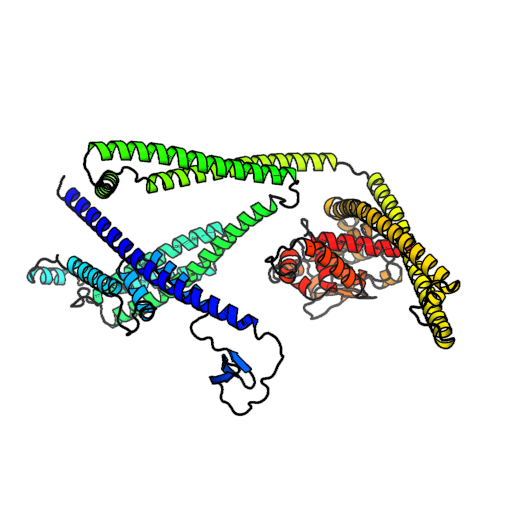. GLN A 1 381 ? 15.288 -21.177 11.899 1.00 52.56 381 GLN A O 1
ATOM 3132 N N . VAL A 1 382 ? 13.503 -21.659 10.645 1.00 43.38 382 VAL A N 1
ATOM 3133 C CA . VAL A 1 382 ? 13.070 -20.269 10.429 1.00 43.38 382 VAL A CA 1
ATOM 3134 C C . VAL A 1 382 ? 12.504 -19.691 11.714 1.00 43.38 382 VAL A C 1
ATOM 3136 O O . VAL A 1 382 ? 12.871 -18.579 12.056 1.00 43.38 382 VAL A O 1
ATOM 3139 N N . ASN A 1 383 ? 11.693 -20.438 12.459 1.00 45.81 383 ASN A N 1
ATOM 3140 C CA . ASN A 1 383 ? 11.200 -20.013 13.766 1.00 45.81 383 ASN A CA 1
ATOM 3141 C C . ASN A 1 383 ? 12.346 -19.890 14.772 1.00 45.81 383 ASN A C 1
ATOM 3143 O O . ASN A 1 383 ? 12.420 -18.883 15.450 1.00 45.81 383 ASN A O 1
ATOM 3147 N N . GLU A 1 384 ? 13.307 -20.816 14.793 1.00 56.72 384 GLU A N 1
ATOM 3148 C CA . GLU A 1 384 ? 14.522 -20.703 15.611 1.00 56.72 384 GLU A CA 1
ATOM 3149 C C . GLU A 1 384 ? 15.385 -19.497 15.197 1.00 56.72 384 GLU A C 1
ATOM 3151 O O . GLU A 1 384 ? 15.961 -18.840 16.058 1.00 56.72 384 GLU A O 1
ATOM 3156 N N . LYS A 1 385 ? 15.447 -19.149 13.902 1.00 44.25 385 LYS A N 1
ATOM 3157 C CA . LYS A 1 385 ? 16.106 -17.926 13.407 1.00 44.25 385 LYS A CA 1
ATOM 3158 C C . LYS A 1 385 ? 15.311 -16.661 13.712 1.00 44.25 385 LYS A C 1
ATOM 3160 O O . LYS A 1 385 ? 15.929 -15.656 14.017 1.00 44.25 385 LYS A O 1
ATOM 3165 N N . ILE A 1 386 ? 13.984 -16.684 13.634 1.00 41.84 386 ILE A N 1
ATOM 3166 C CA . ILE A 1 386 ? 13.101 -15.580 14.029 1.00 41.84 386 ILE A CA 1
ATOM 3167 C C . ILE A 1 386 ? 13.202 -15.380 15.533 1.00 41.84 386 ILE A C 1
ATOM 3169 O O . ILE A 1 386 ? 13.293 -14.246 15.966 1.00 41.84 386 ILE A O 1
ATOM 3173 N N . ASP A 1 387 ? 13.268 -16.443 16.325 1.00 46.94 387 ASP A N 1
ATOM 3174 C CA . ASP A 1 387 ? 13.475 -16.391 17.768 1.00 46.94 387 ASP A CA 1
ATOM 3175 C C . ASP A 1 387 ? 14.896 -15.925 18.093 1.00 46.94 387 ASP A C 1
ATOM 3177 O O . ASP A 1 387 ? 15.066 -15.098 18.983 1.00 46.94 387 ASP A O 1
ATOM 3181 N N . ALA A 1 388 ? 15.910 -16.342 17.326 1.00 46.00 388 ALA A N 1
ATOM 3182 C CA . ALA A 1 388 ? 17.274 -15.830 17.429 1.00 46.00 388 ALA A CA 1
ATOM 3183 C C . ALA A 1 388 ? 17.355 -14.343 17.048 1.00 46.00 388 ALA A C 1
ATOM 3185 O O . ALA A 1 388 ? 17.943 -13.568 17.794 1.00 46.00 388 ALA A O 1
ATOM 3186 N N . ILE A 1 389 ? 16.713 -13.920 15.956 1.00 42.09 389 ILE A N 1
ATOM 3187 C CA . ILE A 1 389 ? 16.602 -12.522 15.526 1.00 42.09 389 ILE A CA 1
ATOM 3188 C C . ILE A 1 389 ? 15.816 -11.739 16.566 1.00 42.09 389 ILE A C 1
ATOM 3190 O O . ILE A 1 389 ? 16.306 -10.726 17.010 1.00 42.09 389 ILE A O 1
ATOM 3194 N N . ASN A 1 390 ? 14.671 -12.209 17.049 1.00 41.16 390 ASN A N 1
ATOM 3195 C CA . ASN A 1 390 ? 13.884 -11.563 18.101 1.00 41.16 390 ASN A CA 1
ATOM 3196 C C . ASN A 1 390 ? 14.658 -11.496 19.428 1.00 41.16 390 ASN A C 1
ATOM 3198 O O . ASN A 1 390 ? 14.517 -10.522 20.169 1.00 41.16 390 ASN A O 1
ATOM 3202 N N . SER A 1 391 ? 15.518 -12.482 19.705 1.00 43.72 391 SER A N 1
ATOM 3203 C CA . SER A 1 391 ? 16.439 -12.479 20.845 1.00 43.72 391 SER A CA 1
ATOM 3204 C C . SER A 1 391 ? 17.642 -11.548 20.652 1.00 43.72 391 SER A C 1
ATOM 3206 O O . SER A 1 391 ? 18.104 -10.992 21.639 1.00 43.72 391 SER A O 1
ATOM 3208 N N . GLN A 1 392 ? 18.097 -11.320 19.412 1.00 40.19 392 GLN A N 1
ATOM 3209 C CA . GLN A 1 392 ? 19.128 -10.337 19.031 1.00 40.19 392 GLN A CA 1
ATOM 3210 C C . GLN A 1 392 ? 18.556 -8.915 18.874 1.00 40.19 392 GLN A C 1
ATOM 3212 O O . GLN A 1 392 ? 19.255 -7.927 19.057 1.00 40.19 392 GLN A O 1
ATOM 3217 N N . VAL A 1 393 ? 17.268 -8.807 18.550 1.00 38.84 393 VAL A N 1
ATOM 3218 C CA . VAL A 1 393 ? 16.492 -7.577 18.347 1.00 38.84 393 VAL A CA 1
ATOM 3219 C C . VAL A 1 393 ? 15.934 -7.065 19.685 1.00 38.84 393 VAL A C 1
ATOM 3221 O O . VAL A 1 393 ? 15.476 -5.925 19.768 1.00 38.84 393 VAL A O 1
ATOM 3224 N N . LYS A 1 394 ? 16.042 -7.835 20.776 1.00 43.72 394 LYS A N 1
ATOM 3225 C CA . LYS A 1 394 ? 16.393 -7.272 22.091 1.00 43.72 394 LYS A CA 1
ATOM 3226 C C . LYS A 1 394 ? 17.905 -7.020 22.046 1.00 43.72 394 LYS A C 1
ATOM 3228 O O . LYS A 1 394 ? 18.669 -7.953 22.202 1.00 43.72 394 LYS A O 1
ATOM 3233 N N . THR A 1 395 ? 18.422 -5.840 21.765 1.00 45.31 395 THR A N 1
ATOM 3234 C CA . THR A 1 395 ? 18.042 -4.502 22.202 1.00 45.31 395 THR A CA 1
ATOM 3235 C C . THR A 1 395 ? 18.791 -3.561 21.267 1.00 45.31 395 THR A C 1
ATOM 3237 O O . THR A 1 395 ? 20.008 -3.492 21.380 1.00 45.31 395 THR A O 1
ATOM 3240 N N . TYR A 1 396 ? 18.112 -2.865 20.358 1.00 47.53 396 TYR A N 1
ATOM 3241 C CA . TYR A 1 396 ? 18.652 -1.566 19.973 1.00 47.53 396 TYR A CA 1
ATOM 3242 C C . TYR A 1 396 ? 18.209 -0.614 21.072 1.00 47.53 396 TYR A C 1
ATOM 3244 O O . TYR A 1 396 ? 17.004 -0.431 21.260 1.00 47.53 396 TYR A O 1
ATOM 3252 N N . SER A 1 397 ? 19.144 -0.109 21.869 1.00 55.56 397 SER A N 1
ATOM 3253 C CA . SER A 1 397 ? 18.820 0.954 22.816 1.00 55.56 397 SER A CA 1
ATOM 3254 C C . SER A 1 397 ? 18.412 2.210 22.041 1.00 55.56 397 SER A C 1
ATOM 3256 O O . SER A 1 397 ? 18.824 2.405 20.893 1.00 55.56 397 SER A O 1
ATOM 3258 N N . ASP A 1 398 ? 17.636 3.097 22.666 1.00 52.78 398 ASP A N 1
ATOM 3259 C CA . ASP A 1 398 ? 17.336 4.411 22.081 1.00 52.78 398 ASP A CA 1
ATOM 3260 C C . ASP A 1 398 ? 18.622 5.154 21.675 1.00 52.78 398 ASP A C 1
ATOM 3262 O O . ASP A 1 398 ? 18.634 5.881 20.686 1.00 52.78 398 ASP A O 1
ATOM 3266 N N . GLU A 1 399 ? 19.740 4.902 22.366 1.00 57.56 399 GLU A N 1
ATOM 3267 C CA . GLU A 1 399 ? 21.063 5.434 22.026 1.00 57.56 399 GLU A CA 1
ATOM 3268 C C . GLU A 1 399 ? 21.643 4.847 20.732 1.00 57.56 399 GLU A C 1
ATOM 3270 O O . GLU A 1 399 ? 22.297 5.564 19.978 1.00 57.56 399 GLU A O 1
ATOM 3275 N N . GLU A 1 400 ? 21.435 3.563 20.439 1.00 53.91 400 GLU A N 1
ATOM 3276 C CA . GLU A 1 400 ? 21.899 2.944 19.189 1.00 53.91 400 GLU A CA 1
ATOM 3277 C C . GLU A 1 400 ? 21.088 3.431 17.987 1.00 53.91 400 GLU A C 1
ATOM 3279 O O . GLU A 1 400 ? 21.638 3.655 16.908 1.00 53.91 400 GLU A O 1
ATOM 3284 N N . ILE A 1 401 ? 19.796 3.679 18.192 1.00 54.84 401 ILE A N 1
ATOM 3285 C CA . ILE A 1 401 ? 18.911 4.267 17.185 1.00 54.84 401 ILE A CA 1
ATOM 3286 C C . ILE A 1 401 ? 19.243 5.746 16.983 1.00 54.84 401 ILE A C 1
ATOM 3288 O O . ILE A 1 401 ? 19.316 6.216 15.848 1.00 54.84 401 ILE A O 1
ATOM 3292 N N . GLN A 1 402 ? 19.523 6.474 18.064 1.00 58.41 402 GLN A N 1
ATOM 3293 C CA . GLN A 1 402 ? 19.991 7.853 18.007 1.00 58.41 402 GLN A CA 1
ATOM 3294 C C . GLN A 1 402 ? 21.339 7.959 17.280 1.00 58.41 402 GLN A C 1
ATOM 3296 O O . GLN A 1 402 ? 21.488 8.802 16.397 1.00 58.41 402 GLN A O 1
ATOM 3301 N N . LYS A 1 403 ? 22.286 7.050 17.541 1.00 60.38 403 LYS A N 1
ATOM 3302 C CA . LYS A 1 403 ? 23.548 6.954 16.786 1.00 60.38 403 LYS A CA 1
ATOM 3303 C C . LYS A 1 403 ? 23.324 6.608 15.317 1.00 60.38 403 LYS A C 1
ATOM 3305 O O . LYS A 1 403 ? 24.003 7.161 14.455 1.00 60.38 403 LYS A O 1
ATOM 3310 N N . ALA A 1 404 ? 22.366 5.732 15.009 1.00 54.25 404 ALA A N 1
ATOM 3311 C CA . ALA A 1 404 ? 21.975 5.453 13.630 1.00 54.25 404 ALA A CA 1
ATOM 3312 C C . ALA A 1 404 ? 21.399 6.708 12.948 1.00 54.25 404 ALA A C 1
ATOM 3314 O O . ALA A 1 404 ? 21.737 6.974 11.797 1.00 54.25 404 ALA A O 1
ATOM 3315 N N . PHE A 1 405 ? 20.605 7.523 13.655 1.00 54.06 405 PHE A N 1
ATOM 3316 C CA . PHE A 1 405 ? 20.122 8.813 13.148 1.00 54.06 405 PHE A CA 1
ATOM 3317 C C . PHE A 1 405 ? 21.238 9.840 12.946 1.00 54.06 405 PHE A C 1
ATOM 3319 O O . PHE A 1 405 ? 21.225 10.547 11.941 1.00 54.06 405 PHE A O 1
ATOM 3326 N N . GLU A 1 406 ? 22.201 9.925 13.859 1.00 62.22 406 GLU A N 1
ATOM 3327 C CA . GLU A 1 406 ? 23.361 10.818 13.737 1.00 62.22 406 GLU A CA 1
ATOM 3328 C C . GLU A 1 406 ? 24.266 10.410 12.568 1.00 62.22 406 GLU A C 1
ATOM 3330 O O . GLU A 1 406 ? 24.695 11.259 11.781 1.00 62.22 406 GLU A O 1
ATOM 3335 N N . GLY A 1 407 ? 24.494 9.104 12.399 1.00 60.94 407 GLY A N 1
ATOM 3336 C CA . GLY A 1 407 ? 25.182 8.551 11.235 1.00 60.94 407 GLY A CA 1
ATOM 3337 C C . GLY A 1 407 ? 24.440 8.859 9.934 1.00 60.94 407 GLY A C 1
ATOM 3338 O O . GLY A 1 407 ? 25.059 9.261 8.951 1.00 60.94 407 GLY A O 1
ATOM 3339 N N . LEU A 1 408 ? 23.108 8.758 9.947 1.00 57.28 408 LEU A N 1
ATOM 3340 C CA . LEU A 1 408 ? 22.263 9.078 8.801 1.00 57.28 408 LEU A CA 1
ATOM 3341 C C . LEU A 1 408 ? 22.356 10.558 8.406 1.00 57.28 408 LEU A C 1
ATOM 3343 O O . LEU A 1 408 ? 22.547 10.863 7.232 1.00 57.28 408 LEU A O 1
ATOM 3347 N N . ASP A 1 409 ? 22.280 11.471 9.376 1.00 57.66 409 ASP A N 1
ATOM 3348 C CA . ASP A 1 409 ? 22.410 12.915 9.141 1.00 57.66 409 ASP A CA 1
ATOM 3349 C C . ASP A 1 409 ? 23.799 13.281 8.588 1.00 57.66 409 ASP A C 1
ATOM 3351 O O . ASP A 1 409 ? 23.920 14.085 7.661 1.00 57.66 409 ASP A O 1
ATOM 3355 N N . SER A 1 410 ? 24.855 12.638 9.098 1.00 66.44 410 SER A N 1
ATOM 3356 C CA . SER A 1 410 ? 26.229 12.808 8.610 1.00 66.44 410 SER A CA 1
ATOM 3357 C C . SER A 1 410 ? 26.387 12.368 7.149 1.00 66.44 410 SER A C 1
ATOM 3359 O O . SER A 1 410 ? 26.819 13.157 6.303 1.00 66.44 410 SER A O 1
ATOM 3361 N N . VAL A 1 411 ? 25.951 11.143 6.830 1.00 62.88 411 VAL A N 1
ATOM 3362 C CA . VAL A 1 411 ? 25.977 10.581 5.469 1.00 62.88 411 VAL A CA 1
ATOM 3363 C C . VAL A 1 411 ? 25.155 11.442 4.508 1.00 62.88 411 VAL A C 1
ATOM 3365 O O . VAL A 1 411 ? 25.563 11.712 3.377 1.00 62.88 411 VAL A O 1
ATOM 3368 N N . GLN A 1 412 ? 24.006 11.936 4.961 1.00 59.22 412 GLN A N 1
ATOM 3369 C CA . GLN A 1 412 ? 23.104 12.732 4.141 1.00 59.22 412 GLN A CA 1
ATOM 3370 C C . GLN A 1 412 ? 23.656 14.132 3.841 1.00 59.22 412 GLN A C 1
ATOM 3372 O O . GLN A 1 412 ? 23.575 14.583 2.695 1.00 59.22 412 GLN A O 1
ATOM 3377 N N . LYS A 1 413 ? 24.291 14.794 4.818 1.00 71.00 413 LYS A N 1
ATOM 3378 C CA . LYS A 1 413 ? 25.033 16.050 4.599 1.00 71.00 413 LYS A CA 1
ATOM 3379 C C . LYS A 1 413 ? 26.156 15.873 3.582 1.00 71.00 413 LYS A C 1
ATOM 3381 O O . LYS A 1 413 ? 26.379 16.749 2.743 1.00 71.00 413 LYS A O 1
ATOM 3386 N N . GLU A 1 414 ? 26.838 14.733 3.617 1.00 71.94 414 GLU A N 1
ATOM 3387 C CA . GLU A 1 414 ? 27.876 14.418 2.642 1.00 71.94 414 GLU A CA 1
ATOM 3388 C C . GLU A 1 414 ? 27.296 14.215 1.233 1.00 71.94 414 GLU A C 1
ATOM 3390 O O . GLU A 1 414 ? 27.809 14.798 0.275 1.00 71.94 414 GLU A O 1
ATOM 3395 N N . ILE A 1 415 ? 26.179 13.492 1.097 1.00 63.97 415 ILE A N 1
ATOM 3396 C CA . ILE A 1 415 ? 25.468 13.332 -0.183 1.00 63.97 415 ILE A CA 1
ATOM 3397 C C . ILE A 1 415 ? 25.032 14.688 -0.760 1.00 63.97 415 ILE A C 1
ATOM 3399 O O . ILE A 1 415 ? 25.219 14.928 -1.955 1.00 63.97 415 ILE A O 1
ATOM 3403 N N . GLU A 1 416 ? 24.481 15.593 0.051 1.00 66.94 416 GLU A N 1
ATOM 3404 C CA . GLU A 1 416 ? 24.072 16.925 -0.422 1.00 66.94 416 GLU A CA 1
ATOM 3405 C C . GLU A 1 416 ? 25.267 17.793 -0.834 1.00 66.94 416 GLU A C 1
ATOM 3407 O O . GLU A 1 416 ? 25.231 18.442 -1.882 1.00 66.94 416 GLU A O 1
ATOM 3412 N N . SER A 1 417 ? 26.376 17.728 -0.093 1.00 75.00 417 SER A N 1
ATOM 3413 C CA . SER A 1 417 ? 27.639 18.362 -0.491 1.00 75.00 417 SER A CA 1
ATOM 3414 C C . SER A 1 417 ? 28.137 17.836 -1.843 1.00 75.00 417 SER A C 1
ATOM 3416 O O . SER A 1 417 ? 28.548 18.607 -2.715 1.00 75.00 417 SER A O 1
ATOM 3418 N N . LEU A 1 418 ? 28.041 16.523 -2.074 1.00 68.62 418 LEU A N 1
ATOM 3419 C CA . LEU A 1 418 ? 28.389 15.903 -3.354 1.00 68.62 418 LEU A CA 1
ATOM 3420 C C . LEU A 1 418 ? 27.442 16.343 -4.482 1.00 68.62 418 LEU A C 1
ATOM 3422 O O . LEU A 1 418 ? 27.915 16.668 -5.573 1.00 68.62 418 LEU A O 1
ATOM 3426 N N . LYS A 1 419 ? 26.128 16.435 -4.238 1.00 67.06 419 LYS A N 1
ATOM 3427 C CA . LYS A 1 419 ? 25.161 16.962 -5.221 1.00 67.06 419 LYS A CA 1
ATOM 3428 C C . LYS A 1 419 ? 25.456 18.413 -5.587 1.00 67.06 419 LYS A C 1
ATOM 3430 O O . LYS A 1 419 ? 25.470 18.740 -6.774 1.00 67.06 419 LYS A O 1
ATOM 3435 N N . ALA A 1 420 ? 25.751 19.262 -4.603 1.00 72.44 420 ALA A N 1
ATOM 3436 C CA . ALA A 1 420 ? 26.141 20.648 -4.840 1.00 72.44 420 ALA A CA 1
ATOM 3437 C C . ALA A 1 420 ? 27.394 20.727 -5.727 1.00 72.44 420 ALA A C 1
ATOM 3439 O O . ALA A 1 420 ? 27.401 21.461 -6.716 1.00 72.44 420 ALA A O 1
ATOM 3440 N N . LYS A 1 421 ? 28.408 19.888 -5.462 1.00 72.81 421 LYS A N 1
ATOM 3441 C CA . LYS A 1 421 ? 29.603 19.789 -6.316 1.00 72.81 421 LYS A CA 1
ATOM 3442 C C . LYS A 1 421 ? 29.260 19.381 -7.748 1.00 72.81 421 LYS A C 1
ATOM 3444 O O . LYS A 1 421 ? 29.789 19.997 -8.671 1.00 72.81 421 LYS A O 1
ATOM 3449 N N . VAL A 1 422 ? 28.365 18.410 -7.957 1.00 70.25 422 VAL A N 1
ATOM 3450 C CA . VAL A 1 422 ? 27.905 18.015 -9.306 1.00 70.25 422 VAL A CA 1
ATOM 3451 C C . VAL A 1 422 ? 27.226 19.181 -10.027 1.00 70.25 422 VAL A C 1
ATOM 3453 O O . VAL A 1 422 ? 27.487 19.407 -11.207 1.00 70.25 422 VAL A O 1
ATOM 3456 N N . VAL A 1 423 ? 26.389 19.960 -9.336 1.00 69.06 423 VAL A N 1
ATOM 3457 C CA . VAL A 1 423 ? 25.745 21.150 -9.918 1.00 69.06 423 VAL A CA 1
ATOM 3458 C C . VAL A 1 423 ? 26.791 22.189 -10.334 1.00 69.06 423 VAL A C 1
ATOM 3460 O O . VAL A 1 423 ? 26.736 22.690 -11.458 1.00 69.06 423 VAL A O 1
ATOM 3463 N N . THR A 1 424 ? 27.787 22.459 -9.486 1.00 76.88 424 THR A N 1
ATOM 3464 C CA . THR A 1 424 ? 28.909 23.348 -9.823 1.00 76.88 424 THR A CA 1
ATOM 3465 C C . THR A 1 424 ? 29.698 22.833 -11.031 1.00 76.88 424 THR A C 1
ATOM 3467 O O . THR A 1 424 ? 29.998 23.607 -11.940 1.00 76.88 424 THR A O 1
ATOM 3470 N N . HIS A 1 425 ? 29.970 21.525 -11.100 1.00 73.69 425 HIS A N 1
ATOM 3471 C CA . HIS A 1 425 ? 30.653 20.907 -12.241 1.00 73.69 425 HIS A CA 1
ATOM 3472 C C . HIS A 1 425 ? 29.839 21.036 -13.533 1.00 73.69 425 HIS A C 1
ATOM 3474 O O . HIS A 1 425 ? 30.384 21.363 -14.585 1.00 73.69 425 HIS A O 1
ATOM 3480 N N . ASN A 1 426 ? 28.522 20.857 -13.476 1.00 71.75 426 ASN A N 1
ATOM 3481 C CA . ASN A 1 426 ? 27.662 21.068 -14.639 1.00 71.75 426 ASN A CA 1
ATOM 3482 C C . ASN A 1 426 ? 27.684 22.536 -15.100 1.00 71.75 426 ASN A C 1
ATOM 3484 O O . ASN A 1 426 ? 27.734 22.803 -16.301 1.00 71.75 426 ASN A O 1
ATOM 3488 N N . GLY A 1 427 ? 27.714 23.487 -14.160 1.00 76.06 427 GLY A N 1
ATOM 3489 C CA . GLY A 1 427 ? 27.849 24.916 -14.452 1.00 76.06 427 GLY A CA 1
ATOM 3490 C C . GLY A 1 427 ? 29.157 25.260 -15.168 1.00 76.06 427 GLY A C 1
ATOM 3491 O O . GLY A 1 427 ? 29.135 25.906 -16.216 1.00 76.06 427 GLY A O 1
ATOM 3492 N N . ILE A 1 428 ? 30.288 24.768 -14.657 1.00 76.06 428 ILE A N 1
ATOM 3493 C CA . ILE A 1 428 ? 31.611 24.978 -15.266 1.00 76.06 428 ILE A CA 1
ATOM 3494 C C . ILE A 1 428 ? 31.702 24.266 -16.626 1.00 76.06 428 ILE A C 1
ATOM 3496 O O . ILE A 1 428 ? 32.233 24.825 -17.582 1.00 76.06 428 ILE A O 1
ATOM 3500 N N . THR A 1 429 ? 31.120 23.070 -16.766 1.00 75.44 429 THR A N 1
ATOM 3501 C CA . THR A 1 429 ? 31.072 22.346 -18.050 1.00 75.44 429 THR A CA 1
ATOM 3502 C C . THR A 1 429 ? 30.321 23.156 -19.102 1.00 75.44 429 THR A C 1
ATOM 3504 O O . THR A 1 429 ? 30.796 23.285 -20.228 1.00 75.44 429 THR A O 1
ATOM 3507 N N . ARG A 1 430 ? 29.194 23.774 -18.727 1.00 80.12 430 ARG A N 1
ATOM 3508 C CA . ARG A 1 430 ? 28.422 24.652 -19.613 1.00 80.12 430 ARG A CA 1
ATOM 3509 C C . ARG A 1 430 ? 29.202 25.910 -20.003 1.00 80.12 430 ARG A C 1
ATOM 3511 O O . ARG A 1 430 ? 29.159 26.309 -21.162 1.00 80.12 430 ARG A O 1
ATOM 3518 N N . GLN A 1 431 ? 29.930 26.525 -19.071 1.00 81.50 431 GLN A N 1
ATOM 3519 C CA . GLN A 1 431 ? 30.806 27.665 -19.377 1.00 81.50 431 GLN A CA 1
ATOM 3520 C C . GLN A 1 431 ? 31.939 27.270 -20.334 1.00 81.50 431 GLN A C 1
ATOM 3522 O O . GLN A 1 431 ? 32.201 27.984 -21.300 1.00 81.50 431 GLN A O 1
ATOM 3527 N N . ASN A 1 432 ? 32.549 26.103 -20.122 1.00 78.00 432 ASN A N 1
ATOM 3528 C CA . ASN A 1 432 ? 33.578 25.556 -21.003 1.00 78.00 432 ASN A CA 1
ATOM 3529 C C . ASN A 1 432 ? 33.030 25.211 -22.392 1.00 78.00 432 ASN A C 1
ATOM 3531 O O . ASN A 1 432 ? 33.727 25.404 -23.381 1.00 78.00 432 ASN A O 1
ATOM 3535 N N . GLU A 1 433 ? 31.788 24.737 -22.492 1.00 80.88 433 GLU A N 1
ATOM 3536 C CA . GLU A 1 433 ? 31.122 24.471 -23.770 1.00 80.88 433 GLU A CA 1
ATOM 3537 C C . GLU A 1 433 ? 30.827 25.765 -24.539 1.00 80.88 433 GLU A C 1
ATOM 3539 O O . GLU A 1 433 ? 31.042 25.830 -25.748 1.00 80.88 433 GLU A O 1
ATOM 3544 N N . ILE A 1 434 ? 30.413 26.827 -23.841 1.00 85.12 434 ILE A N 1
ATOM 3545 C CA . ILE A 1 434 ? 30.269 28.162 -24.433 1.00 85.12 434 ILE A CA 1
ATOM 3546 C C . ILE A 1 434 ? 31.630 28.665 -24.930 1.00 85.12 434 ILE A C 1
ATOM 3548 O O . ILE A 1 434 ? 31.742 29.049 -26.090 1.00 85.12 434 ILE A O 1
ATOM 3552 N N . ALA A 1 435 ? 32.673 28.603 -24.097 1.00 82.25 435 ALA A N 1
ATOM 3553 C CA . ALA A 1 435 ? 34.025 29.021 -24.470 1.00 82.25 435 ALA A CA 1
ATOM 3554 C C . ALA A 1 435 ? 34.576 28.218 -25.662 1.00 82.25 435 ALA A C 1
ATOM 3556 O O . ALA A 1 435 ? 35.162 28.792 -26.579 1.00 82.25 435 ALA A O 1
ATOM 3557 N N . TYR A 1 436 ? 34.329 26.906 -25.682 1.00 84.50 436 TYR A N 1
ATOM 3558 C CA . TYR A 1 436 ? 34.685 26.012 -26.781 1.00 84.50 436 TYR A CA 1
ATOM 3559 C C . TYR A 1 436 ? 33.990 26.422 -28.076 1.00 84.50 436 TYR A C 1
ATOM 3561 O O . TYR A 1 436 ? 34.641 26.559 -29.107 1.00 84.50 436 TYR A O 1
ATOM 3569 N N . ASN A 1 437 ? 32.674 26.638 -28.034 1.00 84.94 437 ASN A N 1
ATOM 3570 C CA . ASN A 1 437 ? 31.896 26.998 -29.216 1.00 84.94 437 ASN A CA 1
ATOM 3571 C C . ASN A 1 437 ? 32.295 28.378 -29.756 1.00 84.94 437 ASN A C 1
ATOM 3573 O O . ASN A 1 437 ? 32.438 28.531 -30.968 1.00 84.94 437 ASN A O 1
ATOM 3577 N N . THR A 1 438 ? 32.546 29.349 -28.874 1.00 89.12 438 THR A N 1
ATOM 3578 C CA . THR A 1 438 ? 33.040 30.679 -29.253 1.00 89.12 438 THR A CA 1
ATOM 3579 C C . THR A 1 438 ? 34.411 30.589 -29.922 1.00 89.12 438 THR A C 1
ATOM 3581 O O . THR A 1 438 ? 34.572 31.063 -31.045 1.00 89.12 438 THR A O 1
ATOM 3584 N N . ARG A 1 439 ? 35.381 29.900 -29.305 1.00 87.69 439 ARG A N 1
ATOM 3585 C CA . ARG A 1 439 ? 36.729 29.749 -29.875 1.00 87.69 439 ARG A CA 1
ATOM 3586 C C . ARG A 1 439 ? 36.734 28.942 -31.169 1.00 87.69 439 ARG A C 1
ATOM 3588 O O . ARG A 1 439 ? 37.452 29.264 -32.109 1.00 87.69 439 ARG A O 1
ATOM 3595 N N . SER A 1 440 ? 35.896 27.912 -31.239 1.00 83.06 440 SER A N 1
ATOM 3596 C CA . SER A 1 440 ? 35.687 27.117 -32.447 1.00 83.06 440 SER A CA 1
ATOM 3597 C C . SER A 1 440 ? 35.212 27.986 -33.614 1.00 83.06 440 SER A C 1
ATOM 3599 O O . SER A 1 440 ? 35.740 27.866 -34.718 1.00 83.06 440 SER A O 1
ATOM 3601 N N . ALA A 1 441 ? 34.263 28.893 -33.364 1.00 87.19 441 ALA A N 1
ATOM 3602 C CA . ALA A 1 441 ? 33.773 29.831 -34.367 1.00 87.19 441 ALA A CA 1
ATOM 3603 C C . ALA A 1 441 ? 34.858 30.827 -34.816 1.00 87.19 441 ALA A C 1
ATOM 3605 O O . ALA A 1 441 ? 34.992 31.065 -36.014 1.00 87.19 441 ALA A O 1
ATOM 3606 N N . GLU A 1 442 ? 35.666 31.356 -33.890 1.00 88.69 442 GLU A N 1
ATOM 3607 C CA . GLU A 1 442 ? 36.798 32.243 -34.210 1.00 88.69 442 GLU A CA 1
ATOM 3608 C C . GLU A 1 442 ? 37.843 31.556 -35.099 1.00 88.69 442 GLU A C 1
ATOM 3610 O O . GLU A 1 442 ? 38.272 32.121 -36.103 1.00 88.69 442 GLU A O 1
ATOM 3615 N N . LEU A 1 443 ? 38.231 30.321 -34.765 1.00 81.38 443 LEU A N 1
ATOM 3616 C CA . LEU A 1 443 ? 39.207 29.554 -35.544 1.00 81.38 443 LEU A CA 1
ATOM 3617 C C . LEU A 1 443 ? 38.677 29.227 -36.948 1.00 81.38 443 LEU A C 1
ATOM 3619 O O . LEU A 1 443 ? 39.411 29.345 -37.927 1.00 81.38 443 LEU A O 1
ATOM 3623 N N . MET A 1 444 ? 37.386 28.900 -37.071 1.00 84.00 444 MET A N 1
ATOM 3624 C CA . MET A 1 444 ? 36.748 28.709 -38.378 1.00 84.00 444 MET A CA 1
ATOM 3625 C C . MET A 1 444 ? 36.724 30.000 -39.209 1.00 84.00 444 MET A C 1
ATOM 3627 O O . MET A 1 444 ? 36.961 29.950 -40.414 1.00 84.00 444 MET A O 1
ATOM 3631 N N . GLN A 1 445 ? 36.496 31.163 -38.587 1.00 89.69 445 GLN A N 1
ATOM 3632 C CA . GLN A 1 445 ? 36.584 32.464 -39.268 1.00 89.69 445 GLN A CA 1
ATOM 3633 C C . GLN A 1 445 ? 38.011 32.800 -39.725 1.00 89.69 445 GLN A C 1
ATOM 3635 O O . GLN A 1 445 ? 38.185 33.479 -40.733 1.00 89.69 445 GLN A O 1
ATOM 3640 N N . GLN A 1 446 ? 39.025 32.290 -39.026 1.00 87.94 446 GLN A N 1
ATOM 3641 C CA . GLN A 1 446 ? 40.439 32.408 -39.402 1.00 87.94 446 GLN A CA 1
ATOM 3642 C C . GLN A 1 446 ? 40.868 31.398 -40.484 1.00 87.94 446 GLN A C 1
ATOM 3644 O O . GLN A 1 446 ? 42.031 31.379 -40.877 1.00 87.94 446 GLN A O 1
ATOM 3649 N N . GLY A 1 447 ? 39.942 30.576 -40.993 1.00 88.00 447 GLY A N 1
ATOM 3650 C CA . GLY A 1 447 ? 40.196 29.614 -42.066 1.00 88.00 447 GLY A CA 1
ATOM 3651 C C . GLY A 1 447 ? 40.718 28.255 -41.595 1.00 88.00 447 GLY A C 1
ATOM 3652 O O . GLY A 1 447 ? 41.025 27.406 -42.432 1.00 88.00 447 GLY A O 1
ATOM 3653 N N . PHE A 1 448 ? 40.793 28.011 -40.282 1.00 83.81 448 PHE A N 1
ATOM 3654 C CA . PHE A 1 448 ? 41.155 26.696 -39.760 1.00 83.81 448 PHE A CA 1
ATOM 3655 C C . PHE A 1 448 ? 39.989 25.715 -39.907 1.00 83.81 448 PHE A C 1
ATOM 3657 O O . PHE A 1 448 ? 38.843 25.998 -39.549 1.00 83.81 448 PHE A O 1
ATOM 3664 N N . SER A 1 449 ? 40.291 24.517 -40.409 1.00 83.75 449 SER A N 1
ATOM 3665 C CA . SER A 1 449 ? 39.348 23.400 -40.381 1.00 83.75 449 SER A CA 1
ATOM 3666 C C . SER A 1 449 ? 39.225 22.868 -38.954 1.00 83.75 449 SER A C 1
ATOM 3668 O O . SER A 1 449 ? 40.223 22.712 -38.260 1.00 83.75 449 SER A O 1
ATOM 3670 N N . ARG A 1 450 ? 38.012 22.483 -38.544 1.00 75.31 450 ARG A N 1
ATOM 3671 C CA . ARG A 1 450 ? 37.739 21.832 -37.246 1.00 75.31 450 ARG A CA 1
ATOM 3672 C C . ARG A 1 450 ? 38.456 20.481 -37.066 1.00 75.31 450 ARG A C 1
ATOM 3674 O O . ARG A 1 450 ? 38.425 19.907 -35.987 1.00 75.31 450 ARG A O 1
ATOM 3681 N N . TRP A 1 451 ? 39.057 19.976 -38.141 1.00 76.88 451 TRP A N 1
ATOM 3682 C CA . TRP A 1 451 ? 39.828 18.734 -38.198 1.00 76.88 451 TRP A CA 1
ATOM 3683 C C . TRP A 1 451 ? 41.320 18.983 -38.443 1.00 76.88 451 TRP A C 1
ATOM 3685 O O . TRP A 1 451 ? 42.053 18.042 -38.745 1.00 76.88 451 TRP A O 1
ATOM 3695 N N . SER A 1 452 ? 41.762 20.244 -38.418 1.00 81.69 452 SER A N 1
ATOM 3696 C CA . SER A 1 452 ? 43.164 20.577 -38.635 1.00 81.69 452 SER A CA 1
ATOM 3697 C C . SER A 1 452 ? 43.971 20.344 -37.362 1.00 81.69 452 SER A C 1
ATOM 3699 O O . SER A 1 452 ? 43.469 20.457 -36.243 1.00 81.69 452 SER A O 1
ATOM 3701 N N . LYS A 1 453 ? 45.251 20.023 -37.536 1.00 80.19 453 LYS A N 1
ATOM 3702 C CA . LYS A 1 453 ? 46.164 19.802 -36.416 1.00 80.19 453 LYS A CA 1
ATOM 3703 C C . LYS A 1 453 ? 46.329 21.077 -35.581 1.00 80.19 453 LYS A C 1
ATOM 3705 O O . LYS A 1 453 ? 46.373 21.012 -34.362 1.00 80.19 453 LYS A O 1
ATOM 3710 N N . GLU A 1 454 ? 46.325 22.232 -36.236 1.00 80.69 454 GLU A N 1
ATOM 3711 C CA . GLU A 1 454 ? 46.401 23.554 -35.612 1.00 80.69 454 GLU A CA 1
ATOM 3712 C C . GLU A 1 454 ? 45.165 23.867 -34.754 1.00 80.69 454 GLU A C 1
ATOM 3714 O O . GLU A 1 454 ? 45.277 24.555 -33.744 1.00 80.69 454 GLU A O 1
ATOM 3719 N N . TYR A 1 455 ? 43.994 23.334 -35.122 1.00 80.75 455 TYR A N 1
ATOM 3720 C CA . TYR A 1 455 ? 42.768 23.447 -34.331 1.00 80.75 455 TYR A CA 1
ATOM 3721 C C . TYR A 1 455 ? 42.840 22.619 -33.039 1.00 80.75 455 TYR A C 1
ATOM 3723 O O . TYR A 1 455 ? 42.438 23.090 -31.974 1.00 80.75 455 TYR A O 1
ATOM 3731 N N . ASP A 1 456 ? 43.383 21.401 -33.120 1.00 79.44 456 ASP A N 1
ATOM 3732 C CA . ASP A 1 456 ? 43.574 20.515 -31.964 1.00 79.44 456 ASP A CA 1
ATOM 3733 C C . ASP A 1 456 ? 44.731 20.957 -31.051 1.00 79.44 456 ASP A C 1
ATOM 3735 O O . ASP A 1 456 ? 44.725 20.653 -29.855 1.00 79.44 456 ASP A O 1
ATOM 3739 N N . GLU A 1 457 ? 45.708 21.682 -31.599 1.00 87.75 457 GLU A N 1
ATOM 3740 C CA . GLU A 1 457 ? 46.860 22.230 -30.874 1.00 87.75 457 GLU A CA 1
ATOM 3741 C C . GLU A 1 457 ? 46.622 23.650 -30.330 1.00 87.75 457 GLU A C 1
ATOM 3743 O O . GLU A 1 457 ? 47.461 24.153 -29.577 1.00 87.75 457 GLU A O 1
ATOM 3748 N N . ASP A 1 458 ? 45.484 24.289 -30.642 1.00 90.56 458 ASP A N 1
ATOM 3749 C CA . ASP A 1 458 ? 45.151 25.610 -30.103 1.00 90.56 458 ASP A CA 1
ATOM 3750 C C . ASP A 1 458 ? 45.179 25.578 -28.558 1.00 90.56 458 ASP A C 1
ATOM 3752 O O . ASP A 1 458 ? 44.489 24.759 -27.934 1.00 90.56 458 ASP A O 1
ATOM 3756 N N . PRO A 1 459 ? 45.956 26.461 -27.899 1.00 87.75 459 PRO A N 1
ATOM 3757 C CA . PRO A 1 459 ? 46.158 26.404 -26.452 1.00 87.75 459 PRO A CA 1
ATOM 3758 C C . PRO A 1 459 ? 44.861 26.455 -25.640 1.00 87.75 459 PRO A C 1
ATOM 3760 O O . PRO A 1 459 ? 44.760 25.811 -24.593 1.00 87.75 459 PRO A O 1
ATOM 3763 N N . MET A 1 460 ? 43.854 27.192 -26.118 1.00 82.50 460 MET A N 1
ATOM 3764 C CA . MET A 1 460 ? 42.562 27.313 -25.448 1.00 82.50 460 MET A CA 1
ATOM 3765 C C . MET A 1 460 ? 41.731 26.039 -25.633 1.00 82.50 460 MET A C 1
ATOM 3767 O O . MET A 1 460 ? 41.128 25.560 -24.673 1.00 82.50 460 MET A O 1
ATOM 3771 N N . MET A 1 461 ? 41.761 25.430 -26.820 1.00 82.62 461 MET A N 1
ATOM 3772 C CA . MET A 1 461 ? 41.111 24.142 -27.096 1.00 82.62 461 MET A CA 1
ATOM 3773 C C . MET A 1 461 ? 41.713 22.999 -26.268 1.00 82.62 461 MET A C 1
ATOM 3775 O O . MET A 1 461 ? 40.976 22.222 -25.650 1.00 82.62 461 MET A O 1
ATOM 3779 N N . VAL A 1 462 ? 43.046 22.944 -26.170 1.00 86.69 462 VAL A N 1
ATOM 3780 C CA . VAL A 1 462 ? 43.772 21.990 -25.316 1.00 86.69 462 VAL A CA 1
ATOM 3781 C C . VAL A 1 462 ? 43.401 22.185 -23.844 1.00 86.69 462 VAL A C 1
ATOM 3783 O O . VAL A 1 462 ? 43.137 21.208 -23.137 1.00 86.69 462 VAL A O 1
ATOM 3786 N N . GLN A 1 463 ? 43.340 23.433 -23.374 1.00 85.00 463 GLN A N 1
ATOM 3787 C CA . GLN A 1 463 ? 42.987 23.756 -21.992 1.00 85.00 463 GLN A CA 1
ATOM 3788 C C . GLN A 1 463 ? 41.535 23.386 -21.661 1.00 85.00 463 GLN A C 1
ATOM 3790 O O . GLN A 1 463 ? 41.268 22.812 -20.600 1.00 85.00 463 GLN A O 1
ATOM 3795 N N . ILE A 1 464 ? 40.595 23.655 -22.571 1.00 80.50 464 ILE A N 1
ATOM 3796 C CA . ILE A 1 464 ? 39.188 23.275 -22.405 1.00 80.50 464 ILE A CA 1
ATOM 3797 C C . ILE A 1 464 ? 39.047 21.750 -22.355 1.00 80.50 464 ILE A C 1
ATOM 3799 O O . ILE A 1 464 ? 38.356 21.233 -21.477 1.00 80.50 464 ILE A O 1
ATOM 3803 N N . LYS A 1 465 ? 39.736 21.019 -23.242 1.00 83.31 465 LYS A N 1
ATOM 3804 C CA . LYS A 1 465 ? 39.715 19.550 -23.264 1.00 83.31 465 LYS A CA 1
ATOM 3805 C C . LYS A 1 465 ? 40.264 18.958 -21.964 1.00 83.31 465 LYS A C 1
ATOM 3807 O O . LYS A 1 465 ? 39.571 18.176 -21.323 1.00 83.31 465 LYS A O 1
ATOM 3812 N N . LYS A 1 466 ? 41.434 19.424 -21.506 1.00 87.12 466 LYS A N 1
ATOM 3813 C CA . LYS A 1 466 ? 42.021 19.025 -20.212 1.00 87.12 466 LYS A CA 1
ATOM 3814 C C . LYS A 1 466 ? 41.079 19.287 -19.037 1.00 87.12 466 LYS A C 1
ATOM 3816 O O . LYS A 1 466 ? 40.959 18.451 -18.147 1.00 87.12 466 LYS A O 1
ATOM 3821 N N . THR A 1 467 ? 40.404 20.436 -19.037 1.00 79.69 467 THR A N 1
ATOM 3822 C CA . THR A 1 467 ? 39.461 20.801 -17.971 1.00 79.69 467 THR A CA 1
ATOM 3823 C C . THR A 1 467 ? 38.228 19.899 -17.997 1.00 79.69 467 THR A C 1
ATOM 3825 O O . THR A 1 467 ? 37.806 19.410 -16.953 1.00 79.69 467 THR A O 1
ATOM 3828 N N . LYS A 1 468 ? 37.683 19.611 -19.184 1.00 78.31 468 LYS A N 1
ATOM 3829 C CA . LYS A 1 468 ? 36.538 18.711 -19.362 1.00 78.31 468 LYS A CA 1
ATOM 3830 C C . LYS A 1 468 ? 36.860 17.274 -18.940 1.00 78.31 468 LYS A C 1
ATOM 3832 O O . LYS A 1 468 ? 36.054 16.668 -18.241 1.00 78.31 468 LYS A O 1
ATOM 3837 N N . ASP A 1 469 ? 38.031 16.759 -19.315 1.00 82.12 469 ASP A N 1
ATOM 3838 C CA . ASP A 1 469 ? 38.479 15.412 -18.943 1.00 82.12 469 ASP A CA 1
ATOM 3839 C C . ASP A 1 469 ? 38.694 15.302 -17.426 1.00 82.12 469 ASP A C 1
ATOM 3841 O O . ASP A 1 469 ? 38.196 14.369 -16.796 1.00 82.12 469 ASP A O 1
ATOM 3845 N N . LYS A 1 470 ? 39.339 16.305 -16.811 1.00 82.81 470 LYS A N 1
ATOM 3846 C CA . LYS A 1 470 ? 39.507 16.376 -15.351 1.00 82.81 470 LYS A CA 1
ATOM 3847 C C . LYS A 1 470 ? 38.160 16.365 -14.623 1.00 82.81 470 LYS A C 1
ATOM 3849 O O . LYS A 1 470 ? 37.952 15.561 -13.721 1.00 82.81 470 LYS A O 1
ATOM 3854 N N . MET A 1 471 ? 37.226 17.215 -15.044 1.00 74.75 471 MET A N 1
ATOM 3855 C CA . MET A 1 471 ? 35.900 17.302 -14.428 1.00 74.75 471 MET A CA 1
ATOM 3856 C C . MET A 1 471 ? 35.060 16.042 -14.624 1.00 74.75 471 MET A C 1
ATOM 3858 O O . MET A 1 471 ? 34.221 15.718 -13.782 1.00 74.75 471 MET A O 1
ATOM 3862 N N . TRP A 1 472 ? 35.246 15.343 -15.744 1.00 77.69 472 TRP A N 1
ATOM 3863 C CA . TRP A 1 472 ? 34.580 14.076 -16.012 1.00 77.69 472 TRP A CA 1
ATOM 3864 C C . TRP A 1 472 ? 35.030 12.987 -15.035 1.00 77.69 472 TRP A C 1
ATOM 3866 O O . TRP A 1 472 ? 34.174 12.288 -14.484 1.00 77.69 472 TRP A O 1
ATOM 3876 N N . GLU A 1 473 ? 36.336 12.882 -14.777 1.00 81.31 473 GLU A N 1
ATOM 3877 C CA . GLU A 1 473 ? 36.881 11.948 -13.786 1.00 81.31 473 GLU A CA 1
ATOM 3878 C C . GLU A 1 473 ? 36.476 12.338 -12.354 1.00 81.31 473 GLU A C 1
ATOM 3880 O O . GLU A 1 473 ? 35.925 11.502 -11.639 1.00 81.31 473 GLU A O 1
ATOM 3885 N N . GLU A 1 474 ? 36.570 13.618 -11.974 1.00 77.38 474 GLU A N 1
ATOM 3886 C CA . GLU A 1 474 ? 36.081 14.103 -10.667 1.00 77.38 474 GLU A CA 1
ATOM 3887 C C . GLU A 1 474 ? 34.577 13.808 -10.479 1.00 77.38 474 GLU A C 1
ATOM 3889 O O . GLU A 1 474 ? 34.133 13.353 -9.424 1.00 77.38 474 GLU A O 1
ATOM 3894 N N . SER A 1 475 ? 33.769 13.966 -11.533 1.00 71.56 475 SER A N 1
ATOM 3895 C CA . SER A 1 475 ? 32.337 13.637 -11.499 1.00 71.56 475 SER A CA 1
ATOM 3896 C C . SER A 1 475 ? 32.060 12.134 -11.409 1.00 71.56 475 SER A C 1
ATOM 3898 O O . SER A 1 475 ? 30.993 11.737 -10.934 1.00 71.56 475 SER A O 1
ATOM 3900 N N . LYS A 1 476 ? 32.950 11.268 -11.908 1.00 78.81 476 LYS A N 1
ATOM 3901 C CA . LYS A 1 476 ? 32.831 9.813 -11.715 1.00 78.81 476 LYS A CA 1
ATOM 3902 C C . LYS A 1 476 ? 33.111 9.439 -10.267 1.00 78.81 476 LYS A C 1
ATOM 3904 O O . LYS A 1 476 ? 32.310 8.707 -9.696 1.00 78.81 476 LYS A O 1
ATOM 3909 N N . GLU A 1 477 ? 34.175 9.974 -9.674 1.00 77.12 477 GLU A N 1
ATOM 3910 C CA . GLU A 1 477 ? 34.523 9.721 -8.271 1.00 77.12 477 GLU A CA 1
ATOM 3911 C C . GLU A 1 477 ? 33.420 10.202 -7.324 1.00 77.12 477 GLU A C 1
ATOM 3913 O O . GLU A 1 477 ? 32.984 9.462 -6.444 1.00 77.12 477 GLU A O 1
ATOM 3918 N N . ILE A 1 478 ? 32.882 11.404 -7.563 1.00 71.81 478 ILE A N 1
ATOM 3919 C CA . ILE A 1 478 ? 31.756 11.950 -6.794 1.00 71.81 478 ILE A CA 1
ATOM 3920 C C . ILE A 1 478 ? 30.519 11.046 -6.889 1.00 71.81 478 ILE A C 1
ATOM 3922 O O . ILE A 1 478 ? 29.857 10.802 -5.879 1.00 71.81 478 ILE A O 1
ATOM 3926 N N . ARG A 1 479 ? 30.204 10.529 -8.085 1.00 70.56 479 ARG A N 1
ATOM 3927 C CA . ARG A 1 479 ? 29.078 9.600 -8.280 1.00 70.56 479 ARG A CA 1
ATOM 3928 C C . ARG A 1 479 ? 29.318 8.261 -7.590 1.00 70.56 479 ARG A C 1
ATOM 3930 O O . ARG A 1 479 ? 28.421 7.793 -6.903 1.00 70.56 479 ARG A O 1
ATOM 3937 N N . ALA A 1 480 ? 30.513 7.689 -7.716 1.00 76.50 480 ALA A N 1
ATOM 3938 C CA . ALA A 1 480 ? 30.868 6.433 -7.063 1.00 76.50 480 ALA A CA 1
ATOM 3939 C C . ALA A 1 480 ? 30.764 6.542 -5.536 1.00 76.50 480 ALA A C 1
ATOM 3941 O O . ALA A 1 480 ? 30.142 5.693 -4.903 1.00 76.50 480 ALA A O 1
ATOM 3942 N N . LYS A 1 481 ? 31.286 7.633 -4.960 1.00 75.94 481 LYS A N 1
ATOM 3943 C CA . LYS A 1 481 ? 31.207 7.895 -3.521 1.00 75.94 481 LYS A CA 1
ATOM 3944 C C . LYS A 1 481 ? 29.768 8.100 -3.048 1.00 75.94 481 LYS A C 1
ATOM 3946 O O . LYS A 1 481 ? 29.383 7.584 -2.005 1.00 75.94 481 LYS A O 1
ATOM 3951 N N . ARG A 1 482 ? 28.947 8.816 -3.822 1.00 73.38 482 ARG A N 1
ATOM 3952 C CA . ARG A 1 482 ? 27.511 8.948 -3.536 1.00 73.38 482 ARG A CA 1
ATOM 3953 C C . ARG A 1 482 ? 26.819 7.583 -3.541 1.00 73.38 482 ARG A C 1
ATOM 3955 O O . ARG A 1 482 ? 26.080 7.293 -2.612 1.00 73.38 482 ARG A O 1
ATOM 3962 N N . ASP A 1 483 ? 27.053 6.766 -4.563 1.00 71.81 483 ASP A N 1
ATOM 3963 C CA . ASP A 1 483 ? 26.411 5.455 -4.694 1.00 71.81 483 ASP A CA 1
ATOM 3964 C C . ASP A 1 483 ? 26.846 4.498 -3.563 1.00 71.81 483 ASP A C 1
ATOM 3966 O O . ASP A 1 483 ? 26.058 3.674 -3.105 1.00 71.81 483 ASP A O 1
ATOM 3970 N N . GLU A 1 484 ? 28.087 4.610 -3.076 1.00 75.88 484 GLU A N 1
ATOM 3971 C CA . GLU A 1 484 ? 28.571 3.893 -1.889 1.00 75.88 484 GLU A CA 1
ATOM 3972 C C . GLU A 1 484 ? 27.859 4.348 -0.606 1.00 75.88 484 GLU A C 1
ATOM 3974 O O . GLU A 1 484 ? 27.403 3.510 0.171 1.00 75.88 484 GLU A O 1
ATOM 3979 N N . LEU A 1 485 ? 27.698 5.660 -0.413 1.00 68.62 485 LEU A N 1
ATOM 3980 C CA . LEU A 1 485 ? 26.967 6.225 0.724 1.00 68.62 485 LEU A CA 1
ATOM 3981 C C . LEU A 1 485 ? 25.473 5.861 0.694 1.00 68.62 485 LEU A C 1
ATOM 3983 O O . LEU A 1 485 ? 24.903 5.526 1.728 1.00 68.62 485 LEU A O 1
ATOM 3987 N N . GLU A 1 486 ? 24.839 5.856 -0.482 1.00 62.78 486 GLU A N 1
ATOM 3988 C CA . GLU A 1 486 ? 23.448 5.408 -0.647 1.00 62.78 486 GLU A CA 1
ATOM 3989 C C . GLU A 1 486 ? 23.284 3.922 -0.274 1.00 62.78 486 GLU A C 1
ATOM 3991 O O . GLU A 1 486 ? 22.322 3.567 0.405 1.00 62.78 486 GLU A O 1
ATOM 3996 N N . LYS A 1 487 ? 24.259 3.060 -0.603 1.00 71.44 487 LYS A N 1
ATOM 3997 C CA . LYS A 1 487 ? 24.257 1.648 -0.169 1.00 71.44 487 LYS A CA 1
ATOM 3998 C C . LYS A 1 487 ? 24.388 1.474 1.344 1.00 71.44 487 LYS A C 1
ATOM 4000 O O . LYS A 1 487 ? 23.880 0.493 1.877 1.00 71.44 487 LYS A O 1
ATOM 4005 N N . GLN A 1 488 ? 25.076 2.385 2.031 1.00 69.06 488 GLN A N 1
ATOM 4006 C CA . GLN A 1 488 ? 25.171 2.376 3.497 1.00 69.06 488 GLN A CA 1
ATOM 4007 C C . GLN A 1 488 ? 23.893 2.920 4.158 1.00 69.06 488 GLN A C 1
ATOM 4009 O O . GLN A 1 488 ? 23.552 2.521 5.270 1.00 69.06 488 GLN A O 1
ATOM 4014 N N . LEU A 1 489 ? 23.170 3.805 3.464 1.00 62.41 489 LEU A N 1
ATOM 4015 C CA . LEU A 1 489 ? 21.937 4.428 3.939 1.00 62.41 489 LEU A CA 1
ATOM 4016 C C . LEU A 1 489 ? 20.749 3.456 3.966 1.00 62.41 489 LEU A C 1
ATOM 4018 O O . LEU A 1 489 ? 19.925 3.529 4.878 1.00 62.41 489 LEU A O 1
ATOM 4022 N N . ASP A 1 490 ? 20.648 2.561 2.982 1.00 63.00 490 ASP A N 1
ATOM 4023 C CA . ASP A 1 490 ? 19.498 1.660 2.838 1.00 63.00 490 ASP A CA 1
ATOM 4024 C C . ASP A 1 490 ? 19.295 0.731 4.057 1.00 63.00 490 ASP A C 1
ATOM 4026 O O . ASP A 1 490 ? 18.200 0.755 4.621 1.00 63.00 490 ASP A O 1
ATOM 4030 N N . PRO A 1 491 ? 20.314 0.014 4.580 1.00 62.72 491 PRO A N 1
ATOM 4031 C CA . PRO A 1 491 ? 20.158 -0.813 5.782 1.00 62.72 491 PRO A CA 1
ATOM 4032 C C . PRO A 1 491 ? 19.768 -0.020 7.038 1.00 62.72 491 PRO A C 1
ATOM 4034 O O . PRO A 1 491 ? 19.004 -0.509 7.870 1.00 62.72 491 PRO A O 1
ATOM 4037 N N . LEU A 1 492 ? 20.262 1.217 7.178 1.00 61.12 492 LEU A N 1
ATOM 4038 C CA . LEU A 1 492 ? 19.905 2.099 8.295 1.00 61.12 492 LEU A CA 1
ATOM 4039 C C . LEU A 1 492 ? 18.441 2.535 8.199 1.00 61.12 492 LEU A C 1
ATOM 4041 O O . LEU A 1 492 ? 17.716 2.516 9.191 1.00 61.12 492 LEU A O 1
ATOM 4045 N N . MET A 1 493 ? 17.985 2.889 6.998 1.00 60.44 493 MET A N 1
ATOM 4046 C CA . MET A 1 493 ? 16.595 3.261 6.734 1.00 60.44 493 MET A CA 1
ATOM 4047 C C . MET A 1 493 ? 15.636 2.081 6.863 1.00 60.44 493 MET A C 1
ATOM 4049 O O . MET A 1 493 ? 14.495 2.271 7.287 1.00 60.44 493 MET A O 1
ATOM 4053 N N . ASP A 1 494 ? 16.097 0.875 6.543 1.00 60.75 494 ASP A N 1
ATOM 4054 C CA . ASP A 1 494 ? 15.373 -0.362 6.798 1.00 60.75 494 ASP A CA 1
ATOM 4055 C C . ASP A 1 494 ? 15.208 -0.577 8.300 1.00 60.75 494 ASP A C 1
ATOM 4057 O O . ASP A 1 494 ? 14.076 -0.692 8.766 1.00 60.75 494 ASP A O 1
ATOM 4061 N N . ALA A 1 495 ? 16.295 -0.515 9.072 1.00 59.97 495 ALA A N 1
ATOM 4062 C CA . ALA A 1 495 ? 16.252 -0.649 10.527 1.00 59.97 495 ALA A CA 1
ATOM 4063 C C . ALA A 1 495 ? 15.352 0.412 11.188 1.00 59.97 495 ALA A C 1
ATOM 4065 O O . ALA A 1 495 ? 14.505 0.078 12.015 1.00 59.97 495 ALA A O 1
ATOM 4066 N N . ILE A 1 496 ? 15.466 1.678 10.773 1.00 60.00 496 ILE A N 1
ATOM 4067 C CA . ILE A 1 496 ? 14.636 2.793 11.253 1.00 60.00 496 ILE A CA 1
ATOM 4068 C C . ILE A 1 496 ? 13.163 2.598 10.867 1.00 60.00 496 ILE A C 1
ATOM 4070 O O . ILE A 1 496 ? 12.272 2.808 11.688 1.00 60.00 496 ILE A O 1
ATOM 4074 N N . GLY A 1 497 ? 12.890 2.198 9.622 1.00 60.38 497 GLY A N 1
ATOM 4075 C CA . GLY A 1 497 ? 11.537 1.928 9.144 1.00 60.38 497 GLY A CA 1
ATOM 4076 C C . GLY A 1 497 ? 10.886 0.790 9.927 1.00 60.38 497 GLY A C 1
ATOM 4077 O O . GLY A 1 497 ? 9.782 0.952 10.438 1.00 60.38 497 GLY A O 1
ATOM 4078 N N . TYR A 1 498 ? 11.592 -0.330 10.100 1.00 60.56 498 TYR A N 1
ATOM 4079 C CA . TYR A 1 498 ? 11.128 -1.451 10.918 1.00 60.56 498 TYR A CA 1
ATOM 4080 C C . TYR A 1 498 ? 10.936 -1.058 12.387 1.00 60.56 498 TYR A C 1
ATOM 4082 O O . TYR A 1 498 ? 9.957 -1.503 12.989 1.00 60.56 498 TYR A O 1
ATOM 4090 N N . TYR A 1 499 ? 11.806 -0.210 12.946 1.00 61.84 499 TYR A N 1
ATOM 4091 C CA . TYR A 1 499 ? 11.671 0.306 14.307 1.00 61.84 499 TYR A CA 1
ATOM 4092 C C . TYR A 1 499 ? 10.385 1.118 14.484 1.00 61.84 499 TYR A C 1
ATOM 4094 O O . TYR A 1 499 ? 9.567 0.789 15.340 1.00 61.84 499 TYR A O 1
ATOM 4102 N N . TYR A 1 500 ? 10.141 2.115 13.629 1.00 61.81 500 TYR A N 1
ATOM 4103 C CA . TYR A 1 500 ? 8.931 2.939 13.721 1.00 61.81 500 TYR A CA 1
ATOM 4104 C C . TYR A 1 500 ? 7.634 2.173 13.454 1.00 61.81 500 TYR A C 1
ATOM 4106 O O . TYR A 1 500 ? 6.590 2.518 14.010 1.00 61.81 500 TYR A O 1
ATOM 4114 N N . LEU A 1 501 ? 7.693 1.125 12.630 1.00 62.19 501 LEU A N 1
ATOM 4115 C CA . LEU A 1 501 ? 6.524 0.318 12.292 1.00 62.19 501 LEU A CA 1
ATOM 4116 C C . LEU A 1 501 ? 6.206 -0.755 13.343 1.00 62.19 501 LEU A C 1
ATOM 4118 O O . LEU A 1 501 ? 5.030 -1.001 13.595 1.00 62.19 501 LEU A O 1
ATOM 4122 N N . ASN A 1 502 ? 7.216 -1.368 13.973 1.00 53.25 502 ASN A N 1
ATOM 4123 C CA . ASN A 1 502 ? 7.019 -2.544 14.836 1.00 53.25 502 ASN A CA 1
ATOM 4124 C C . ASN A 1 502 ? 7.394 -2.345 16.309 1.00 53.25 502 ASN A C 1
ATOM 4126 O O . ASN A 1 502 ? 7.017 -3.172 17.136 1.00 53.25 502 ASN A O 1
ATOM 4130 N N . LYS A 1 503 ? 8.177 -1.314 16.644 1.00 51.91 503 LYS A N 1
ATOM 4131 C CA . LYS A 1 503 ? 8.838 -1.198 17.955 1.00 51.91 503 LYS A CA 1
ATOM 4132 C C . LYS A 1 503 ? 8.794 0.171 18.605 1.00 51.91 503 LYS A C 1
ATOM 4134 O O . LYS A 1 503 ? 9.245 0.287 19.738 1.00 51.91 503 LYS A O 1
ATOM 4139 N N . PHE A 1 504 ? 8.276 1.187 17.927 1.00 55.75 504 PHE A N 1
ATOM 4140 C CA . PHE A 1 504 ? 8.160 2.511 18.514 1.00 55.75 504 PHE A CA 1
ATOM 4141 C C . PHE A 1 504 ? 7.030 2.528 19.547 1.00 55.75 504 PHE A C 1
ATOM 4143 O O . PHE A 1 504 ? 5.897 2.934 19.281 1.00 55.75 504 PHE A O 1
ATOM 4150 N N . GLU A 1 505 ? 7.356 2.018 20.729 1.00 54.47 505 GLU A N 1
ATOM 4151 C CA . GLU A 1 505 ? 6.635 2.267 21.962 1.00 54.47 505 GLU A CA 1
ATOM 4152 C C . GLU A 1 505 ? 6.942 3.707 22.357 1.00 54.47 505 GLU A C 1
ATOM 4154 O O . GLU A 1 505 ? 7.982 4.017 22.927 1.00 54.47 505 GLU A O 1
ATOM 4159 N N . TYR A 1 506 ? 6.052 4.616 21.979 1.00 65.25 506 TYR A N 1
ATOM 4160 C CA . TYR A 1 506 ? 6.050 5.943 22.567 1.00 65.25 506 TYR A CA 1
ATOM 4161 C C . TYR A 1 506 ? 5.277 5.887 23.886 1.00 65.25 506 TYR A C 1
ATOM 4163 O O . TYR A 1 506 ? 4.335 5.098 24.038 1.00 65.25 506 TYR A O 1
ATOM 4171 N N . GLU A 1 507 ? 5.671 6.722 24.844 1.00 68.88 507 GLU A N 1
ATOM 4172 C CA . GLU A 1 507 ? 4.933 6.864 26.093 1.00 68.88 507 GLU A CA 1
ATOM 4173 C C . GLU A 1 507 ? 3.549 7.436 25.774 1.00 68.88 507 GLU A C 1
ATOM 4175 O O . GLU A 1 507 ? 3.405 8.604 25.413 1.00 68.88 507 GLU A O 1
ATOM 4180 N N . LYS A 1 508 ? 2.533 6.571 25.825 1.00 81.50 508 LYS A N 1
ATOM 4181 C CA . LYS A 1 508 ? 1.145 6.964 25.597 1.00 81.50 508 LYS A CA 1
ATOM 4182 C C . LYS A 1 508 ? 0.703 7.853 26.740 1.00 81.50 508 LYS A C 1
ATOM 4184 O O . LYS A 1 508 ? 0.813 7.464 27.905 1.00 81.50 508 LYS A O 1
ATOM 4189 N N . ASP A 1 509 ? 0.140 9.004 26.414 1.00 86.62 509 ASP A N 1
ATOM 4190 C CA . ASP A 1 509 ? -0.446 9.864 27.419 1.00 86.62 509 ASP A CA 1
ATOM 4191 C C . ASP A 1 509 ? -1.736 9.242 27.961 1.00 86.62 509 ASP A C 1
ATOM 4193 O O . ASP A 1 509 ? -2.821 9.400 27.402 1.00 86.62 509 ASP A O 1
ATOM 4197 N N . SER A 1 510 ? -1.611 8.548 29.089 1.00 89.19 510 SER A N 1
ATOM 4198 C CA . SER A 1 510 ? -2.732 7.913 29.787 1.00 89.19 510 SER A CA 1
ATOM 4199 C C . SER A 1 510 ? -3.797 8.903 30.273 1.00 89.19 510 SER A C 1
ATOM 4201 O O . SER A 1 510 ? -4.913 8.486 30.589 1.00 89.19 510 SER A O 1
ATOM 4203 N N . SER A 1 511 ? -3.523 10.217 30.287 1.00 92.44 511 SER A N 1
ATOM 4204 C CA . SER A 1 511 ? -4.544 11.213 30.632 1.00 92.44 511 SER A CA 1
ATOM 4205 C C . SER A 1 511 ? -5.724 11.202 29.656 1.00 92.44 511 SER A C 1
ATOM 4207 O O . SER A 1 511 ? -6.844 11.508 30.076 1.00 92.44 511 SER A O 1
ATOM 4209 N N . ILE A 1 512 ? -5.535 10.749 28.408 1.00 95.44 512 ILE A N 1
ATOM 4210 C CA . ILE A 1 512 ? -6.626 10.622 27.430 1.00 95.44 512 ILE A CA 1
ATOM 4211 C C . ILE A 1 512 ? -7.724 9.654 27.888 1.00 95.44 512 ILE A C 1
ATOM 4213 O O . ILE A 1 512 ? -8.905 9.866 27.607 1.00 95.44 512 ILE A O 1
ATOM 4217 N N . ASP A 1 513 ? -7.357 8.616 28.643 1.00 93.44 513 ASP A N 1
ATOM 4218 C CA . ASP A 1 513 ? -8.298 7.605 29.130 1.00 93.44 513 ASP A CA 1
ATOM 4219 C C . ASP A 1 513 ? -9.237 8.184 30.199 1.00 93.44 513 ASP A C 1
ATOM 4221 O O . ASP A 1 513 ? -10.354 7.698 30.386 1.00 93.44 513 ASP A O 1
ATOM 4225 N N . SER A 1 514 ? -8.809 9.262 30.866 1.00 94.81 514 SER A N 1
ATOM 4226 C CA . SER A 1 514 ? -9.596 9.964 31.882 1.00 94.81 514 SER A CA 1
ATOM 4227 C C . SER A 1 514 ? -10.622 10.944 31.306 1.00 94.81 514 SER A C 1
ATOM 4229 O O . SER A 1 514 ? -11.571 11.302 32.008 1.00 94.81 514 SER A O 1
ATOM 4231 N N . CYS A 1 515 ? -10.478 11.347 30.037 1.00 96.88 515 CYS A N 1
ATOM 4232 C CA . CYS A 1 515 ? -11.431 12.231 29.374 1.00 96.88 515 CYS A CA 1
ATOM 4233 C C . CYS A 1 515 ? -12.794 11.534 29.228 1.00 96.88 515 CYS A C 1
ATOM 4235 O O . CYS A 1 515 ? -12.902 10.418 28.719 1.00 96.88 515 CYS A O 1
ATOM 4237 N N . LYS A 1 516 ? -13.863 12.200 29.653 1.00 96.94 516 LYS A N 1
ATOM 4238 C CA . LYS A 1 516 ? -15.256 11.731 29.566 1.00 96.94 516 LYS A CA 1
ATOM 4239 C C . LYS A 1 516 ? -16.067 12.517 28.548 1.00 96.94 516 LYS A C 1
ATOM 4241 O O . LYS A 1 516 ? -17.156 12.092 28.173 1.00 96.94 516 LYS A O 1
ATOM 4246 N N . THR A 1 517 ? -15.553 13.659 28.105 1.00 96.69 517 THR A N 1
ATOM 4247 C CA . THR A 1 517 ? -16.223 14.542 27.154 1.00 96.69 517 THR A CA 1
ATOM 4248 C C . THR A 1 517 ? -15.304 14.939 26.005 1.00 96.69 517 THR A C 1
ATOM 4250 O O . THR A 1 517 ? -14.083 15.007 26.137 1.00 96.69 517 THR A O 1
ATOM 4253 N N . GLN A 1 518 ? -15.909 15.269 24.865 1.00 95.06 518 GLN A N 1
ATOM 4254 C CA . GLN A 1 518 ? -15.204 15.791 23.692 1.00 95.06 518 GLN A CA 1
ATOM 4255 C C . GLN A 1 518 ? -14.464 17.111 23.988 1.00 95.06 518 GLN A C 1
ATOM 4257 O O . GLN A 1 518 ? -13.411 17.367 23.405 1.00 95.06 518 GLN A O 1
ATOM 4262 N N . ALA A 1 519 ? -14.976 17.932 24.912 1.00 95.12 519 ALA A N 1
ATOM 4263 C CA . ALA A 1 519 ? -14.319 19.164 25.345 1.00 95.12 519 ALA A CA 1
ATOM 4264 C C . ALA A 1 519 ? -13.003 18.883 26.089 1.00 95.12 519 ALA A C 1
ATOM 4266 O O . ALA A 1 519 ? -11.985 19.477 25.750 1.00 95.12 519 ALA A O 1
ATOM 4267 N N . GLU A 1 520 ? -12.997 17.921 27.017 1.00 97.19 520 GLU A N 1
ATOM 4268 C CA . GLU A 1 520 ? -11.781 17.520 27.742 1.00 97.19 520 GLU A CA 1
ATOM 4269 C C . GLU A 1 520 ? -10.706 16.974 26.793 1.00 97.19 520 GLU A C 1
ATOM 4271 O O . GLU A 1 520 ? -9.534 17.312 26.938 1.00 97.19 520 GLU A O 1
ATOM 4276 N N . VAL A 1 521 ? -11.098 16.195 25.774 1.00 96.81 521 VAL A N 1
ATOM 4277 C CA . VAL A 1 521 ? -10.158 15.729 24.739 1.00 96.81 521 VAL A CA 1
ATOM 4278 C C . VAL A 1 521 ? -9.571 16.909 23.956 1.00 96.81 521 VAL A C 1
ATOM 4280 O O . VAL A 1 521 ? -8.364 16.953 23.719 1.00 96.81 521 VAL A O 1
ATOM 4283 N N . MET A 1 522 ? -10.388 17.896 23.565 1.00 95.25 522 MET A N 1
ATOM 4284 C CA . MET A 1 522 ? -9.879 19.090 22.878 1.00 95.25 522 MET A CA 1
ATOM 4285 C C . MET A 1 522 ? -8.921 19.904 23.746 1.00 95.25 522 MET A C 1
ATOM 4287 O O . MET A 1 522 ? -7.910 20.386 23.235 1.00 95.25 522 MET A O 1
ATOM 4291 N N . ASP A 1 523 ? -9.234 20.082 25.026 1.00 95.50 523 ASP A N 1
ATOM 4292 C CA . ASP A 1 523 ? -8.382 20.826 25.952 1.00 95.50 523 ASP A CA 1
ATOM 4293 C C . ASP A 1 523 ? -7.047 20.105 26.152 1.00 95.50 523 ASP A C 1
ATOM 4295 O O . ASP A 1 523 ? -5.989 20.741 26.109 1.00 95.50 523 ASP A O 1
ATOM 4299 N N . LEU A 1 524 ? -7.072 18.771 26.231 1.00 96.44 524 LEU A N 1
ATOM 4300 C CA . LEU A 1 524 ? -5.862 17.961 26.247 1.00 96.44 524 LEU A CA 1
ATOM 4301 C C . LEU A 1 524 ? -5.037 18.155 24.965 1.00 96.44 524 LEU A C 1
ATOM 4303 O O . LEU A 1 524 ? -3.845 18.442 25.066 1.00 96.44 524 LEU A O 1
ATOM 4307 N N . ILE A 1 525 ? -5.642 18.108 23.769 1.00 94.81 525 ILE A N 1
ATOM 4308 C CA . ILE A 1 525 ? -4.937 18.387 22.499 1.00 94.81 525 ILE A CA 1
ATOM 4309 C C . ILE A 1 525 ? -4.322 19.797 22.509 1.00 94.81 525 ILE A C 1
ATOM 4311 O O . ILE A 1 525 ? -3.175 19.973 22.101 1.00 94.81 525 ILE A O 1
ATOM 4315 N N . LYS A 1 526 ? -5.052 20.812 22.989 1.00 94.19 526 LYS A N 1
ATOM 4316 C CA . LYS A 1 526 ? -4.564 22.202 23.066 1.00 94.19 526 LYS A CA 1
ATOM 4317 C C . LYS A 1 526 ? -3.426 22.384 24.068 1.00 94.19 526 LYS A C 1
ATOM 4319 O O . LYS A 1 526 ? -2.615 23.297 23.886 1.00 94.19 526 LYS A O 1
ATOM 4324 N N . SER A 1 527 ? -3.358 21.544 25.101 1.00 94.31 527 SER A N 1
ATOM 4325 C CA . SER A 1 527 ? -2.251 21.542 26.062 1.00 94.31 527 SER A CA 1
ATOM 4326 C C . SER A 1 527 ? -0.936 21.043 25.450 1.00 94.31 527 SER A C 1
ATOM 4328 O O . SER A 1 527 ? 0.137 21.381 25.948 1.00 94.31 527 SER A O 1
ATOM 4330 N N . LYS A 1 528 ? -1.000 20.283 24.346 1.00 94.31 528 LYS A N 1
ATOM 4331 C CA . LYS A 1 528 ? 0.180 19.772 23.644 1.00 94.31 528 LYS A CA 1
ATOM 4332 C C . LYS A 1 528 ? 0.879 20.858 22.824 1.00 94.31 528 LYS A C 1
ATOM 4334 O O . LYS A 1 528 ? 0.302 21.881 22.448 1.00 94.31 528 LYS A O 1
ATOM 4339 N N . ASP A 1 529 ? 2.140 20.588 22.502 1.00 93.31 529 ASP A N 1
ATOM 4340 C CA . ASP A 1 529 ? 2.999 21.390 21.621 1.00 93.31 529 ASP A CA 1
ATOM 4341 C C . ASP A 1 529 ? 2.771 21.092 20.125 1.00 93.31 529 ASP A C 1
ATOM 4343 O O . ASP A 1 529 ? 3.507 21.555 19.258 1.00 93.31 529 ASP A O 1
ATOM 4347 N N . TRP A 1 530 ? 1.736 20.317 19.802 1.00 92.50 530 TRP A N 1
ATOM 4348 C CA . TRP A 1 530 ? 1.439 19.857 18.446 1.00 92.50 530 TRP A CA 1
ATOM 4349 C C . TRP A 1 530 ? 1.068 20.989 17.483 1.00 92.50 530 TRP A C 1
ATOM 4351 O O . TRP A 1 530 ? 1.419 20.936 16.305 1.00 92.50 530 TRP A O 1
ATOM 4361 N N . TYR A 1 531 ? 0.408 22.032 17.985 1.00 92.12 531 TYR A N 1
ATOM 4362 C CA . TYR A 1 531 ? -0.098 23.149 17.189 1.00 92.12 531 TYR A CA 1
ATOM 4363 C C . TYR A 1 531 ? 0.357 24.490 17.766 1.00 92.12 531 TYR A C 1
ATOM 4365 O O . TYR A 1 531 ? 0.428 24.638 18.987 1.00 92.12 531 TYR A O 1
ATOM 4373 N N . ASP A 1 532 ? 0.626 25.470 16.899 1.00 91.00 532 ASP A N 1
ATOM 4374 C CA . ASP A 1 532 ? 0.827 26.863 17.324 1.00 91.00 532 ASP A CA 1
ATOM 4375 C C . ASP A 1 532 ? -0.517 27.531 17.678 1.00 91.00 532 ASP A C 1
ATOM 4377 O O . ASP A 1 532 ? -1.582 26.918 17.569 1.00 91.00 532 ASP A O 1
ATOM 4381 N N . ASP A 1 533 ? -0.504 28.801 18.084 1.00 91.12 533 ASP A N 1
ATOM 4382 C CA . ASP A 1 533 ? -1.735 29.516 18.455 1.00 91.12 533 ASP A CA 1
ATOM 4383 C C . ASP A 1 533 ? -2.758 29.587 17.302 1.00 91.12 533 ASP A C 1
ATOM 4385 O O . ASP A 1 533 ? -3.972 29.510 17.522 1.00 91.12 533 ASP A O 1
ATOM 4389 N N . ASN A 1 534 ? -2.297 29.645 16.048 1.00 86.69 534 ASN A N 1
ATOM 4390 C CA . ASN A 1 534 ? -3.179 29.620 14.877 1.00 86.69 534 ASN A CA 1
ATOM 4391 C C . ASN A 1 534 ? -3.786 28.227 14.658 1.00 86.69 534 ASN A C 1
ATOM 4393 O O . ASN A 1 534 ? -4.968 28.098 14.345 1.00 86.69 534 ASN A O 1
ATOM 4397 N N . GLY A 1 535 ? -3.005 27.166 14.847 1.00 86.12 535 GLY A N 1
ATOM 4398 C CA . GLY A 1 535 ? -3.503 25.796 14.789 1.00 86.12 535 GLY A CA 1
ATOM 4399 C C . GLY A 1 535 ? -4.491 25.504 15.922 1.00 86.12 535 GLY A C 1
ATOM 4400 O O . GLY A 1 535 ? -5.547 24.915 15.682 1.00 86.12 535 GLY A O 1
ATOM 4401 N N . LYS A 1 536 ? -4.216 25.982 17.143 1.00 90.38 536 LYS A N 1
ATOM 4402 C CA . LYS A 1 536 ? -5.100 25.818 18.311 1.00 90.38 536 LYS A CA 1
ATOM 4403 C C . LYS A 1 536 ? -6.434 26.542 18.152 1.00 90.38 536 LYS A C 1
ATOM 4405 O O . LYS A 1 536 ? -7.455 26.014 18.588 1.00 90.38 536 LYS A O 1
ATOM 4410 N N . THR A 1 537 ? -6.448 27.718 17.522 1.00 86.94 537 THR A N 1
ATOM 4411 C CA . THR A 1 537 ? -7.695 28.457 17.238 1.00 86.94 537 THR A CA 1
ATOM 4412 C C . THR A 1 537 ? -8.555 27.783 16.170 1.00 86.94 537 THR A C 1
ATOM 4414 O O . THR A 1 537 ? -9.775 27.923 16.200 1.00 86.94 537 THR A O 1
ATOM 4417 N N . ARG A 1 538 ? -7.941 27.019 15.260 1.00 86.31 538 ARG A N 1
ATOM 4418 C CA . ARG A 1 538 ? -8.632 26.238 14.221 1.00 86.31 538 ARG A CA 1
ATOM 4419 C C . ARG A 1 538 ? -9.084 24.850 14.679 1.00 86.31 538 ARG A C 1
ATOM 4421 O O . ARG A 1 538 ? -9.874 24.222 13.983 1.00 86.31 538 ARG A O 1
ATOM 4428 N N . LEU A 1 539 ? -8.590 24.371 15.823 1.00 91.56 539 LEU A N 1
ATOM 4429 C CA . LEU A 1 539 ? -8.931 23.050 16.344 1.00 91.56 539 LEU A CA 1
ATOM 4430 C C . LEU A 1 539 ? -10.407 23.004 16.774 1.00 91.56 539 LEU A C 1
ATOM 4432 O O . LEU A 1 539 ? -10.793 23.687 17.726 1.00 91.56 539 LEU A O 1
ATOM 4436 N N . ASP A 1 540 ? -11.208 22.162 16.119 1.00 91.62 540 ASP A N 1
ATOM 4437 C CA . ASP A 1 540 ? -12.630 21.980 16.434 1.00 91.62 540 ASP A CA 1
ATOM 4438 C C . ASP A 1 540 ? -13.065 20.514 16.276 1.00 91.62 540 ASP A C 1
ATOM 4440 O O . ASP A 1 540 ? -13.060 19.970 15.172 1.00 91.62 540 ASP A O 1
ATOM 4444 N N . LEU A 1 541 ? -13.502 19.884 17.369 1.00 93.19 541 LEU A N 1
ATOM 4445 C CA . LEU A 1 541 ? -14.047 18.520 17.380 1.00 93.19 541 LEU A CA 1
ATOM 4446 C C . LEU A 1 541 ? -15.554 18.472 17.695 1.00 93.19 541 LEU A C 1
ATOM 4448 O O . LEU A 1 541 ? -16.054 17.451 18.165 1.00 93.19 541 LEU A O 1
ATOM 4452 N N . LYS A 1 542 ? -16.299 19.563 17.479 1.00 91.44 542 LYS A N 1
ATOM 4453 C CA . LYS A 1 542 ? -17.748 19.597 17.729 1.00 91.44 542 LYS A CA 1
ATOM 4454 C C . LYS A 1 542 ? -18.483 18.469 17.013 1.00 91.44 542 LYS A C 1
ATOM 4456 O O . LYS A 1 542 ? -18.306 18.230 15.819 1.00 91.44 542 LYS A O 1
ATOM 4461 N N . ASN A 1 543 ? -19.424 17.865 17.737 1.00 92.69 543 ASN A N 1
ATOM 4462 C CA . ASN A 1 543 ? -20.246 16.753 17.256 1.00 92.69 543 ASN A CA 1
ATOM 4463 C C . ASN A 1 543 ? -19.419 15.531 16.823 1.00 92.69 543 ASN A C 1
ATOM 4465 O O . ASN A 1 543 ? -19.846 14.797 15.937 1.00 92.69 543 ASN A O 1
ATOM 4469 N N . VAL A 1 544 ? -18.246 15.326 17.420 1.00 95.56 544 VAL A N 1
ATOM 4470 C CA . VAL A 1 544 ? -17.505 14.066 17.330 1.00 95.56 544 VAL A CA 1
ATOM 4471 C C . VAL A 1 544 ? -17.793 13.261 18.586 1.00 95.56 544 VAL A C 1
ATOM 4473 O O . VAL A 1 544 ? -17.840 13.813 19.687 1.00 95.56 544 VAL A O 1
ATOM 4476 N N . ASP A 1 545 ? -18.017 11.965 18.404 1.00 96.56 545 ASP A N 1
ATOM 4477 C CA . ASP A 1 545 ? -18.140 11.018 19.503 1.00 96.56 545 ASP A CA 1
ATOM 4478 C C . ASP A 1 545 ? -16.888 11.050 20.401 1.00 96.56 545 ASP A C 1
ATOM 4480 O O . ASP A 1 545 ? -15.769 11.240 19.923 1.00 96.56 545 ASP A O 1
ATOM 4484 N N . VAL A 1 546 ? -17.054 10.881 21.715 1.00 96.31 546 VAL A N 1
ATOM 4485 C CA . VAL A 1 546 ? -15.927 11.014 22.652 1.00 96.31 546 VAL A CA 1
ATOM 4486 C C . VAL A 1 546 ? -14.857 9.944 22.429 1.00 96.31 546 VAL A C 1
ATOM 4488 O O . VAL A 1 546 ? -13.670 10.259 22.503 1.00 96.31 546 VAL A O 1
ATOM 4491 N N . GLU A 1 547 ? -15.242 8.710 22.104 1.00 95.06 547 GLU A N 1
ATOM 4492 C CA . GLU A 1 547 ? -14.287 7.628 21.859 1.00 95.06 547 GLU A CA 1
ATOM 4493 C C . GLU A 1 547 ? -13.596 7.811 20.507 1.00 95.06 547 GLU A C 1
ATOM 4495 O O . GLU A 1 547 ? -12.380 7.635 20.414 1.00 95.06 547 GLU A O 1
ATOM 4500 N N . ALA A 1 548 ? -14.320 8.291 19.489 1.00 94.94 548 ALA A N 1
ATOM 4501 C CA . ALA A 1 548 ? -13.694 8.718 18.239 1.00 94.94 548 ALA A CA 1
ATOM 4502 C C . ALA A 1 548 ? -12.669 9.842 18.476 1.00 94.94 548 ALA A C 1
ATOM 4504 O O . ALA A 1 548 ? -11.554 9.771 17.966 1.00 94.94 548 ALA A O 1
ATOM 4505 N N . ALA A 1 549 ? -12.997 10.851 19.290 1.00 96.25 549 ALA A N 1
ATOM 4506 C CA . ALA A 1 549 ? -12.081 11.946 19.613 1.00 96.25 549 ALA A CA 1
ATOM 4507 C C . ALA A 1 549 ? -10.821 11.461 20.356 1.00 96.25 549 ALA A C 1
ATOM 4509 O O . ALA A 1 549 ? -9.720 11.945 20.079 1.00 96.25 549 ALA A O 1
ATOM 4510 N N . LYS A 1 550 ? -10.951 10.489 21.271 1.00 95.75 550 LYS A N 1
ATOM 4511 C CA . LYS A 1 550 ? -9.801 9.859 21.943 1.00 95.75 550 LYS A CA 1
ATOM 4512 C C . LYS A 1 550 ? -8.904 9.108 20.970 1.00 95.75 550 LYS A C 1
ATOM 4514 O O . LYS A 1 550 ? -7.683 9.231 21.030 1.00 95.75 550 LYS A O 1
ATOM 4519 N N . ASP A 1 551 ? -9.493 8.357 20.052 1.00 93.25 551 ASP A N 1
ATOM 4520 C CA . ASP A 1 551 ? -8.725 7.646 19.036 1.00 93.25 551 ASP A CA 1
ATOM 4521 C C . ASP A 1 551 ? -8.057 8.619 18.050 1.00 93.25 551 ASP A C 1
ATOM 4523 O O . ASP A 1 551 ? -6.896 8.425 17.688 1.00 93.25 551 ASP A O 1
ATOM 4527 N N . MET A 1 552 ? -8.710 9.739 17.720 1.00 94.62 552 MET A N 1
ATOM 4528 C CA . MET A 1 552 ? -8.087 10.830 16.964 1.00 94.62 552 MET A CA 1
ATOM 4529 C C . MET A 1 552 ? -6.871 11.406 17.696 1.00 94.62 552 MET A C 1
ATOM 4531 O O . MET A 1 552 ? -5.830 11.621 17.071 1.00 94.62 552 MET A O 1
ATOM 4535 N N . PHE A 1 553 ? -6.969 11.623 19.014 1.00 95.12 553 PHE A N 1
ATOM 4536 C CA . PHE A 1 553 ? -5.832 12.039 19.838 1.00 95.12 553 PHE A CA 1
ATOM 4537 C C . PHE A 1 553 ? -4.673 11.045 19.719 1.00 95.12 553 PHE A C 1
ATOM 4539 O O . PHE A 1 553 ? -3.559 11.462 19.412 1.00 95.12 553 PHE A O 1
ATOM 4546 N N . ARG A 1 554 ? -4.932 9.741 19.884 1.00 92.69 554 ARG A N 1
ATOM 4547 C CA . ARG A 1 554 ? -3.901 8.689 19.805 1.00 92.69 554 ARG A CA 1
ATOM 4548 C C . ARG A 1 554 ? -3.250 8.622 18.420 1.00 92.69 554 ARG A C 1
ATOM 4550 O O . ARG A 1 554 ? -2.036 8.444 18.315 1.00 92.69 554 ARG A O 1
ATOM 4557 N N . CYS A 1 555 ? -4.022 8.810 17.349 1.00 92.06 555 CYS A N 1
ATOM 4558 C CA . CYS A 1 555 ? -3.471 8.893 15.997 1.00 92.06 555 CYS A CA 1
ATOM 4559 C C . CYS A 1 555 ? -2.524 10.087 15.845 1.00 92.06 555 CYS A C 1
ATOM 4561 O O . CYS A 1 555 ? -1.412 9.911 15.343 1.00 92.06 555 CYS A O 1
ATOM 4563 N N . MET A 1 556 ? -2.926 11.275 16.307 1.00 91.88 556 MET A N 1
ATOM 4564 C CA . MET A 1 556 ? -2.077 12.470 16.252 1.00 91.88 556 MET A CA 1
ATOM 4565 C C . MET A 1 556 ? -0.844 12.350 17.145 1.00 91.88 556 MET A C 1
ATOM 4567 O O . MET A 1 556 ? 0.245 12.733 16.730 1.00 91.88 556 MET A O 1
ATOM 4571 N N . GLU A 1 557 ? -0.986 11.771 18.332 1.00 91.31 557 GLU A N 1
ATOM 4572 C CA . GLU A 1 557 ? 0.117 11.492 19.247 1.00 91.31 557 GLU A CA 1
ATOM 4573 C C . GLU A 1 557 ? 1.190 10.641 18.571 1.00 91.31 557 GLU A C 1
ATOM 4575 O O . GLU A 1 557 ? 2.357 11.031 18.527 1.00 91.31 557 GLU A O 1
ATOM 4580 N N . ARG A 1 558 ? 0.779 9.537 17.938 1.00 88.31 558 ARG A N 1
ATOM 4581 C CA . ARG A 1 558 ? 1.687 8.681 17.174 1.00 88.31 558 ARG A CA 1
ATOM 4582 C C . ARG A 1 558 ? 2.333 9.422 16.005 1.00 88.31 558 ARG A C 1
ATOM 4584 O O . ARG A 1 558 ? 3.529 9.269 15.773 1.00 88.31 558 ARG A O 1
ATOM 4591 N N . ILE A 1 559 ? 1.561 10.228 15.276 1.00 88.50 559 ILE A N 1
ATOM 4592 C CA . ILE A 1 559 ? 2.073 11.045 14.169 1.00 88.50 559 ILE A CA 1
ATOM 4593 C C . ILE A 1 559 ? 3.170 11.990 14.660 1.00 88.50 559 ILE A C 1
ATOM 4595 O O . ILE A 1 559 ? 4.262 11.972 14.106 1.00 88.50 559 ILE A O 1
ATOM 4599 N N . PHE A 1 560 ? 2.925 12.784 15.703 1.00 88.00 560 PHE A N 1
ATOM 4600 C CA . PHE A 1 560 ? 3.904 13.755 16.199 1.00 88.00 560 PHE A CA 1
ATOM 4601 C C . PHE A 1 560 ? 5.068 13.117 16.955 1.00 88.00 560 PHE A C 1
ATOM 4603 O O . PHE A 1 560 ? 6.110 13.750 17.106 1.00 88.00 560 PHE A O 1
ATOM 4610 N N . ALA A 1 561 ? 4.921 11.879 17.419 1.00 83.94 561 ALA A N 1
ATOM 4611 C CA . ALA A 1 561 ? 6.029 11.126 17.982 1.00 83.94 561 ALA A CA 1
ATOM 4612 C C . ALA A 1 561 ? 6.970 10.588 16.880 1.00 83.94 561 ALA A C 1
ATOM 4614 O O . ALA A 1 561 ? 8.185 10.573 17.067 1.00 83.94 561 ALA A O 1
ATOM 4615 N N . ILE A 1 562 ? 6.433 10.231 15.706 1.00 80.88 562 ILE A N 1
ATOM 4616 C CA . ILE A 1 562 ? 7.223 9.815 14.529 1.00 80.88 562 ILE A CA 1
ATOM 4617 C C . ILE A 1 562 ? 7.779 11.024 13.757 1.00 80.88 562 ILE A C 1
ATOM 4619 O O . ILE A 1 562 ? 8.915 10.984 13.283 1.00 80.88 562 ILE A O 1
ATOM 4623 N N . PHE A 1 563 ? 6.997 12.100 13.656 1.00 81.44 563 PHE A N 1
ATOM 4624 C CA . PHE A 1 563 ? 7.314 13.340 12.942 1.00 81.44 563 PHE A CA 1
ATOM 4625 C C . PHE A 1 563 ? 7.340 14.543 13.905 1.00 81.44 563 PHE A C 1
ATOM 4627 O O . PHE A 1 563 ? 6.510 15.455 13.788 1.00 81.44 563 PHE A O 1
ATOM 4634 N N . PRO A 1 564 ? 8.264 14.578 14.885 1.00 82.31 564 PRO A N 1
ATOM 4635 C CA . PRO A 1 564 ? 8.326 15.652 15.878 1.00 82.31 564 PRO A CA 1
ATOM 4636 C C . PRO A 1 564 ? 8.569 17.030 15.256 1.00 82.31 564 PRO A C 1
ATOM 4638 O O . PRO A 1 564 ? 8.165 18.038 15.824 1.00 82.31 564 PRO A O 1
ATOM 4641 N N . GLU A 1 565 ? 9.173 17.097 14.071 1.00 77.56 565 GLU A N 1
ATOM 4642 C CA . GLU A 1 565 ? 9.356 18.335 13.313 1.00 77.56 565 GLU A CA 1
ATOM 4643 C C . GLU A 1 565 ? 8.049 18.950 12.789 1.00 77.56 565 GLU A C 1
ATOM 4645 O O . GLU A 1 565 ? 8.057 20.094 12.347 1.00 77.56 565 GLU A O 1
ATOM 4650 N N . GLN A 1 566 ? 6.935 18.211 12.809 1.00 82.56 566 GLN A N 1
ATOM 4651 C CA . GLN A 1 566 ? 5.619 18.743 12.447 1.00 82.56 566 GLN A CA 1
ATOM 4652 C C . GLN A 1 566 ? 4.905 19.414 13.634 1.00 82.56 566 GLN A C 1
ATOM 4654 O O . GLN A 1 566 ? 3.849 20.018 13.438 1.00 82.56 566 GLN A O 1
ATOM 4659 N N . LYS A 1 567 ? 5.453 19.326 14.856 1.00 86.62 567 LYS A N 1
ATOM 4660 C CA . LYS A 1 567 ? 4.934 20.048 16.027 1.00 86.62 567 LYS A CA 1
ATOM 4661 C C . LYS A 1 567 ? 5.000 21.564 15.810 1.00 86.62 567 LYS A C 1
ATOM 4663 O O . LYS A 1 567 ? 5.836 22.065 15.062 1.00 86.62 567 LYS A O 1
ATOM 4668 N N . GLY A 1 568 ? 4.105 22.305 16.459 1.00 84.31 568 GLY A N 1
ATOM 4669 C CA . GLY A 1 568 ? 3.899 23.729 16.181 1.00 84.31 568 GLY A CA 1
ATOM 4670 C C . GLY A 1 568 ? 3.221 23.998 14.831 1.00 84.31 568 GLY A C 1
ATOM 4671 O O . GLY A 1 568 ? 3.362 25.086 14.273 1.00 84.31 568 GLY A O 1
ATOM 4672 N N . SER A 1 569 ? 2.490 23.023 14.282 1.00 82.06 569 SER A N 1
ATOM 4673 C CA . SER A 1 569 ? 1.782 23.191 13.011 1.00 82.06 569 SER A CA 1
ATOM 4674 C C . SER A 1 569 ? 0.697 24.274 13.108 1.00 82.06 569 SER A C 1
ATOM 4676 O O . SER A 1 569 ? -0.102 24.299 14.045 1.00 82.06 569 SER A O 1
ATOM 4678 N N . LYS A 1 570 ? 0.609 25.120 12.072 1.00 77.06 570 LYS A N 1
ATOM 4679 C CA . LYS A 1 570 ? -0.472 26.114 11.858 1.00 77.06 570 LYS A CA 1
ATOM 4680 C C . LYS A 1 570 ? -1.797 25.497 11.416 1.00 77.06 570 LYS A C 1
ATOM 4682 O O . LYS A 1 570 ? -2.800 26.185 11.218 1.00 77.06 570 LYS A O 1
ATOM 4687 N N . VAL A 1 571 ? -1.766 24.200 11.161 1.00 76.88 571 VAL A N 1
ATOM 4688 C CA . VAL A 1 571 ? -2.784 23.444 10.461 1.00 76.88 571 VAL A CA 1
ATOM 4689 C C . VAL A 1 571 ? -3.198 22.284 11.366 1.00 76.88 571 VAL A C 1
ATOM 4691 O O . VAL A 1 571 ? -2.345 21.484 11.749 1.00 76.88 571 VAL A O 1
ATOM 4694 N N . SER A 1 572 ? -4.479 22.227 11.739 1.00 83.88 572 SER A N 1
ATOM 4695 C CA . SER A 1 572 ? -4.998 21.345 12.794 1.00 83.88 572 SER A CA 1
ATOM 4696 C C . SER A 1 572 ? -6.195 20.501 12.342 1.00 83.88 572 SER A C 1
ATOM 4698 O O . SER A 1 572 ? -6.460 20.365 11.147 1.00 83.88 572 SER A O 1
ATOM 4700 N N . MET A 1 573 ? -6.866 19.856 13.298 1.00 91.31 573 MET A N 1
ATOM 4701 C CA . MET A 1 573 ? -8.058 19.043 13.068 1.00 91.31 573 MET A CA 1
ATOM 4702 C C . MET A 1 573 ? -9.321 19.871 13.280 1.00 91.31 573 MET A C 1
ATOM 4704 O O . MET A 1 573 ? -9.496 20.483 14.330 1.00 91.31 573 MET A O 1
ATOM 4708 N N . GLN A 1 574 ? -10.228 19.840 12.317 1.00 92.00 574 GLN A N 1
ATOM 4709 C CA . GLN A 1 574 ? -11.497 20.551 12.398 1.00 92.00 574 GLN A CA 1
ATOM 4710 C C . GLN A 1 574 ? -12.656 19.656 11.980 1.00 92.00 574 GLN A C 1
ATOM 4712 O O . GLN A 1 574 ? -12.474 18.639 11.314 1.00 92.00 574 GLN A O 1
ATOM 4717 N N . THR A 1 575 ? -13.870 20.047 12.334 1.00 92.12 575 THR A N 1
ATOM 4718 C CA . THR A 1 575 ? -15.087 19.298 12.027 1.00 92.12 575 THR A CA 1
ATOM 4719 C C . THR A 1 575 ? -16.060 20.178 11.277 1.00 92.12 575 THR A C 1
ATOM 4721 O O . THR A 1 575 ? -16.253 21.341 11.610 1.00 92.12 575 THR A O 1
ATOM 4724 N N . ASN A 1 576 ? -16.686 19.619 10.247 1.00 91.69 576 ASN A N 1
ATOM 4725 C CA . ASN A 1 576 ? -17.721 20.293 9.476 1.00 91.69 576 ASN A CA 1
ATOM 4726 C C . ASN A 1 576 ? -18.825 19.303 9.128 1.00 91.69 576 ASN A C 1
ATOM 4728 O O . ASN A 1 576 ? -18.559 18.145 8.819 1.00 91.69 576 ASN A O 1
ATOM 4732 N N . TYR A 1 577 ? -20.075 19.755 9.137 1.00 92.56 577 TYR A N 1
ATOM 4733 C CA . TYR A 1 577 ? -21.163 18.934 8.621 1.00 92.56 577 TYR A CA 1
ATOM 4734 C C . TYR A 1 577 ? -21.192 19.008 7.092 1.00 92.56 577 TYR A C 1
ATOM 4736 O O . TYR A 1 577 ? -21.234 20.096 6.517 1.00 92.56 577 TYR A O 1
ATOM 4744 N N . SER A 1 578 ? -21.223 17.856 6.425 1.00 90.19 578 SER A N 1
ATOM 4745 C CA . SER A 1 578 ? -21.433 17.774 4.981 1.00 90.19 578 SER A CA 1
ATOM 4746 C C . SER A 1 578 ? -22.317 16.584 4.619 1.00 90.19 578 SER A C 1
ATOM 4748 O O . SER A 1 578 ? -22.139 15.472 5.113 1.00 90.19 578 SER A O 1
ATOM 4750 N N . ASN A 1 579 ? -23.240 16.790 3.677 1.00 89.81 579 ASN A N 1
ATOM 4751 C CA . ASN A 1 579 ? -24.068 15.709 3.130 1.00 89.81 579 ASN A CA 1
ATOM 4752 C C . ASN A 1 579 ? -23.293 14.766 2.186 1.00 89.81 579 ASN A C 1
ATOM 4754 O O . ASN A 1 579 ? -23.858 13.774 1.723 1.00 89.81 579 ASN A O 1
ATOM 4758 N N . SER A 1 580 ? -22.020 15.056 1.897 1.00 89.56 580 SER A N 1
ATOM 4759 C CA . SER A 1 580 ? -21.167 14.219 1.048 1.00 89.56 580 SER A CA 1
ATOM 4760 C C . SER A 1 580 ? -20.940 12.808 1.620 1.00 89.56 580 SER A C 1
ATOM 4762 O O . SER A 1 580 ? -21.164 12.528 2.803 1.00 89.56 580 SER A O 1
ATOM 4764 N N . ARG A 1 581 ? -20.472 11.899 0.756 1.00 86.62 581 ARG A N 1
ATOM 4765 C CA . ARG A 1 581 ? -20.016 10.545 1.129 1.00 86.62 581 ARG A CA 1
ATOM 4766 C C . ARG A 1 581 ? -18.576 10.508 1.655 1.00 86.62 581 ARG A C 1
ATOM 4768 O O . ARG A 1 581 ? -18.011 9.439 1.805 1.00 86.62 581 ARG A O 1
ATOM 4775 N N . THR A 1 582 ? -17.986 11.669 1.909 1.00 88.69 582 THR A N 1
ATOM 4776 C CA . THR A 1 582 ? -16.606 11.799 2.365 1.00 88.69 582 THR A CA 1
ATOM 4777 C C . THR A 1 582 ? -16.573 11.812 3.889 1.00 88.69 582 THR A C 1
ATOM 4779 O O . THR A 1 582 ? -17.266 12.626 4.510 1.00 88.69 582 THR A O 1
ATOM 4782 N N . TRP A 1 583 ? -15.787 10.914 4.484 1.00 91.50 583 TRP A N 1
ATOM 4783 C CA . TRP A 1 583 ? -15.641 10.804 5.938 1.00 91.50 583 TRP A CA 1
ATOM 4784 C C . TRP A 1 583 ? -14.710 11.869 6.513 1.00 91.50 583 TRP A C 1
ATOM 4786 O O . TRP A 1 583 ? -15.011 12.449 7.556 1.00 91.50 583 TRP A O 1
ATOM 4796 N N . ALA A 1 584 ? -13.611 12.153 5.826 1.00 93.06 584 ALA A N 1
ATOM 4797 C CA . ALA A 1 584 ? -12.675 13.215 6.154 1.00 93.06 584 ALA A CA 1
ATOM 4798 C C . ALA A 1 584 ? -11.990 13.706 4.872 1.00 93.06 584 ALA A C 1
ATOM 4800 O O . ALA A 1 584 ? -12.094 13.061 3.831 1.00 93.06 584 ALA A O 1
ATOM 4801 N N . PHE A 1 585 ? -11.355 14.872 4.929 1.00 89.94 585 PHE A N 1
ATOM 4802 C CA . PHE A 1 585 ? -10.490 15.345 3.853 1.00 89.94 585 PHE A CA 1
ATOM 4803 C C . PHE A 1 585 ? -9.308 16.140 4.413 1.00 89.94 585 PHE A C 1
ATOM 4805 O O . PHE A 1 585 ? -9.480 16.992 5.291 1.00 89.94 585 PHE A O 1
ATOM 4812 N N . GLY A 1 586 ? -8.117 15.876 3.886 1.00 84.06 586 GLY A N 1
ATOM 4813 C CA . GLY A 1 586 ? -6.884 16.619 4.119 1.00 84.06 586 GLY A CA 1
ATOM 4814 C C . GLY A 1 586 ? -6.558 17.539 2.943 1.00 84.06 586 GLY A C 1
ATOM 4815 O O . GLY A 1 586 ? -6.703 17.163 1.782 1.00 84.06 586 GLY A O 1
ATOM 4816 N N . GLY A 1 587 ? -6.112 18.767 3.216 1.00 70.06 587 GLY A N 1
ATOM 4817 C CA . GLY A 1 587 ? -5.735 19.706 2.155 1.00 70.06 587 GLY A CA 1
ATOM 4818 C C . GLY A 1 587 ? -4.805 20.830 2.606 1.00 70.06 587 GLY A C 1
ATOM 4819 O O . GLY A 1 587 ? -4.713 21.147 3.798 1.00 70.06 587 GLY A O 1
ATOM 4820 N N . SER A 1 588 ? -4.120 21.459 1.638 1.00 55.62 588 SER A N 1
ATOM 4821 C CA . SER A 1 588 ? -3.105 22.487 1.914 1.00 55.62 588 SER A CA 1
ATOM 4822 C C . SER A 1 588 ? -3.693 23.645 2.722 1.00 55.62 588 SER A C 1
ATOM 4824 O O . SER A 1 588 ? -4.659 24.277 2.295 1.00 55.62 588 SER A O 1
ATOM 4826 N N . GLY A 1 589 ? -3.092 23.936 3.876 1.00 61.88 589 GLY A N 1
ATOM 4827 C CA . GLY A 1 589 ? -3.410 25.111 4.692 1.00 61.88 589 GLY A CA 1
ATOM 4828 C C . GLY A 1 589 ? -4.624 24.995 5.623 1.00 61.88 589 GLY A C 1
ATOM 4829 O O . GLY A 1 589 ? -4.804 25.898 6.441 1.00 61.88 589 GLY A O 1
ATOM 4830 N N . ASN A 1 590 ? -5.406 23.907 5.551 1.00 66.88 590 ASN A N 1
ATOM 4831 C CA . ASN A 1 590 ? -6.635 23.719 6.346 1.00 66.88 590 ASN A CA 1
ATOM 4832 C C . ASN A 1 590 ? -6.629 22.478 7.248 1.00 66.88 590 ASN A C 1
ATOM 4834 O O . ASN A 1 590 ? -7.433 22.404 8.170 1.00 66.88 590 ASN A O 1
ATOM 4838 N N . GLY A 1 591 ? -5.715 21.537 7.016 1.00 84.94 591 GLY A N 1
ATOM 4839 C CA . GLY A 1 591 ? -5.515 20.390 7.899 1.00 84.94 591 GLY A CA 1
ATOM 4840 C C . GLY A 1 591 ? -6.513 19.308 7.613 1.00 84.94 591 GLY A C 1
ATOM 4841 O O . GLY A 1 591 ? -6.938 19.177 6.465 1.00 84.94 591 GLY A O 1
ATOM 4842 N N . ILE A 1 592 ? -6.853 18.520 8.625 1.00 92.38 592 ILE A N 1
ATOM 4843 C CA . ILE A 1 592 ? -7.823 17.445 8.444 1.00 92.38 592 ILE A CA 1
ATOM 4844 C C . ILE A 1 592 ? -9.189 17.966 8.850 1.00 92.38 592 ILE A C 1
ATOM 4846 O O . ILE A 1 592 ? -9.387 18.422 9.975 1.00 92.38 592 ILE A O 1
ATOM 4850 N N . THR A 1 593 ? -10.135 17.883 7.924 1.00 93.12 593 THR A N 1
ATOM 4851 C CA . THR A 1 593 ? -11.531 18.207 8.186 1.00 93.12 593 THR A CA 1
ATOM 4852 C C . THR A 1 593 ? -12.354 16.933 8.244 1.00 93.12 593 THR A C 1
ATOM 4854 O O . THR A 1 593 ? -12.495 16.231 7.245 1.00 93.12 593 THR A O 1
ATOM 4857 N N . PHE A 1 594 ? -12.936 16.661 9.402 1.00 94.25 594 PHE A N 1
ATOM 4858 C CA . PHE A 1 594 ? -13.781 15.505 9.659 1.00 94.25 594 PHE A CA 1
ATOM 4859 C C . PHE A 1 594 ? -15.244 15.838 9.392 1.00 94.25 594 PHE A C 1
ATOM 4861 O O . PHE A 1 594 ? -15.748 16.890 9.798 1.00 94.25 594 PHE A O 1
ATOM 4868 N N . ASN A 1 595 ? -15.949 14.938 8.712 1.00 94.12 595 ASN A N 1
ATOM 4869 C CA . ASN A 1 595 ? -17.362 15.124 8.436 1.00 94.12 595 ASN A CA 1
ATOM 4870 C C . ASN A 1 595 ? -18.211 14.671 9.631 1.00 94.12 595 ASN A C 1
ATOM 4872 O O . ASN A 1 595 ? -18.431 13.474 9.830 1.00 94.12 595 ASN A O 1
ATOM 4876 N N . SER A 1 596 ? -18.747 15.621 10.399 1.00 94.06 596 SER A N 1
ATOM 4877 C CA . SER A 1 596 ? -19.506 15.330 11.626 1.00 94.06 596 SER A CA 1
ATOM 4878 C C . SER A 1 596 ? -20.750 14.464 11.397 1.00 94.06 596 SER A C 1
ATOM 4880 O O . SER A 1 596 ? -21.259 13.862 12.337 1.00 94.06 596 SER A O 1
ATOM 4882 N N . LYS A 1 597 ? -21.223 14.321 10.149 1.00 93.94 597 LYS A N 1
ATOM 4883 C CA . LYS A 1 597 ? -22.251 13.336 9.786 1.00 93.94 597 LYS A CA 1
ATOM 4884 C C . LYS A 1 597 ? -21.872 11.911 10.213 1.00 93.94 597 LYS A C 1
ATOM 4886 O O . LYS A 1 597 ? -22.756 11.191 10.668 1.00 93.94 597 LYS A O 1
ATOM 4891 N N . TYR A 1 598 ? -20.605 11.530 10.048 1.00 93.38 598 TYR A N 1
ATOM 4892 C CA . TYR A 1 598 ? -20.102 10.183 10.335 1.00 93.38 598 TYR A CA 1
ATOM 4893 C C . TYR A 1 598 ? -19.417 10.118 11.698 1.00 93.38 598 TYR A C 1
ATOM 4895 O O . TYR A 1 598 ? -19.656 9.202 12.469 1.00 93.38 598 TYR A O 1
ATOM 4903 N N . TRP A 1 599 ? -18.625 11.136 12.038 1.00 94.75 599 TRP A N 1
ATOM 4904 C CA . TRP A 1 599 ? -17.814 11.132 13.260 1.00 94.75 599 TRP A CA 1
ATOM 4905 C C . TRP A 1 599 ? -18.611 11.356 14.554 1.00 94.75 599 TRP A C 1
ATOM 4907 O O . TRP A 1 599 ? -18.075 11.147 15.637 1.00 94.75 599 TRP A O 1
ATOM 4917 N N . LYS A 1 600 ? -19.894 11.734 14.466 1.00 94.88 600 LYS A N 1
ATOM 4918 C CA . LYS A 1 600 ? -20.799 11.838 15.627 1.00 94.88 600 LYS A CA 1
ATOM 4919 C C . LYS A 1 600 ? -21.219 10.495 16.227 1.00 94.88 600 LYS A C 1
ATOM 4921 O O . LYS A 1 600 ? -21.761 10.486 17.325 1.00 94.88 600 LYS A O 1
ATOM 4926 N N . ASN A 1 601 ? -21.060 9.397 15.484 1.00 93.62 601 ASN A N 1
ATOM 4927 C CA . ASN A 1 601 ? -21.340 8.044 15.954 1.00 93.62 601 ASN A CA 1
ATOM 4928 C C . ASN A 1 601 ? -20.233 7.114 15.457 1.00 93.62 601 ASN A C 1
ATOM 4930 O O . ASN A 1 601 ? -20.170 6.770 14.276 1.00 93.62 601 ASN A O 1
ATOM 4934 N N . TYR A 1 602 ? -19.346 6.730 16.370 1.00 91.56 602 TYR A N 1
ATOM 4935 C CA . TYR A 1 602 ? -18.150 5.990 16.006 1.00 91.56 602 TYR A CA 1
ATOM 4936 C C . TYR A 1 602 ? -18.455 4.570 15.513 1.00 91.56 602 TYR A C 1
ATOM 4938 O O . TYR A 1 602 ? -17.821 4.097 14.570 1.00 91.56 602 TYR A O 1
ATOM 4946 N N . ASP A 1 603 ? -19.452 3.909 16.096 1.00 92.12 603 ASP A N 1
ATOM 4947 C CA . ASP A 1 603 ? -19.826 2.549 15.705 1.00 92.12 603 ASP A CA 1
ATOM 4948 C C . ASP A 1 603 ? -20.446 2.521 14.304 1.00 92.12 603 ASP A C 1
ATOM 4950 O O . ASP A 1 603 ? -20.134 1.633 13.507 1.00 92.12 603 ASP A O 1
ATOM 4954 N N . ASP A 1 604 ? -21.237 3.541 13.953 1.00 90.00 604 ASP A N 1
ATOM 4955 C CA . ASP A 1 604 ? -21.757 3.697 12.590 1.00 90.00 604 ASP A CA 1
ATOM 4956 C C . ASP A 1 604 ? -20.619 3.910 11.584 1.00 90.00 604 ASP A C 1
ATOM 4958 O O . ASP A 1 604 ? -20.640 3.318 10.506 1.00 90.00 604 ASP A O 1
ATOM 4962 N N . LEU A 1 605 ? -19.612 4.723 11.929 1.00 91.56 605 LEU A N 1
ATOM 4963 C CA . LEU A 1 605 ? -18.436 4.941 11.081 1.00 91.56 605 LEU A CA 1
ATOM 4964 C C . LEU A 1 605 ? -17.639 3.640 10.878 1.00 91.56 605 LEU A C 1
ATOM 4966 O O . LEU A 1 605 ? -17.251 3.341 9.750 1.00 91.56 605 LEU A O 1
ATOM 4970 N N . LYS A 1 606 ? -17.432 2.841 11.934 1.00 91.19 606 LYS A N 1
ATOM 4971 C CA . LYS A 1 606 ? -16.781 1.521 11.829 1.00 91.19 606 LYS A CA 1
ATOM 4972 C C . LYS A 1 606 ? -17.571 0.582 10.921 1.00 91.19 606 LYS A C 1
ATOM 4974 O O . LYS A 1 606 ? -17.001 -0.009 10.007 1.00 91.19 606 LYS A O 1
ATOM 4979 N N . ALA A 1 607 ? -18.885 0.503 11.119 1.00 89.56 607 ALA A N 1
ATOM 4980 C CA . ALA A 1 607 ? -19.750 -0.341 10.306 1.00 89.56 607 ALA A CA 1
ATOM 4981 C C . ALA A 1 607 ? -19.797 0.109 8.834 1.00 89.56 607 ALA A C 1
ATOM 4983 O O . ALA A 1 607 ? -19.853 -0.732 7.939 1.00 89.56 607 ALA A O 1
ATOM 4984 N N . ASP A 1 608 ? -19.788 1.416 8.558 1.00 87.62 608 ASP A N 1
ATOM 4985 C CA . ASP A 1 608 ? -19.740 1.962 7.192 1.00 87.62 608 ASP A CA 1
ATOM 4986 C C . ASP A 1 608 ? -18.395 1.655 6.512 1.00 87.62 608 ASP A C 1
ATOM 4988 O O . ASP A 1 608 ? -18.352 1.258 5.344 1.00 87.62 608 ASP A O 1
ATOM 4992 N N . TYR A 1 609 ? -17.297 1.742 7.270 1.00 89.00 609 TYR A N 1
ATOM 4993 C CA . TYR A 1 609 ? -15.964 1.373 6.801 1.00 89.00 609 TYR A CA 1
ATOM 4994 C C . TYR A 1 609 ? -15.889 -0.098 6.380 1.00 89.00 609 TYR A C 1
ATOM 4996 O O . TYR A 1 609 ? -15.480 -0.400 5.258 1.00 89.00 609 TYR A O 1
ATOM 5004 N N . GLU A 1 610 ? -16.360 -1.007 7.236 1.00 83.94 610 GLU A N 1
ATOM 5005 C CA . GLU A 1 610 ? -16.362 -2.456 6.989 1.00 83.94 610 GLU A CA 1
ATOM 5006 C C . GLU A 1 610 ? -17.273 -2.878 5.826 1.00 83.94 610 GLU A C 1
ATOM 5008 O O . GLU A 1 610 ? -16.982 -3.854 5.134 1.00 83.94 610 GLU A O 1
ATOM 5013 N N . LYS A 1 611 ? -18.366 -2.143 5.582 1.00 81.56 611 LYS A N 1
ATOM 5014 C CA . LYS A 1 611 ? -19.305 -2.404 4.476 1.00 81.56 611 LYS A CA 1
ATOM 5015 C C . LYS A 1 611 ? -18.775 -1.999 3.103 1.00 81.56 611 LYS A C 1
ATOM 5017 O O . LYS A 1 611 ? -19.361 -2.400 2.095 1.00 81.56 611 LYS A O 1
ATOM 5022 N N . THR A 1 612 ? -17.735 -1.172 3.037 1.00 75.69 612 THR A N 1
ATOM 5023 C CA . THR A 1 612 ? -17.189 -0.712 1.755 1.00 75.69 612 THR A CA 1
ATOM 5024 C C . THR A 1 612 ? -16.576 -1.896 0.992 1.00 75.69 612 THR A C 1
ATOM 5026 O O . THR A 1 612 ? -16.024 -2.806 1.605 1.00 75.69 612 THR A O 1
ATOM 5029 N N . GLU A 1 613 ? -16.696 -1.914 -0.345 1.00 66.12 613 GLU A N 1
ATOM 5030 C CA . GLU A 1 613 ? -16.251 -3.030 -1.196 1.00 66.12 613 GLU A CA 1
ATOM 5031 C C . GLU A 1 613 ? -14.847 -3.536 -0.824 1.00 66.12 613 GLU A C 1
ATOM 5033 O O . GLU A 1 613 ? -13.905 -2.759 -0.647 1.00 66.12 613 GLU A O 1
ATOM 5038 N N . GLY A 1 614 ? -14.706 -4.862 -0.713 1.00 63.62 614 GLY A N 1
ATOM 5039 C CA . GLY A 1 614 ? -13.458 -5.503 -0.313 1.00 63.62 614 GLY A CA 1
ATOM 5040 C C . GLY A 1 614 ? -12.297 -5.101 -1.224 1.00 63.62 614 GLY A C 1
ATOM 5041 O O . GLY A 1 614 ? -12.269 -5.461 -2.399 1.00 63.62 614 GLY A O 1
ATOM 5042 N N . GLY A 1 615 ? -11.330 -4.378 -0.656 1.00 68.06 615 GLY A N 1
ATOM 5043 C CA . GLY A 1 615 ? -10.169 -3.849 -1.371 1.00 68.06 615 GLY A CA 1
ATOM 5044 C C . GLY A 1 615 ? -10.241 -2.357 -1.695 1.00 68.06 615 GLY A C 1
ATOM 5045 O O . GLY A 1 615 ? -9.282 -1.852 -2.265 1.00 68.06 615 GLY A O 1
ATOM 5046 N N . PHE A 1 616 ? -11.311 -1.638 -1.337 1.00 81.38 616 PHE A N 1
ATOM 5047 C CA . PHE A 1 616 ? -11.373 -0.184 -1.518 1.00 81.38 616 PHE A CA 1
ATOM 5048 C C . PHE A 1 616 ? -10.412 0.568 -0.586 1.00 81.38 616 PHE A C 1
ATOM 5050 O O . PHE A 1 616 ? -9.724 1.472 -1.051 1.00 81.38 616 PHE A O 1
ATOM 5057 N N . HIS A 1 617 ? -10.332 0.159 0.684 1.00 85.31 617 HIS A N 1
ATOM 5058 C CA . HIS A 1 617 ? -9.423 0.718 1.696 1.00 85.31 617 HIS A CA 1
ATOM 5059 C C . HIS A 1 617 ? -8.138 -0.106 1.831 1.00 85.31 617 HIS A C 1
ATOM 5061 O O . HIS A 1 617 ? -8.111 -1.258 1.374 1.00 85.31 617 HIS A O 1
ATOM 5067 N N . PRO A 1 618 ? -7.088 0.422 2.489 1.00 87.19 618 PRO A N 1
ATOM 5068 C CA . PRO A 1 618 ? -5.872 -0.334 2.709 1.00 87.19 618 PRO A CA 1
ATOM 5069 C C . PRO A 1 618 ? -6.114 -1.626 3.484 1.00 87.19 618 PRO A C 1
ATOM 5071 O O . PRO A 1 618 ? -6.893 -1.704 4.432 1.00 87.19 618 PRO A O 1
ATOM 5074 N N . LYS A 1 619 ? -5.421 -2.695 3.095 1.00 80.56 619 LYS A N 1
ATOM 5075 C CA . LYS A 1 619 ? -5.580 -3.972 3.795 1.00 80.56 619 LYS A CA 1
ATOM 5076 C C . LYS A 1 619 ? -5.029 -3.891 5.225 1.00 80.56 619 LYS A C 1
ATOM 5078 O O . LYS A 1 619 ? -3.854 -3.571 5.410 1.00 80.56 619 LYS A O 1
ATOM 5083 N N . GLY A 1 620 ? -5.840 -4.311 6.197 1.00 84.19 620 GLY A N 1
ATOM 5084 C CA . GLY A 1 620 ? -5.444 -4.429 7.604 1.00 84.19 620 GLY A CA 1
ATOM 5085 C C . GLY A 1 620 ? -5.607 -3.148 8.420 1.00 84.19 620 GLY A C 1
ATOM 5086 O O . GLY A 1 620 ? -5.146 -3.121 9.555 1.00 84.19 620 GLY A O 1
ATOM 5087 N N . THR A 1 621 ? -6.251 -2.124 7.858 1.00 90.38 621 THR A N 1
ATOM 5088 C CA . THR A 1 621 ? -6.607 -0.886 8.554 1.00 90.38 621 THR A CA 1
ATOM 5089 C C . THR A 1 621 ? -8.065 -0.900 9.018 1.00 90.38 621 THR A C 1
ATOM 5091 O O . THR A 1 621 ? -8.868 -1.750 8.628 1.00 90.38 621 THR A O 1
ATOM 5094 N N . SER A 1 622 ? -8.393 0.055 9.872 1.00 90.69 622 SER A N 1
ATOM 5095 C CA . SER A 1 622 ? -9.688 0.306 10.489 1.00 90.69 622 SER A CA 1
ATOM 5096 C C . SER A 1 622 ? -10.165 1.726 10.174 1.00 90.69 622 SER A C 1
ATOM 5098 O O . SER A 1 622 ? -9.434 2.532 9.596 1.00 90.69 622 SER A O 1
ATOM 5100 N N . ALA A 1 623 ? -11.391 2.063 10.578 1.00 90.94 623 ALA A N 1
ATOM 5101 C CA . ALA A 1 623 ? -11.967 3.373 10.292 1.00 90.94 623 ALA A CA 1
ATOM 5102 C C . ALA A 1 623 ? -11.148 4.547 10.856 1.00 90.94 623 ALA A C 1
ATOM 5104 O O . ALA A 1 623 ? -11.091 5.603 10.234 1.00 90.94 623 ALA A O 1
ATOM 5105 N N . ILE A 1 624 ? -10.470 4.384 11.998 1.00 92.25 624 ILE A N 1
ATOM 5106 C CA . ILE A 1 624 ? -9.657 5.476 12.548 1.00 92.25 624 ILE A CA 1
ATOM 5107 C C . ILE A 1 624 ? -8.427 5.784 11.683 1.00 92.25 624 ILE A C 1
ATOM 5109 O O . ILE A 1 624 ? -7.991 6.931 11.597 1.00 92.25 624 ILE A O 1
ATOM 5113 N N . ASP A 1 625 ? -7.909 4.788 10.963 1.00 92.62 625 ASP A N 1
ATOM 5114 C CA . ASP A 1 625 ? -6.683 4.921 10.175 1.00 92.62 625 ASP A CA 1
ATOM 5115 C C . ASP A 1 625 ? -6.848 5.850 8.962 1.00 92.62 625 ASP A C 1
ATOM 5117 O O . ASP A 1 625 ? -5.849 6.288 8.387 1.00 92.62 625 ASP A O 1
ATOM 5121 N N . ILE A 1 626 ? -8.087 6.245 8.627 1.00 93.00 626 ILE A N 1
ATOM 5122 C CA . ILE A 1 626 ? -8.381 7.346 7.692 1.00 93.00 626 ILE A CA 1
ATOM 5123 C C . ILE A 1 626 ? -7.586 8.602 8.073 1.00 93.00 626 ILE A C 1
ATOM 5125 O O . ILE A 1 626 ? -7.127 9.332 7.201 1.00 93.00 626 ILE A O 1
ATOM 5129 N N . ILE A 1 627 ? -7.348 8.843 9.365 1.00 93.62 627 ILE A N 1
ATOM 5130 C CA . ILE A 1 627 ? -6.553 9.987 9.827 1.00 93.62 627 ILE A CA 1
ATOM 5131 C C . ILE A 1 627 ? -5.144 9.956 9.238 1.00 93.62 627 ILE A C 1
ATOM 5133 O O . ILE A 1 627 ? -4.642 10.996 8.826 1.00 93.62 627 ILE A O 1
ATOM 5137 N N . TYR A 1 628 ? -4.510 8.784 9.150 1.00 93.06 628 TYR A N 1
ATOM 5138 C CA . TYR A 1 628 ? -3.185 8.658 8.546 1.00 93.06 628 TYR A CA 1
ATOM 5139 C C . TYR A 1 628 ? -3.223 8.945 7.043 1.00 93.06 628 TYR A C 1
ATOM 5141 O O . TYR A 1 628 ? -2.330 9.630 6.545 1.00 93.06 628 TYR A O 1
ATOM 5149 N N . HIS A 1 629 ? -4.267 8.486 6.341 1.00 93.12 629 HIS A N 1
ATOM 5150 C CA . HIS A 1 629 ? -4.491 8.823 4.932 1.00 93.12 629 HIS A CA 1
ATOM 5151 C C . HIS A 1 629 ? -4.585 10.347 4.752 1.00 93.12 629 HIS A C 1
ATOM 5153 O O . HIS A 1 629 ? -3.817 10.936 3.993 1.00 93.12 629 HIS A O 1
ATOM 5159 N N . GLU A 1 630 ? -5.471 11.010 5.498 1.00 92.19 630 GLU A N 1
ATOM 5160 C CA . GLU A 1 630 ? -5.671 12.455 5.351 1.00 92.19 630 GLU A CA 1
ATOM 5161 C C . GLU A 1 630 ? -4.461 13.267 5.817 1.00 92.19 630 GLU A C 1
ATOM 5163 O O . GLU A 1 630 ? -4.128 14.297 5.228 1.00 92.19 630 GLU A O 1
ATOM 5168 N N . TYR A 1 631 ? -3.763 12.805 6.856 1.00 90.19 631 TYR A N 1
ATOM 5169 C CA . TYR A 1 631 ? -2.555 13.466 7.329 1.00 90.19 631 TYR A CA 1
ATOM 5170 C C . TYR A 1 631 ? -1.427 13.389 6.300 1.00 90.19 631 TYR A C 1
ATOM 5172 O O . TYR A 1 631 ? -0.684 14.357 6.143 1.00 90.19 631 TYR A O 1
ATOM 5180 N N . TYR A 1 632 ? -1.315 12.285 5.552 1.00 89.00 632 TYR A N 1
ATOM 5181 C CA . TYR A 1 632 ? -0.375 12.209 4.436 1.00 89.00 632 TYR A CA 1
ATOM 5182 C C . TYR A 1 632 ? -0.625 13.331 3.430 1.00 89.00 632 TYR A C 1
ATOM 5184 O O . TYR A 1 632 ? 0.313 14.051 3.090 1.00 89.00 632 TYR A O 1
ATOM 5192 N N . HIS A 1 633 ? -1.884 13.559 3.042 1.00 86.38 633 HIS A N 1
ATOM 5193 C CA . HIS A 1 633 ? -2.237 14.668 2.152 1.00 86.38 633 HIS A CA 1
ATOM 5194 C C . HIS A 1 633 ? -1.834 16.021 2.738 1.00 86.38 633 HIS A C 1
ATOM 5196 O O . HIS A 1 633 ? -1.247 16.836 2.031 1.00 86.38 633 HIS A O 1
ATOM 5202 N N . VAL A 1 634 ? -2.057 16.251 4.036 1.00 85.25 634 VAL A N 1
ATOM 5203 C CA . VAL A 1 634 ? -1.599 17.477 4.721 1.00 85.25 634 VAL A CA 1
ATOM 5204 C C . VAL A 1 634 ? -0.072 17.619 4.666 1.00 85.25 634 VAL A C 1
ATOM 5206 O O . VAL A 1 634 ? 0.444 18.720 4.480 1.00 85.25 634 VAL A O 1
ATOM 5209 N N . MET A 1 635 ? 0.665 16.517 4.797 1.00 80.50 635 MET A N 1
ATOM 5210 C CA . MET A 1 635 ? 2.125 16.521 4.772 1.00 80.50 635 MET A CA 1
ATOM 5211 C C . MET A 1 635 ? 2.711 16.728 3.375 1.00 80.50 635 MET A C 1
ATOM 5213 O O . MET A 1 635 ? 3.751 17.378 3.253 1.00 80.50 635 MET A O 1
ATOM 5217 N N . THR A 1 636 ? 2.126 16.144 2.333 1.00 75.69 636 THR A N 1
ATOM 5218 C CA . THR A 1 636 ? 2.750 16.069 1.002 1.00 75.69 636 THR A CA 1
ATOM 5219 C C . THR A 1 636 ? 2.212 17.082 0.001 1.00 75.69 636 THR A C 1
ATOM 5221 O O . THR A 1 636 ? 2.560 17.007 -1.179 1.00 75.69 636 THR A O 1
ATOM 5224 N N . THR A 1 637 ? 1.399 18.047 0.444 1.00 66.06 637 THR A N 1
ATOM 5225 C CA . THR A 1 637 ? 0.827 19.087 -0.424 1.00 66.06 637 THR A CA 1
ATOM 5226 C C . THR A 1 637 ? 1.879 19.767 -1.301 1.00 66.06 637 THR A C 1
ATOM 5228 O O . THR A 1 637 ? 2.855 20.321 -0.799 1.00 66.06 637 THR A O 1
ATOM 5231 N N . GLY A 1 638 ? 1.653 19.706 -2.620 1.00 55.25 638 GLY A N 1
ATOM 5232 C CA . GLY A 1 638 ? 2.568 20.177 -3.667 1.00 55.25 638 GLY A CA 1
ATOM 5233 C C . GLY A 1 638 ? 2.714 19.225 -4.863 1.00 55.25 638 GLY A C 1
ATOM 5234 O O . GLY A 1 638 ? 3.284 19.632 -5.867 1.00 55.25 638 GLY A O 1
ATOM 5235 N N . GLY A 1 639 ? 2.202 17.985 -4.785 1.00 57.28 639 GLY A N 1
ATOM 5236 C CA . GLY A 1 639 ? 2.155 16.986 -5.873 1.00 57.28 639 GLY A CA 1
ATOM 5237 C C . GLY A 1 639 ? 3.516 16.389 -6.265 1.00 57.28 639 GLY A C 1
ATOM 5238 O O . GLY A 1 639 ? 3.645 15.178 -6.453 1.00 57.28 639 GLY A O 1
ATOM 5239 N N . ASP A 1 640 ? 4.564 17.210 -6.307 1.00 66.88 640 ASP A N 1
ATOM 5240 C CA . ASP A 1 640 ? 5.909 16.819 -6.729 1.00 66.88 640 ASP A CA 1
ATOM 5241 C C . ASP A 1 640 ? 6.551 15.806 -5.777 1.00 66.88 640 ASP A C 1
ATOM 5243 O O . ASP A 1 640 ? 7.229 14.873 -6.222 1.00 66.88 640 ASP A O 1
ATOM 5247 N N . LEU A 1 641 ? 6.305 15.933 -4.467 1.00 72.31 641 LEU A N 1
ATOM 5248 C CA . LEU A 1 641 ? 6.834 14.994 -3.481 1.00 72.31 641 LEU A CA 1
ATOM 5249 C C . LEU A 1 641 ? 6.176 13.615 -3.616 1.00 72.31 641 LEU A C 1
ATOM 5251 O O . LEU A 1 641 ? 6.879 12.612 -3.736 1.00 72.31 641 LEU A O 1
ATOM 5255 N N . ALA A 1 642 ? 4.844 13.557 -3.659 1.00 73.31 642 ALA A N 1
ATOM 5256 C CA . ALA A 1 642 ? 4.112 12.303 -3.818 1.00 73.31 642 ALA A CA 1
ATOM 5257 C C . ALA A 1 642 ? 4.426 11.626 -5.164 1.00 73.31 642 ALA A C 1
ATOM 5259 O O . ALA A 1 642 ? 4.657 10.415 -5.219 1.00 73.31 642 ALA A O 1
ATOM 5260 N N . ALA A 1 643 ? 4.537 12.402 -6.250 1.00 73.62 643 ALA A N 1
ATOM 5261 C CA . ALA A 1 643 ? 4.973 11.900 -7.551 1.00 73.62 643 ALA A CA 1
ATOM 5262 C C . ALA A 1 643 ? 6.405 11.342 -7.504 1.00 73.62 643 ALA A C 1
ATOM 5264 O O . ALA A 1 643 ? 6.670 10.268 -8.051 1.00 73.62 643 ALA A O 1
ATOM 5265 N N . THR A 1 644 ? 7.323 12.025 -6.815 1.00 76.25 644 THR A N 1
ATOM 5266 C CA . THR A 1 644 ? 8.710 11.571 -6.635 1.00 76.25 644 THR A CA 1
ATOM 5267 C C . THR A 1 644 ? 8.777 10.268 -5.842 1.00 76.25 644 THR A C 1
ATOM 5269 O O . THR A 1 644 ? 9.423 9.319 -6.293 1.00 76.25 644 THR A O 1
ATOM 5272 N N . ILE A 1 645 ? 8.077 10.189 -4.705 1.00 77.31 645 ILE A N 1
ATOM 5273 C CA . ILE A 1 645 ? 7.987 8.983 -3.869 1.00 77.31 645 ILE A CA 1
ATOM 5274 C C . ILE A 1 645 ? 7.414 7.831 -4.697 1.00 77.31 645 ILE A C 1
ATOM 5276 O O . ILE A 1 645 ? 8.046 6.780 -4.805 1.00 77.31 645 ILE A O 1
ATOM 5280 N N . LYS A 1 646 ? 6.272 8.032 -5.367 1.00 73.38 646 LYS A N 1
ATOM 5281 C CA . LYS A 1 646 ? 5.666 7.001 -6.219 1.00 73.38 646 LYS A CA 1
ATOM 5282 C C . LYS A 1 646 ? 6.625 6.528 -7.305 1.00 73.38 646 LYS A C 1
ATOM 5284 O O . LYS A 1 646 ? 6.764 5.323 -7.513 1.00 73.38 646 LYS A O 1
ATOM 5289 N N . ASN A 1 647 ? 7.310 7.436 -7.995 1.00 74.38 647 ASN A N 1
ATOM 5290 C CA . ASN A 1 647 ? 8.252 7.068 -9.050 1.00 74.38 647 ASN A CA 1
ATOM 5291 C C . ASN A 1 647 ? 9.431 6.251 -8.509 1.00 74.38 647 ASN A C 1
ATOM 5293 O O . ASN A 1 647 ? 9.787 5.240 -9.113 1.00 74.38 647 ASN A O 1
ATOM 5297 N N . LYS A 1 648 ? 10.000 6.633 -7.361 1.00 73.44 648 LYS A N 1
ATOM 5298 C CA . LYS A 1 648 ? 11.082 5.880 -6.713 1.00 73.44 648 LYS A CA 1
ATOM 5299 C C . LYS A 1 648 ? 10.630 4.492 -6.270 1.00 73.44 648 LYS A C 1
ATOM 5301 O O . LYS A 1 648 ? 11.212 3.502 -6.703 1.00 73.44 648 LYS A O 1
ATOM 5306 N N . VAL A 1 649 ? 9.553 4.415 -5.488 1.00 71.25 649 VAL A N 1
ATOM 5307 C CA . VAL A 1 649 ? 9.018 3.153 -4.955 1.00 71.25 649 VAL A CA 1
ATOM 5308 C C . VAL A 1 649 ? 8.664 2.203 -6.095 1.00 71.25 649 VAL A C 1
ATOM 5310 O O . VAL A 1 649 ? 9.071 1.043 -6.116 1.00 71.25 649 VAL A O 1
ATOM 5313 N N . THR A 1 650 ? 7.964 2.704 -7.113 1.00 67.62 650 THR A N 1
ATOM 5314 C CA . THR A 1 650 ? 7.567 1.867 -8.247 1.00 67.62 650 THR A CA 1
ATOM 5315 C C . THR A 1 650 ? 8.743 1.458 -9.127 1.00 67.62 650 THR A C 1
ATOM 5317 O O . THR A 1 650 ? 8.698 0.368 -9.688 1.00 67.62 650 THR A O 1
ATOM 5320 N N . LYS A 1 651 ? 9.804 2.267 -9.243 1.00 68.50 651 LYS A N 1
ATOM 5321 C CA . LYS A 1 651 ? 11.042 1.891 -9.944 1.00 68.50 651 LYS A CA 1
ATOM 5322 C C . LYS A 1 651 ? 11.817 0.812 -9.184 1.00 68.50 651 LYS A C 1
ATOM 5324 O O . LYS A 1 651 ? 12.229 -0.163 -9.808 1.00 68.50 651 LYS A O 1
ATOM 5329 N N . ASN A 1 652 ? 11.957 0.955 -7.867 1.00 63.34 652 ASN A N 1
ATOM 5330 C CA . ASN A 1 652 ? 12.666 -0.000 -7.009 1.00 63.34 652 ASN A CA 1
ATOM 5331 C C . ASN A 1 652 ? 11.975 -1.370 -7.019 1.00 63.34 652 ASN A C 1
ATOM 5333 O O . ASN A 1 652 ? 12.622 -2.402 -7.178 1.00 63.34 652 ASN A O 1
ATOM 5337 N N . LEU A 1 653 ? 10.641 -1.378 -6.981 1.00 63.25 653 LEU A N 1
ATOM 5338 C CA . LEU A 1 653 ? 9.855 -2.612 -7.012 1.00 63.25 653 LEU A CA 1
ATOM 5339 C C . LEU A 1 653 ? 9.704 -3.197 -8.433 1.00 63.25 653 LEU A C 1
ATOM 5341 O O . LEU A 1 653 ? 9.472 -4.396 -8.590 1.00 63.25 653 LEU A O 1
ATOM 5345 N N . LYS A 1 654 ? 9.908 -2.397 -9.495 1.00 54.09 654 LYS A N 1
ATOM 5346 C CA . LYS A 1 654 ? 9.878 -2.856 -10.901 1.00 54.09 654 LYS A CA 1
ATOM 5347 C C . LYS A 1 654 ? 11.071 -3.714 -11.329 1.00 54.09 654 LYS A C 1
ATOM 5349 O O . LYS A 1 654 ? 10.991 -4.310 -12.401 1.00 54.09 654 LYS A O 1
ATOM 5354 N N . MET A 1 655 ? 12.135 -3.847 -10.535 1.00 44.47 655 MET A N 1
ATOM 5355 C CA . MET A 1 655 ? 13.274 -4.712 -10.892 1.00 44.47 655 MET A CA 1
ATOM 5356 C C . MET A 1 655 ? 13.092 -6.200 -10.542 1.00 44.47 655 MET A C 1
ATOM 5358 O O . MET A 1 655 ? 13.919 -7.013 -10.943 1.00 44.47 655 MET A O 1
ATOM 5362 N N . LYS A 1 656 ? 11.987 -6.597 -9.893 1.00 44.47 656 LYS A N 1
ATOM 5363 C CA . LYS A 1 656 ? 11.697 -8.015 -9.581 1.00 44.47 656 LYS A CA 1
ATOM 5364 C C . LYS A 1 656 ? 10.692 -8.693 -10.532 1.00 44.47 656 LYS A C 1
ATOM 5366 O O . LYS A 1 656 ? 10.479 -9.902 -10.459 1.00 44.47 656 LYS A O 1
ATOM 5371 N N . GLY A 1 657 ? 10.096 -7.958 -11.474 1.00 41.69 657 GLY A N 1
ATOM 5372 C CA . GLY A 1 657 ? 9.103 -8.494 -12.411 1.00 41.69 657 GLY A CA 1
ATOM 5373 C C . GLY A 1 657 ? 9.722 -9.169 -13.638 1.00 41.69 657 GLY A C 1
ATOM 5374 O O . GLY A 1 657 ? 9.968 -8.511 -14.648 1.00 41.69 657 GLY A O 1
ATOM 5375 N N . LYS A 1 658 ? 9.918 -10.494 -13.597 1.00 40.62 658 LYS A N 1
ATOM 5376 C CA . LYS A 1 658 ? 10.124 -11.308 -14.813 1.00 40.62 658 LYS A CA 1
ATOM 5377 C C . LYS A 1 658 ? 8.983 -11.052 -15.816 1.00 40.62 658 LYS A C 1
ATOM 5379 O O . LYS A 1 658 ? 7.837 -10.825 -15.422 1.00 40.62 658 LYS A O 1
ATOM 5384 N N . LYS A 1 659 ? 9.279 -11.125 -17.123 1.00 38.06 659 LYS A N 1
ATOM 5385 C CA . LYS A 1 659 ? 8.261 -11.105 -18.194 1.00 38.06 659 LYS A CA 1
ATOM 5386 C C . LYS A 1 659 ? 7.138 -12.099 -17.852 1.00 38.06 659 LYS A C 1
ATOM 5388 O O . LYS A 1 659 ? 7.400 -13.295 -17.791 1.00 38.06 659 LYS A O 1
ATOM 5393 N N . GLY A 1 660 ? 5.916 -11.599 -17.648 1.00 50.09 660 GLY A N 1
ATOM 5394 C CA . GLY A 1 660 ? 4.727 -12.415 -17.353 1.00 50.09 660 GLY A CA 1
ATOM 5395 C C . GLY A 1 660 ? 4.093 -12.230 -15.965 1.00 50.09 660 GLY A C 1
ATOM 5396 O O . GLY A 1 660 ? 3.093 -12.884 -15.698 1.00 50.09 660 GLY A O 1
ATOM 5397 N N . GLY A 1 661 ? 4.627 -11.362 -15.096 1.00 43.28 661 GLY A N 1
ATOM 5398 C CA . GLY A 1 661 ? 3.997 -11.034 -13.805 1.00 43.28 661 GLY A CA 1
ATOM 5399 C C . GLY A 1 661 ? 2.733 -10.152 -13.907 1.00 43.28 661 GLY A C 1
ATOM 5400 O O . GLY A 1 661 ? 2.503 -9.538 -14.956 1.00 43.28 661 GLY A O 1
ATOM 5401 N N . PRO A 1 662 ? 1.922 -10.069 -12.828 1.00 47.50 662 PRO A N 1
ATOM 5402 C CA . PRO A 1 662 ? 0.724 -9.226 -12.771 1.00 47.50 662 PRO A CA 1
ATOM 5403 C C . PRO A 1 662 ? 1.052 -7.757 -13.042 1.00 47.50 662 PRO A C 1
ATOM 5405 O O . PRO A 1 662 ? 2.146 -7.268 -12.732 1.00 47.50 662 PRO A O 1
ATOM 5408 N N . LYS A 1 663 ? 0.107 -7.032 -13.652 1.00 62.62 663 LYS A N 1
ATOM 5409 C CA . LYS A 1 663 ? 0.338 -5.623 -13.994 1.00 62.62 663 LYS A CA 1
ATOM 5410 C C . LYS A 1 663 ? 0.500 -4.819 -12.706 1.00 62.62 663 LYS A C 1
ATOM 5412 O O . LYS A 1 663 ? -0.192 -5.057 -11.726 1.00 62.62 663 LYS A O 1
ATOM 5417 N N . GLN A 1 664 ? 1.362 -3.805 -12.725 1.00 62.94 664 GLN A N 1
ATOM 5418 C CA . GLN A 1 664 ? 1.616 -2.931 -11.571 1.00 62.94 664 GLN A CA 1
ATOM 5419 C C . GLN A 1 664 ? 0.326 -2.406 -10.907 1.00 62.94 664 GLN A C 1
ATOM 5421 O O . GLN A 1 664 ? 0.255 -2.338 -9.686 1.00 62.94 664 GLN A O 1
ATOM 5426 N N . GLY A 1 665 ? -0.699 -2.065 -11.695 1.00 63.69 665 GLY A N 1
ATOM 5427 C CA . GLY A 1 665 ? -1.994 -1.624 -11.165 1.00 63.69 665 GLY A CA 1
ATOM 5428 C C . GLY A 1 665 ? -2.749 -2.707 -10.385 1.00 63.69 665 GLY A C 1
ATOM 5429 O O . GLY A 1 665 ? -3.433 -2.384 -9.425 1.00 63.69 665 GLY A O 1
ATOM 5430 N N . GLU A 1 666 ? -2.586 -3.983 -10.740 1.00 67.19 666 GLU A N 1
ATOM 5431 C CA . GLU A 1 666 ? -3.180 -5.114 -10.013 1.00 67.19 666 GLU A CA 1
ATOM 5432 C C . GLU A 1 666 ? -2.437 -5.366 -8.699 1.00 67.19 666 GLU A C 1
ATOM 5434 O O . GLU A 1 666 ? -3.073 -5.557 -7.670 1.00 67.19 666 GLU A O 1
ATOM 5439 N N . LEU A 1 667 ? -1.101 -5.282 -8.698 1.00 66.06 667 LEU A N 1
ATOM 5440 C CA . LEU A 1 667 ? -0.305 -5.383 -7.468 1.00 66.06 667 LEU A CA 1
ATOM 5441 C C . LEU A 1 667 ? -0.658 -4.281 -6.464 1.00 66.06 667 LEU A C 1
ATOM 5443 O O . LEU A 1 667 ? -0.804 -4.561 -5.280 1.00 66.06 667 LEU A O 1
ATOM 5447 N N . ILE A 1 668 ? -0.828 -3.045 -6.938 1.00 71.50 668 ILE A N 1
ATOM 5448 C CA . ILE A 1 668 ? -1.246 -1.923 -6.088 1.00 71.50 668 ILE A CA 1
ATOM 5449 C C . ILE A 1 668 ? -2.671 -2.150 -5.580 1.00 71.50 668 ILE A C 1
ATOM 5451 O O . ILE A 1 668 ? -2.902 -2.032 -4.381 1.00 71.50 668 ILE A O 1
ATOM 5455 N N . ARG A 1 669 ? -3.599 -2.549 -6.460 1.00 73.94 669 ARG A N 1
ATOM 5456 C CA . ARG A 1 669 ? -4.994 -2.809 -6.087 1.00 73.94 669 ARG A CA 1
ATOM 5457 C C . ARG A 1 669 ? -5.131 -3.890 -5.016 1.00 73.94 669 ARG A C 1
ATOM 5459 O O . ARG A 1 669 ? -5.898 -3.718 -4.079 1.00 73.94 669 ARG A O 1
ATOM 5466 N N . PHE A 1 670 ? -4.416 -5.004 -5.164 1.00 68.06 670 PHE A N 1
ATOM 5467 C CA . PHE A 1 670 ? -4.551 -6.158 -4.269 1.00 68.06 670 PHE A CA 1
ATOM 5468 C C . PHE A 1 670 ? -3.591 -6.135 -3.071 1.00 68.06 670 PHE A C 1
ATOM 5470 O O . PHE A 1 670 ? -3.835 -6.836 -2.088 1.00 68.06 670 PHE A O 1
ATOM 5477 N N . GLY A 1 671 ? -2.498 -5.372 -3.152 1.00 71.19 671 GLY A N 1
ATOM 5478 C CA . GLY A 1 671 ? -1.522 -5.217 -2.072 1.00 71.19 671 GLY A CA 1
ATOM 5479 C C . GLY A 1 671 ? -1.815 -4.028 -1.157 1.00 71.19 671 GLY A C 1
ATOM 5480 O O . GLY A 1 671 ? -1.695 -4.145 0.060 1.00 71.19 671 GLY A O 1
ATOM 5481 N N . VAL A 1 672 ? -2.229 -2.899 -1.730 1.00 80.69 672 VAL A N 1
ATOM 5482 C CA . VAL A 1 672 ? -2.505 -1.665 -0.988 1.00 80.69 672 VAL A CA 1
ATOM 5483 C C . VAL A 1 672 ? -4.012 -1.463 -0.928 1.00 80.69 672 VAL A C 1
ATOM 5485 O O . VAL A 1 672 ? -4.624 -1.876 0.053 1.00 80.69 672 VAL A O 1
ATOM 5488 N N . SER A 1 673 ? -4.599 -0.908 -1.989 1.00 86.00 673 SER A N 1
ATOM 5489 C CA . SER A 1 673 ? -6.037 -0.703 -2.147 1.00 86.00 673 SER A CA 1
ATOM 5490 C C . SER A 1 673 ? -6.385 -0.335 -3.593 1.00 86.00 673 SER A C 1
ATOM 5492 O O . SER A 1 673 ? -5.535 0.084 -4.387 1.00 86.00 673 SER A O 1
ATOM 5494 N N . GLU A 1 674 ? -7.656 -0.453 -3.958 1.00 85.00 674 GLU A N 1
ATOM 5495 C CA . GLU A 1 674 ? -8.198 0.050 -5.217 1.00 85.00 674 GLU A CA 1
ATOM 5496 C C . GLU A 1 674 ? -8.072 1.568 -5.308 1.00 85.00 674 GLU A C 1
ATOM 5498 O O . GLU A 1 674 ? -7.719 2.093 -6.369 1.00 85.00 674 GLU A O 1
ATOM 5503 N N . TYR A 1 675 ? -8.276 2.271 -4.196 1.00 83.25 675 TYR A N 1
ATOM 5504 C CA . TYR A 1 675 ? -8.175 3.722 -4.147 1.00 83.25 675 TYR A CA 1
ATOM 5505 C C . TYR A 1 675 ? -6.758 4.220 -4.474 1.00 83.25 675 TYR A C 1
ATOM 5507 O O . TYR A 1 675 ? -6.595 5.186 -5.228 1.00 83.25 675 TYR A O 1
ATOM 5515 N N . ALA A 1 676 ? -5.729 3.469 -4.066 1.00 85.12 676 ALA A N 1
ATOM 5516 C CA . ALA A 1 676 ? -4.324 3.746 -4.371 1.00 85.12 676 ALA A CA 1
ATOM 5517 C C . ALA A 1 676 ? -4.008 3.759 -5.881 1.00 85.12 676 ALA A C 1
ATOM 5519 O O . ALA A 1 676 ? -2.959 4.251 -6.306 1.00 85.12 676 ALA A O 1
ATOM 5520 N N . THR A 1 677 ? -4.894 3.226 -6.731 1.00 81.62 677 THR A N 1
ATOM 5521 C CA . THR A 1 677 ? -4.703 3.231 -8.191 1.00 81.62 677 THR A CA 1
ATOM 5522 C C . THR A 1 677 ? -5.063 4.561 -8.856 1.00 81.62 677 THR A C 1
ATOM 5524 O O . THR A 1 677 ? -4.653 4.786 -9.998 1.00 81.62 677 THR A O 1
ATOM 5527 N N . LYS A 1 678 ? -5.771 5.463 -8.160 1.00 82.31 678 LYS A N 1
ATOM 5528 C CA . LYS A 1 678 ? -6.294 6.711 -8.735 1.00 82.31 678 LYS A CA 1
ATOM 5529 C C . LYS A 1 678 ? -5.210 7.659 -9.245 1.00 82.31 678 LYS A C 1
ATOM 5531 O O . LYS A 1 678 ? -5.251 8.073 -10.402 1.00 82.31 678 LYS A O 1
ATOM 5536 N N . ASN A 1 679 ? -4.261 8.046 -8.394 1.00 82.19 679 ASN A N 1
ATOM 5537 C CA . ASN A 1 679 ? -3.184 8.976 -8.749 1.00 82.19 679 ASN A CA 1
ATOM 5538 C C . ASN A 1 679 ? -1.950 8.772 -7.842 1.00 82.19 679 ASN A C 1
ATOM 5540 O O . ASN A 1 679 ? -1.771 7.693 -7.275 1.00 82.19 679 ASN A O 1
ATOM 5544 N N . ALA A 1 680 ? -0.998 9.711 -7.838 1.00 81.56 680 ALA A N 1
ATOM 5545 C CA . ALA A 1 680 ? 0.216 9.597 -7.026 1.00 81.56 680 ALA A CA 1
ATOM 5546 C C . ALA A 1 680 ? 0.007 9.954 -5.553 1.00 81.56 680 ALA A C 1
ATOM 5548 O O . ALA A 1 680 ? 0.554 9.261 -4.698 1.00 81.56 680 ALA A O 1
ATOM 5549 N N . ASP A 1 681 ? -0.808 10.971 -5.289 1.00 83.06 681 ASP A N 1
ATOM 5550 C CA . ASP A 1 681 ? -1.143 11.421 -3.941 1.00 83.06 681 ASP A CA 1
ATOM 5551 C C . ASP A 1 681 ? -1.916 10.333 -3.191 1.00 83.06 681 ASP A C 1
ATOM 5553 O O . ASP A 1 681 ? -1.501 9.916 -2.117 1.00 83.06 681 ASP A O 1
ATOM 5557 N N . GLU A 1 682 ? -2.953 9.767 -3.815 1.00 87.81 682 GLU A N 1
ATOM 5558 C CA . GLU A 1 682 ? -3.755 8.684 -3.230 1.00 87.81 682 GLU A CA 1
ATOM 5559 C C . GLU A 1 682 ? -2.938 7.405 -3.044 1.00 87.81 682 GLU A C 1
ATOM 5561 O O . GLU A 1 682 ? -3.081 6.711 -2.047 1.00 87.81 682 GLU A O 1
ATOM 5566 N N . PHE A 1 683 ? -2.018 7.099 -3.966 1.00 88.00 683 PHE A N 1
ATOM 5567 C CA . PHE A 1 683 ? -1.095 5.978 -3.777 1.00 88.00 683 PHE A CA 1
ATOM 5568 C C . PHE A 1 683 ? -0.237 6.161 -2.520 1.00 88.00 683 PHE A C 1
ATOM 5570 O O . PHE A 1 683 ? -0.074 5.220 -1.744 1.00 88.00 683 PHE A O 1
ATOM 5577 N N . GLY A 1 684 ? 0.314 7.363 -2.335 1.00 87.31 684 GLY A N 1
ATOM 5578 C CA . GLY A 1 684 ? 1.118 7.702 -1.169 1.00 87.31 684 GLY A CA 1
ATOM 5579 C C . GLY A 1 684 ? 0.307 7.654 0.125 1.00 87.31 684 GLY A C 1
ATOM 5580 O O . GLY A 1 684 ? 0.741 7.011 1.078 1.00 87.31 684 GLY A O 1
ATOM 5581 N N . ALA A 1 685 ? -0.888 8.249 0.125 1.00 90.25 685 ALA A N 1
ATOM 5582 C CA . ALA A 1 685 ? -1.773 8.317 1.283 1.00 90.25 685 ALA A CA 1
ATOM 5583 C C . ALA A 1 685 ? -2.254 6.936 1.735 1.00 90.25 685 ALA A C 1
ATOM 5585 O O . ALA A 1 685 ? -2.181 6.612 2.917 1.00 90.25 685 ALA A O 1
ATOM 5586 N N . GLU A 1 686 ? -2.657 6.083 0.797 1.00 92.31 686 GLU A N 1
ATOM 5587 C CA . GLU A 1 686 ? -3.099 4.716 1.081 1.00 92.31 686 GLU A CA 1
ATOM 5588 C C . GLU A 1 686 ? -1.951 3.836 1.591 1.00 92.31 686 GLU A C 1
ATOM 5590 O O . GLU A 1 686 ? -2.114 3.080 2.549 1.00 92.31 686 GLU A O 1
ATOM 5595 N N . CYS A 1 687 ? -0.759 3.964 0.999 1.00 90.38 687 CYS A N 1
ATOM 5596 C CA . CYS A 1 687 ? 0.439 3.273 1.472 1.00 90.38 687 CYS A CA 1
ATOM 5597 C C . CYS A 1 687 ? 0.847 3.739 2.876 1.00 90.38 687 CYS A C 1
ATOM 5599 O O . CYS A 1 687 ? 1.184 2.918 3.725 1.00 90.38 687 CYS A O 1
ATOM 5601 N N . PHE A 1 688 ? 0.805 5.045 3.134 1.00 91.12 688 PHE A N 1
ATOM 5602 C CA . PHE A 1 688 ? 1.123 5.614 4.439 1.00 91.12 688 PHE A CA 1
ATOM 5603 C C . PHE A 1 688 ? 0.099 5.200 5.503 1.00 91.12 688 PHE A C 1
ATOM 5605 O O . PHE A 1 688 ? 0.478 4.795 6.601 1.00 91.12 688 PHE A O 1
ATOM 5612 N N . CYS A 1 689 ? -1.188 5.220 5.153 1.00 93.00 689 CYS A N 1
ATOM 5613 C CA . CYS A 1 689 ? -2.272 4.710 5.984 1.00 93.00 689 CYS A CA 1
ATOM 5614 C C . CYS A 1 689 ? -2.057 3.237 6.339 1.00 93.00 689 CYS A C 1
ATOM 5616 O O . CYS A 1 689 ? -2.098 2.884 7.515 1.00 93.00 689 CYS A O 1
ATOM 5618 N N . GLN A 1 690 ? -1.728 2.393 5.355 1.00 90.94 690 GLN A N 1
ATOM 5619 C CA . GLN A 1 690 ? -1.423 0.988 5.611 1.00 90.94 690 GLN A CA 1
ATOM 5620 C C . GLN A 1 690 ? -0.208 0.821 6.524 1.00 90.94 690 GLN A C 1
ATOM 5622 O O . GLN A 1 690 ? -0.253 0.008 7.439 1.00 90.94 690 GLN A O 1
ATOM 5627 N N . ALA A 1 691 ? 0.869 1.573 6.282 1.00 89.44 691 ALA A N 1
ATOM 5628 C CA . ALA A 1 691 ? 2.089 1.502 7.079 1.00 89.44 691 ALA A CA 1
ATOM 5629 C C . ALA A 1 691 ? 1.817 1.827 8.554 1.00 89.44 691 ALA A C 1
ATOM 5631 O O . ALA A 1 691 ? 2.275 1.123 9.446 1.00 89.44 691 ALA A O 1
ATOM 5632 N N . MET A 1 692 ? 1.032 2.871 8.807 1.00 88.19 692 MET A N 1
ATOM 5633 C CA . MET A 1 692 ? 0.741 3.333 10.160 1.00 88.19 692 MET A CA 1
ATOM 5634 C C . MET A 1 692 ? -0.340 2.490 10.849 1.00 88.19 692 MET A C 1
ATOM 5636 O O . MET A 1 692 ? -0.210 2.186 12.033 1.00 88.19 692 MET A O 1
ATOM 5640 N N . GLY A 1 693 ? -1.399 2.111 10.133 1.00 87.75 693 GLY A N 1
ATOM 5641 C CA . GLY A 1 693 ? -2.586 1.472 10.710 1.00 87.75 693 GLY A CA 1
ATOM 5642 C C . GLY A 1 693 ? -2.573 -0.058 10.711 1.00 87.75 693 GLY A C 1
ATOM 5643 O O . GLY A 1 693 ? -3.183 -0.681 11.578 1.00 87.75 693 GLY A O 1
ATOM 5644 N N . SER A 1 694 ? -1.867 -0.696 9.772 1.00 85.94 694 SER A N 1
ATOM 5645 C CA . SER A 1 694 ? -1.851 -2.158 9.661 1.00 85.94 694 SER A CA 1
ATOM 5646 C C . SER A 1 694 ? -0.782 -2.788 10.544 1.00 85.94 694 SER A C 1
ATOM 5648 O O . SER A 1 694 ? 0.360 -2.339 10.581 1.00 85.94 694 SER A O 1
ATOM 5650 N N . LYS A 1 695 ? -1.120 -3.916 11.180 1.00 80.94 695 LYS A N 1
ATOM 5651 C CA . LYS A 1 695 ? -0.135 -4.772 11.868 1.00 80.94 695 LYS A CA 1
ATOM 5652 C C . LYS A 1 695 ? 0.843 -5.445 10.903 1.00 80.94 695 LYS A C 1
ATOM 5654 O O . LYS A 1 695 ? 1.934 -5.812 11.309 1.00 80.94 695 LYS A O 1
ATOM 5659 N N . ASN A 1 696 ? 0.429 -5.637 9.649 1.00 77.62 696 ASN A N 1
ATOM 5660 C CA . ASN A 1 696 ? 1.200 -6.320 8.611 1.00 77.62 696 ASN A CA 1
ATOM 5661 C C . ASN A 1 696 ? 1.169 -5.478 7.323 1.00 77.62 696 ASN A C 1
ATOM 5663 O O . ASN A 1 696 ? 0.451 -5.827 6.376 1.00 77.62 696 ASN A O 1
ATOM 5667 N N . PRO A 1 697 ? 1.860 -4.324 7.292 1.00 82.56 697 PRO A N 1
ATOM 5668 C CA . PRO A 1 697 ? 1.882 -3.463 6.118 1.00 82.56 697 PRO A CA 1
ATOM 5669 C C . PRO A 1 697 ? 2.623 -4.133 4.958 1.00 82.56 697 PRO A C 1
ATOM 5671 O O . PRO A 1 697 ? 3.547 -4.919 5.159 1.00 82.56 697 PRO A O 1
ATOM 5674 N N . THR A 1 698 ? 2.229 -3.830 3.721 1.00 78.94 698 THR A N 1
ATOM 5675 C CA . THR A 1 698 ? 2.923 -4.386 2.551 1.00 78.94 698 THR A CA 1
ATOM 5676 C C . THR A 1 698 ? 4.263 -3.710 2.300 1.00 78.94 698 THR A C 1
ATOM 5678 O O . THR A 1 698 ? 4.501 -2.588 2.744 1.00 78.94 698 THR A O 1
ATOM 5681 N N . GLN A 1 699 ? 5.114 -4.339 1.484 1.00 77.06 699 GLN A N 1
ATOM 5682 C CA . GLN A 1 699 ? 6.378 -3.721 1.083 1.00 77.06 699 GLN A CA 1
ATOM 5683 C C . GLN A 1 699 ? 6.173 -2.357 0.409 1.00 77.06 699 GLN A C 1
ATOM 5685 O O . GLN A 1 699 ? 6.947 -1.440 0.647 1.00 77.06 699 GLN A O 1
ATOM 5690 N N . PHE A 1 700 ? 5.107 -2.179 -0.384 1.00 79.69 700 PHE A N 1
ATOM 5691 C CA . PHE A 1 700 ? 4.776 -0.867 -0.956 1.00 79.69 700 PHE A CA 1
ATOM 5692 C C . PHE A 1 700 ? 4.564 0.190 0.134 1.00 79.69 700 PHE A C 1
ATOM 5694 O O . PHE A 1 700 ? 5.129 1.278 0.044 1.00 79.69 700 PHE A O 1
ATOM 5701 N N . ALA A 1 701 ? 3.786 -0.148 1.163 1.00 83.81 701 ALA A N 1
ATOM 5702 C CA . ALA A 1 701 ? 3.514 0.727 2.294 1.00 83.81 701 ALA A CA 1
ATOM 5703 C C . ALA A 1 701 ? 4.781 1.072 3.083 1.00 83.81 701 ALA A C 1
ATOM 5705 O O . ALA A 1 701 ? 5.041 2.244 3.354 1.00 83.81 701 ALA A O 1
ATOM 5706 N N . ILE A 1 702 ? 5.609 0.065 3.369 1.00 81.38 702 ILE A N 1
ATOM 5707 C CA . ILE A 1 702 ? 6.891 0.225 4.063 1.00 81.38 702 ILE A CA 1
ATOM 5708 C C . ILE A 1 702 ? 7.824 1.159 3.279 1.00 81.38 702 ILE A C 1
ATOM 5710 O O . ILE A 1 702 ? 8.382 2.096 3.846 1.00 81.38 702 ILE A O 1
ATOM 5714 N N . GLU A 1 703 ? 7.971 0.951 1.970 1.00 80.56 703 GLU A N 1
ATOM 5715 C CA . GLU A 1 703 ? 8.851 1.772 1.131 1.00 80.56 703 GLU A CA 1
ATOM 5716 C C . GLU A 1 703 ? 8.356 3.217 0.997 1.00 80.56 703 GLU A C 1
ATOM 5718 O O . GLU A 1 703 ? 9.147 4.157 1.087 1.00 80.56 703 GLU A O 1
ATOM 5723 N N . VAL A 1 704 ? 7.044 3.428 0.839 1.00 84.62 704 VAL A N 1
ATOM 5724 C CA . VAL A 1 704 ? 6.469 4.783 0.850 1.00 84.62 704 VAL A CA 1
ATOM 5725 C C . VAL A 1 704 ? 6.712 5.462 2.193 1.00 84.62 704 VAL A C 1
ATOM 5727 O O . VAL A 1 704 ? 7.095 6.632 2.218 1.00 84.62 704 VAL A O 1
ATOM 5730 N N . PHE A 1 705 ? 6.531 4.750 3.305 1.00 84.75 705 PHE A N 1
ATOM 5731 C CA . PHE A 1 705 ? 6.786 5.287 4.637 1.00 84.75 705 PHE A CA 1
ATOM 5732 C C . PHE A 1 705 ? 8.255 5.706 4.808 1.00 84.75 705 PHE A C 1
ATOM 5734 O O . PHE A 1 705 ? 8.524 6.839 5.212 1.00 84.75 705 PHE A O 1
ATOM 5741 N N . LYS A 1 706 ? 9.212 4.864 4.391 1.00 80.19 706 LYS A N 1
ATOM 5742 C CA . LYS A 1 706 ? 10.651 5.192 4.397 1.00 80.19 706 LYS A CA 1
ATOM 5743 C C . LYS A 1 706 ? 10.972 6.422 3.555 1.00 80.19 706 LYS A C 1
ATOM 5745 O O . LYS A 1 706 ? 11.669 7.321 4.021 1.00 80.19 706 LYS A O 1
ATOM 5750 N N . GLU A 1 707 ? 10.473 6.489 2.323 1.00 80.75 707 GLU A N 1
ATOM 5751 C CA . GLU A 1 707 ? 10.720 7.642 1.451 1.00 80.75 707 GLU A CA 1
ATOM 5752 C C . GLU A 1 707 ? 10.049 8.920 1.982 1.00 80.75 707 GLU A C 1
ATOM 5754 O O . GLU A 1 707 ? 10.599 10.010 1.821 1.00 80.75 707 GLU A O 1
ATOM 5759 N N . THR A 1 708 ? 8.917 8.796 2.683 1.00 80.94 708 THR A N 1
ATOM 5760 C CA . THR A 1 708 ? 8.260 9.916 3.378 1.00 80.94 708 THR A CA 1
ATOM 5761 C C . THR A 1 708 ? 9.119 10.423 4.538 1.00 80.94 708 THR A C 1
ATOM 5763 O O . THR A 1 708 ? 9.357 11.629 4.636 1.00 80.94 708 THR A O 1
ATOM 5766 N N . LEU A 1 709 ? 9.664 9.518 5.362 1.00 77.81 709 LEU A N 1
ATOM 5767 C CA . LEU A 1 709 ? 10.614 9.856 6.428 1.00 77.81 709 LEU A CA 1
ATOM 5768 C C . LEU A 1 709 ? 11.863 10.550 5.873 1.00 77.81 709 LEU A C 1
ATOM 5770 O O . LEU A 1 709 ? 12.256 11.602 6.381 1.00 77.81 709 LEU A O 1
ATOM 5774 N N . LYS A 1 710 ? 12.458 10.005 4.801 1.00 75.06 710 LYS A N 1
ATOM 5775 C CA . LYS A 1 710 ? 13.610 10.620 4.119 1.00 75.06 710 LYS A CA 1
ATOM 5776 C C . LYS A 1 710 ? 13.273 12.042 3.681 1.00 75.06 710 LYS A C 1
ATOM 5778 O O . LYS A 1 710 ? 14.012 12.970 3.998 1.00 75.06 710 LYS A O 1
ATOM 5783 N N . ALA A 1 711 ? 12.157 12.227 2.977 1.00 74.00 711 ALA A N 1
ATOM 5784 C CA . ALA A 1 711 ? 11.767 13.521 2.424 1.00 74.00 711 ALA A CA 1
ATOM 5785 C C . ALA A 1 711 ? 11.493 14.590 3.490 1.00 74.00 711 ALA A C 1
ATOM 5787 O O . ALA A 1 711 ? 11.862 15.749 3.303 1.00 74.00 711 ALA A O 1
ATOM 5788 N N . LYS A 1 712 ? 10.870 14.220 4.613 1.00 70.38 712 LYS A N 1
ATOM 5789 C CA . LYS A 1 712 ? 10.584 15.167 5.698 1.00 70.38 712 LYS A CA 1
ATOM 5790 C C . LYS A 1 712 ? 11.822 15.525 6.512 1.00 70.38 712 LYS A C 1
ATOM 5792 O O . LYS A 1 712 ? 12.008 16.699 6.824 1.00 70.38 712 LYS A O 1
ATOM 5797 N N . LYS A 1 713 ? 12.743 14.580 6.721 1.00 62.09 713 LYS A N 1
ATOM 5798 C CA . LYS A 1 713 ? 14.054 14.875 7.322 1.00 62.09 713 LYS A CA 1
ATOM 5799 C C . LYS A 1 713 ? 14.957 15.700 6.397 1.00 62.09 713 LYS A C 1
ATOM 5801 O O . LYS A 1 713 ? 15.652 16.587 6.881 1.00 62.09 713 LYS A O 1
ATOM 5806 N N . TYR A 1 714 ? 14.864 15.512 5.075 1.00 45.84 714 TYR A N 1
ATOM 5807 C CA . TYR A 1 714 ? 15.550 16.339 4.068 1.00 45.84 714 TYR A CA 1
ATOM 5808 C C . TYR A 1 714 ? 15.238 17.842 4.190 1.00 45.84 714 TYR A C 1
ATOM 5810 O O . TYR A 1 714 ? 16.104 18.664 3.901 1.00 45.84 714 TYR A O 1
ATOM 5818 N N . MET A 1 715 ? 14.041 18.222 4.654 1.00 39.22 715 MET A N 1
ATOM 5819 C CA . MET A 1 715 ? 13.680 19.636 4.839 1.00 39.22 715 MET A CA 1
ATOM 5820 C C . MET A 1 715 ? 14.266 20.267 6.111 1.00 39.22 715 MET A C 1
ATOM 5822 O O . MET A 1 715 ? 14.257 21.486 6.230 1.00 39.22 715 MET A O 1
ATOM 5826 N N . ARG A 1 716 ? 14.831 19.471 7.030 1.00 39.47 716 ARG A N 1
ATOM 5827 C CA . ARG A 1 716 ? 15.511 19.956 8.243 1.00 39.47 716 ARG A CA 1
ATOM 5828 C C . ARG A 1 716 ? 16.953 20.414 7.985 1.00 39.47 716 ARG A C 1
ATOM 5830 O O . ARG A 1 716 ? 17.524 21.089 8.827 1.00 39.47 716 ARG A O 1
ATOM 5837 N N . GLY A 1 717 ? 17.541 20.023 6.850 1.00 31.77 717 GLY A N 1
ATOM 5838 C CA . GLY A 1 717 ? 18.887 20.439 6.432 1.00 31.77 717 GLY A CA 1
ATOM 5839 C C . GLY A 1 717 ? 18.915 21.607 5.438 1.00 31.77 717 GLY A C 1
ATOM 5840 O O . GLY A 1 717 ? 19.997 22.039 5.054 1.00 31.77 717 GLY A O 1
ATOM 5841 N N . LEU A 1 718 ? 17.745 22.082 4.991 1.00 26.92 718 LEU A N 1
ATOM 5842 C CA . LEU A 1 718 ? 17.583 23.182 4.024 1.00 26.92 718 LEU A CA 1
ATOM 5843 C C . LEU A 1 718 ? 16.991 24.463 4.643 1.00 26.92 718 LEU A C 1
ATOM 5845 O O . LEU A 1 718 ? 17.004 25.503 3.985 1.00 26.92 718 LEU A O 1
ATOM 5849 N N . ILE A 1 719 ? 16.477 24.378 5.873 1.00 25.83 719 ILE A N 1
ATOM 5850 C CA . ILE A 1 719 ? 16.078 25.502 6.738 1.00 25.83 719 ILE A CA 1
ATOM 5851 C C . ILE A 1 719 ? 17.139 25.605 7.827 1.00 25.83 719 ILE A C 1
ATOM 5853 O O . ILE A 1 719 ? 17.540 26.746 8.145 1.00 25.83 719 ILE A O 1
#

Secondary structure (DSSP, 8-state):
--HHHHHHHHHHHHHHHHHHHHHHHHHHHHHHHHHHHHHHHHHHHHHHHHHTT-----------TTPPTT-EEEETTEEEEEEETTEEEEE--S-SHHHHHHHHHHHHHHHH--SHHHHHHHHHHTGGGSB-TTSPBPHHHHHHHHHHHHHHHHHTTTPPP-HHHHHHHHTT--SS--HHHHHHHHHHHHHHHHHHHHH---SSHHHHHHHHHHHHHHHHHHHHHHHHHHHHHHSTT-TT---HHHHHHHHHHHHHHHHHHHHHHHHHHHHHHHHHHHHHHHHHHTS-GGG--HHHHHHHHHHHHHHHHHHHHHHHHHHHHHHHHHHHHHHHHT--HHHHHHHHHHTTPPPHHHHHHHHHHHHHHHHHHHHHHHHHHHHHHHHHHHHHHHHHSTT--HHHHHHHHHHHHHHHHHHHHHHHHHHHHHHHHHHHHHHHHHHHHHHHHTT--TTSHHHHS-HHHHHHHHHHHHHHHHHHHHHHHHHHHHHHHHHHHHHHHHHHHHT------THHHH--SHHHHHHHHHHSTTB-HHHHHH---TT--HHHHHHHHHHHHHHHHH-GGGTTBS--EEEE--SSS-SEEEETTTEEEEEHHHHT-HHHHHHHHHHS-TTSSPTT--GGGHHHHHHHHHHHTTSHHHHHHHHHHHHHHGGG--TTPPPHHHHHHHHT-SGGGS-HHHHHHHHHHHHHH-SS--HHHHHHHHHHHHHHHHTTTT-

Foldseek 3Di:
DDPVVVVVVVVVVVVVVQVVVLVVLLVVVLVLLVVVLVVLVVLVVVVVVVVVVPPDDDDDDDDDPDDDQQDWDADPNWIWGHHDRVDIHTDDDQRDPVVNVVSVVLNVQSVPDPGLVSNLVSCVVVVVSQADPVRHGHPSSVVSVVVVVVVVVVVPPDDDDDVVVVVVVVVPPPDDDDLLVVLLVLLVVLVVVLVVLVVDDDPDLVRNLVVLVVSLVSLVVSLVSLVVQLVCCPPPPSPSPQDPVSNVSSVVSNVVSVVSSVVSVVVNVVSVVVVVVVVVVVVPVLDPVVPQDVVNVVVVVVVVVVLVVVLVVVLVVVVVVVVVVLCVVCVVPVDDPVVSQVVCVVVPHDDPVRVNVVVVVVSVVVVVVVVVVVSVVVSVVVVVVVVVVVVVVPPPDPVNLVVLVVLLVVLVVLLVVLVVLVVVLVVVLVVLVVVLVVVVVVCVVVVDDCPDPCVCVPPSNVVSVVSNVVSVVVNVVSVVSSVVSVVVNVVSLVVVLCCLQPPPPDPDDCVLVVDPDLVSLLVVVLVDQQAAPLQNVLDADPLADSVLSSLLSVLSVSVCVLVVVNGHPNEYEHEDADPDPDQWAAAEPHGIYGHSVQRNDPVSLQVVQVPPPPQAAFPAFTSSLVNQLRVLNHLQPPQPLLVVLCVVLCVVVVVPDDPPDDDPLVCLSVQFGNQLSPDSSSVLSSLRSQSHGHSDHGPSSSSSVSSSSVVSVVVVVVD